Protein AF-V7PX67-F1 (afdb_monomer_lite)

Sequence (388 aa):
MININQLLNKPIETLLAVFFNTTKNKENNFEVCSRYRQTKFAKLPKNSYEQTAISLSNKYKLNFNSNGKGLIISIINNNHNYDLNDFLNVVYDSIVVKLNKLPSNYLLDVEIALALFMFRGSVDFNRSFYSVDLKNPTKDYIDNFFKVLLSSDDLLSRLNLNFRELQPQYVEGRNLRNTQVRINLKWFYDNVILNFSNINKYKTDIFFKNIAKLGEIRKYNIFEERIILYKQSIFGRKLNKNEINKLRNELQFSLNDEQTKGNKFSIRNQKIVSYAREIFNDVCVGCNYTYNIKDRSFKMPRNDRYYFEINHVIAYSSDSVVVDVLDNLVKLCPTCHRALTPGRAYEELQKTIIKNMLNSRKEVSRFVDLMKPKEFKSSIDYVYKMLK

Secondary structure (DSSP, 8-state):
-EEHHHHHTS-HHHHHHHHHHEEEEETTEEEEEEE---BTTBPPPTTHHHHHHHHHHHHHSS--EE-SSSEEEEEEE-TT---HHHHHHHHHHHHHHHHTT--TT--HHHHHHIIIIITT-EEETTTTEEEEE--S--HHHHHHHHHHHHT-STGGGGEEEE-STTSHHHHTTS-----EEEEEHHHHIIIIITTSTTTTHHHHHHHHHTGGGS------TTHHHHHHHIIIIITT----HHHHHHHHHHHHGGG-TT---S----STTHHHHHHHHHHS-SS-TTTTTTS-GGGS--B-TTTSPBP-EEEESS---S-TTSPP-GGGEEEE-HHHHHHTSTTSS-HHHHHHHHHHHHTT-HHHHHHHHHHS-TT-S-HHHHHHHHH-

pLDDT: mean 87.59, std 13.71, range [26.17, 98.56]

Foldseek 3Di:
DAALVRQLPFDLLLLLLCLQAFADQDPLKIKRKFFDDDDPLDDDDQCLQVLLQVLCCVVNVFRWDDPSPRIIIGIYDHPPSDDPLRSSVSSLLSSQLVLQVFFQPDPLLQSNLCSNQVRYWDDDLVVLKTKDFPHPDDPSSLVSVVLSVLLDDVNLQQKDKAQPCLDPCCVVVNDVTHIMIIGRQVVCCVRHCVVSVSNRVVVSVSCVSCVVSNDDRGTDPCSLVVSVCCSPQNPPDDDDPVSSVVVVVVVVVSPPPPDPPDDPPDDPDVSLQVSLVVPPPLAALQANPPDDLVVQFAADPVPRGTDWGKDFLQDPPPPPTRRDGNLRIDTHGPVLRQCLQPPRHDPVSNLSSSVSQLVVDVSNVSSLVSNDDPVDPDSSVRSSVSND

Radius of gyration: 22.61 Å; chains: 1; bounding box: 54×52×61 Å

Structure (mmCIF, N/CA/C/O backbone):
data_AF-V7PX67-F1
#
_entry.id   AF-V7PX67-F1
#
loop_
_atom_site.group_PDB
_atom_site.id
_atom_site.type_symbol
_atom_site.label_atom_id
_atom_site.label_alt_id
_atom_site.label_comp_id
_atom_site.label_asym_id
_atom_site.label_entity_id
_atom_site.label_seq_id
_atom_site.pdbx_PDB_ins_code
_atom_site.Cartn_x
_atom_site.Cartn_y
_atom_site.Cartn_z
_atom_site.occupancy
_atom_site.B_iso_or_equiv
_atom_site.auth_seq_id
_atom_site.auth_comp_id
_atom_site.auth_asym_id
_atom_site.auth_atom_id
_atom_site.pdbx_PDB_model_num
ATOM 1 N N . MET A 1 1 ? 18.152 19.231 -2.891 1.00 82.50 1 MET A N 1
ATOM 2 C CA . MET A 1 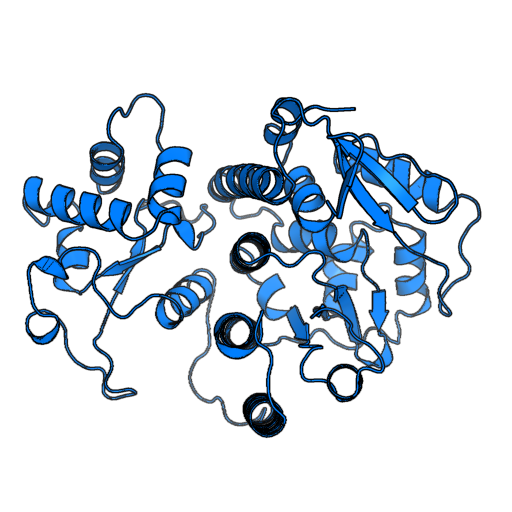1 ? 17.927 18.219 -1.837 1.00 82.50 1 MET A CA 1
ATOM 3 C C . MET A 1 1 ? 16.820 18.747 -0.946 1.00 82.50 1 MET A C 1
ATOM 5 O O . MET A 1 1 ? 16.856 19.931 -0.640 1.00 82.50 1 MET A O 1
ATOM 9 N N . ILE A 1 2 ? 15.822 17.931 -0.615 1.00 94.50 2 ILE A N 1
ATOM 10 C CA . ILE A 1 2 ? 14.735 18.332 0.294 1.00 94.50 2 ILE A CA 1
ATOM 11 C C . ILE A 1 2 ? 14.904 17.607 1.627 1.00 94.50 2 ILE A C 1
ATOM 13 O O . ILE A 1 2 ? 15.478 16.520 1.646 1.00 94.50 2 ILE A O 1
ATOM 17 N N . ASN A 1 3 ? 14.420 18.186 2.721 1.00 95.19 3 ASN A N 1
ATOM 18 C CA . ASN A 1 3 ? 14.387 17.512 4.022 1.00 95.19 3 ASN A CA 1
ATOM 19 C C . ASN A 1 3 ? 13.064 16.753 4.240 1.00 95.19 3 ASN A C 1
ATOM 21 O O . ASN A 1 3 ? 12.133 16.869 3.435 1.00 95.19 3 ASN A O 1
ATOM 25 N N . ILE A 1 4 ? 12.975 15.975 5.323 1.00 96.38 4 ILE A N 1
ATOM 26 C CA . ILE A 1 4 ? 11.792 15.152 5.621 1.00 96.38 4 ILE A CA 1
ATOM 27 C C . ILE A 1 4 ? 10.547 16.028 5.803 1.00 96.38 4 ILE A C 1
ATOM 29 O O . ILE A 1 4 ? 9.512 15.744 5.212 1.00 96.38 4 ILE A O 1
ATOM 33 N N . ASN A 1 5 ? 10.631 17.141 6.533 1.00 95.62 5 ASN A N 1
ATOM 34 C CA . ASN A 1 5 ? 9.469 18.013 6.759 1.00 95.62 5 ASN A CA 1
ATOM 35 C C . ASN A 1 5 ? 8.908 18.585 5.444 1.00 95.62 5 ASN A C 1
ATOM 37 O O . ASN A 1 5 ? 7.697 18.622 5.233 1.00 95.62 5 ASN A O 1
ATOM 41 N N . GLN A 1 6 ? 9.787 18.988 4.525 1.00 96.44 6 GLN A N 1
ATOM 42 C CA . GLN A 1 6 ? 9.408 19.444 3.187 1.00 96.44 6 GLN A CA 1
ATOM 43 C C . GLN A 1 6 ? 8.800 18.317 2.349 1.00 96.44 6 GLN A C 1
ATOM 45 O O . GLN A 1 6 ? 7.863 18.565 1.591 1.00 96.44 6 GLN A O 1
ATOM 50 N N . LEU A 1 7 ? 9.323 17.093 2.476 1.00 97.81 7 LEU A N 1
ATOM 51 C CA . LEU A 1 7 ? 8.788 15.913 1.805 1.00 97.81 7 LEU A CA 1
ATOM 52 C C . LEU A 1 7 ? 7.358 15.610 2.256 1.00 97.81 7 LEU A C 1
ATOM 54 O O . LEU A 1 7 ? 6.504 15.395 1.405 1.00 97.81 7 LEU A O 1
ATOM 58 N N . LEU A 1 8 ? 7.083 15.585 3.562 1.00 96.69 8 LEU A N 1
ATOM 59 C CA . LEU A 1 8 ? 5.773 15.165 4.084 1.00 96.69 8 LEU A CA 1
ATOM 60 C C . LEU A 1 8 ? 4.630 16.097 3.650 1.00 96.69 8 LEU A C 1
ATOM 62 O O . LEU A 1 8 ? 3.476 15.673 3.578 1.00 96.69 8 LEU A O 1
ATOM 66 N N . ASN A 1 9 ? 4.959 17.335 3.279 1.00 95.50 9 ASN A N 1
ATOM 67 C CA . ASN A 1 9 ? 4.022 18.304 2.713 1.00 95.50 9 ASN A CA 1
ATOM 68 C C . ASN A 1 9 ? 3.781 18.134 1.201 1.00 95.50 9 ASN A C 1
ATOM 70 O O . ASN A 1 9 ? 2.913 18.807 0.648 1.00 95.50 9 ASN A O 1
ATOM 74 N N . LYS A 1 10 ? 4.513 17.247 0.514 1.00 97.12 10 LYS A N 1
ATOM 75 C CA . LYS A 1 10 ? 4.338 16.997 -0.924 1.00 97.12 10 LYS A CA 1
ATOM 76 C C . LYS A 1 10 ? 2.998 16.306 -1.234 1.00 97.12 10 LYS A C 1
ATOM 78 O O . LYS A 1 10 ? 2.361 15.754 -0.333 1.00 97.12 10 LYS A O 1
ATOM 83 N N . PRO A 1 11 ? 2.556 16.333 -2.504 1.00 96.50 11 PRO A N 1
ATOM 84 C CA . PRO A 1 11 ? 1.408 15.556 -2.970 1.00 96.50 11 PRO A CA 1
ATOM 85 C C . PRO A 1 11 ? 1.574 14.042 -2.746 1.00 96.50 11 PRO A C 1
ATOM 87 O O . PRO A 1 11 ? 2.693 13.544 -2.583 1.00 96.50 11 PRO A O 1
ATOM 90 N N . ILE A 1 12 ? 0.459 13.306 -2.726 1.00 97.00 12 ILE A N 1
ATOM 91 C CA . ILE A 1 12 ? 0.452 11.868 -2.414 1.00 97.00 12 ILE A CA 1
ATOM 92 C C . ILE A 1 12 ? 1.255 11.047 -3.430 1.00 97.00 12 ILE A C 1
ATOM 94 O O . ILE A 1 12 ? 1.938 10.104 -3.044 1.00 97.00 12 ILE A O 1
ATOM 98 N N . GLU A 1 13 ? 1.267 11.447 -4.700 1.00 97.31 13 GLU A N 1
ATOM 99 C CA . GLU A 1 13 ? 2.010 10.808 -5.789 1.00 97.31 13 GLU A CA 1
ATOM 100 C C . GLU A 1 13 ? 3.511 10.776 -5.478 1.00 97.31 13 GLU A C 1
ATOM 102 O O . GLU A 1 13 ? 4.186 9.764 -5.682 1.00 97.31 13 GLU A O 1
ATOM 107 N N . THR A 1 14 ? 4.038 11.881 -4.939 1.00 98.31 14 THR A N 1
ATOM 108 C CA . THR A 1 14 ? 5.430 11.981 -4.492 1.00 98.31 14 THR A CA 1
ATOM 109 C C . THR A 1 14 ? 5.697 11.035 -3.331 1.00 98.31 14 THR A C 1
ATOM 111 O O . THR A 1 14 ? 6.696 10.319 -3.348 1.00 98.31 14 THR A O 1
ATOM 114 N N . LEU A 1 15 ? 4.810 11.002 -2.335 1.00 98.56 15 LEU A N 1
ATOM 115 C CA . LEU A 1 15 ? 4.977 10.137 -1.168 1.00 98.56 15 LEU A CA 1
ATOM 116 C C . LEU A 1 15 ? 4.916 8.654 -1.541 1.00 98.56 15 LEU A C 1
ATOM 118 O O . LEU A 1 15 ? 5.756 7.888 -1.080 1.00 98.56 15 LEU A O 1
ATOM 122 N N . LEU A 1 16 ? 3.999 8.260 -2.429 1.00 98.25 16 LEU A N 1
ATOM 123 C CA . LEU A 1 16 ? 3.912 6.900 -2.967 1.00 98.25 16 LEU A CA 1
ATOM 124 C C . LEU A 1 16 ? 5.211 6.510 -3.685 1.00 98.25 16 LEU A C 1
ATOM 126 O O . LEU A 1 16 ? 5.757 5.430 -3.447 1.00 98.25 16 LEU A O 1
ATOM 130 N N . ALA A 1 17 ? 5.746 7.396 -4.534 1.00 97.75 17 ALA A N 1
ATOM 131 C CA . ALA A 1 17 ? 7.004 7.145 -5.235 1.00 97.75 17 ALA A CA 1
ATOM 132 C C . ALA A 1 17 ? 8.174 6.950 -4.260 1.00 97.75 17 ALA A C 1
ATOM 134 O O . ALA A 1 17 ? 8.978 6.033 -4.447 1.00 97.75 17 ALA A O 1
ATOM 135 N N . VAL A 1 18 ? 8.246 7.764 -3.205 1.00 97.69 18 VAL A N 1
ATOM 136 C CA . VAL A 1 18 ? 9.260 7.646 -2.148 1.00 97.69 18 VAL A CA 1
ATOM 137 C C . VAL A 1 18 ? 9.089 6.354 -1.357 1.00 97.69 18 VAL A C 1
ATOM 139 O O . VAL A 1 18 ? 10.055 5.609 -1.192 1.00 97.69 18 VAL A O 1
ATOM 142 N N . PHE A 1 19 ? 7.874 6.046 -0.917 1.00 97.38 19 PHE A N 1
ATOM 143 C CA . PHE A 1 19 ? 7.577 4.866 -0.112 1.00 97.38 19 PHE A CA 1
ATOM 144 C C . PHE A 1 19 ? 7.938 3.560 -0.839 1.00 97.38 19 PHE A C 1
ATOM 146 O O . PHE A 1 19 ? 8.571 2.672 -0.269 1.00 97.38 19 PHE A O 1
ATOM 153 N N . PHE A 1 20 ? 7.613 3.443 -2.131 1.00 96.50 20 PHE A N 1
ATOM 154 C CA . PHE A 1 20 ? 7.899 2.221 -2.889 1.00 96.50 20 PHE A CA 1
ATOM 155 C C . PHE A 1 20 ? 9.353 2.092 -3.371 1.00 96.50 20 PHE A C 1
ATOM 157 O O . PHE A 1 20 ? 9.812 0.972 -3.635 1.00 96.50 20 PHE A O 1
ATOM 164 N N . ASN A 1 21 ? 10.083 3.207 -3.509 1.00 96.06 21 ASN A N 1
ATOM 165 C CA . ASN A 1 21 ? 11.381 3.228 -4.197 1.00 96.06 21 ASN A CA 1
ATOM 166 C C . ASN A 1 21 ? 12.561 3.733 -3.363 1.00 96.06 21 ASN A C 1
ATOM 168 O O . ASN A 1 21 ? 13.681 3.767 -3.882 1.00 96.06 21 ASN A O 1
ATOM 172 N N . THR A 1 22 ? 12.363 4.067 -2.088 1.00 94.69 22 THR A N 1
ATOM 173 C CA . THR A 1 22 ? 13.487 4.274 -1.166 1.00 94.69 22 THR A CA 1
ATOM 174 C C . THR A 1 22 ? 14.190 2.944 -0.912 1.00 94.69 22 THR A C 1
ATOM 176 O O . THR A 1 22 ? 13.547 1.935 -0.625 1.00 94.69 22 THR A O 1
ATOM 179 N N . THR A 1 23 ? 15.516 2.906 -1.063 1.00 83.25 23 THR A N 1
ATOM 180 C CA . THR A 1 23 ? 16.261 1.632 -0.988 1.00 83.25 23 THR A CA 1
ATOM 181 C C . THR A 1 23 ? 17.406 1.602 0.008 1.00 83.25 23 THR A C 1
ATOM 183 O O . THR A 1 23 ? 17.820 0.499 0.370 1.00 83.25 23 THR A O 1
ATOM 186 N N . LYS A 1 24 ? 17.931 2.754 0.434 1.00 79.12 24 LYS A N 1
ATOM 187 C CA . LYS A 1 24 ? 19.100 2.834 1.314 1.00 79.12 24 LYS A CA 1
ATOM 188 C C . LYS A 1 24 ? 19.078 4.100 2.160 1.00 79.12 24 LYS A C 1
ATOM 190 O O . LYS A 1 24 ? 18.599 5.133 1.692 1.00 79.12 24 LYS A O 1
ATOM 195 N N . ASN A 1 25 ? 19.657 3.985 3.353 1.00 79.31 25 ASN A N 1
ATOM 196 C CA . ASN A 1 25 ? 20.218 5.105 4.092 1.00 79.31 25 ASN A CA 1
ATOM 197 C C . ASN A 1 25 ? 21.735 5.131 3.795 1.00 79.31 25 ASN A C 1
ATOM 199 O O . ASN A 1 25 ? 22.428 4.160 4.106 1.00 79.31 25 ASN A O 1
ATOM 203 N N . LYS A 1 26 ? 22.237 6.172 3.123 1.00 76.19 26 LYS A N 1
ATOM 204 C CA . LYS A 1 26 ? 23.667 6.370 2.843 1.00 76.19 26 LYS A CA 1
ATOM 205 C C . LYS A 1 26 ? 24.078 7.739 3.359 1.00 76.19 26 LYS A C 1
ATOM 207 O O . LYS A 1 26 ? 23.405 8.719 3.063 1.00 76.19 26 LYS A O 1
ATOM 212 N N . GLU A 1 27 ? 25.190 7.804 4.093 1.00 81.81 27 GLU A N 1
ATOM 213 C CA . GLU A 1 27 ? 25.689 9.068 4.668 1.00 81.81 27 GLU A CA 1
ATOM 214 C C . GLU A 1 27 ? 24.596 9.774 5.490 1.00 81.81 27 GLU A C 1
ATOM 216 O O . GLU A 1 27 ? 24.380 10.977 5.390 1.00 81.81 27 GLU A O 1
ATOM 221 N N . ASN A 1 28 ? 23.858 8.971 6.256 1.00 86.56 28 ASN A N 1
ATOM 222 C CA . ASN A 1 28 ? 22.667 9.348 7.001 1.00 86.56 28 ASN A CA 1
ATOM 223 C C . ASN A 1 28 ? 21.454 9.803 6.164 1.00 86.56 28 ASN A C 1
ATOM 225 O O . ASN A 1 28 ? 20.425 10.052 6.757 1.00 86.56 28 ASN A O 1
ATOM 229 N N . ASN A 1 29 ? 21.493 9.869 4.830 1.00 93.69 29 ASN A N 1
ATOM 230 C CA . ASN A 1 29 ? 20.384 10.336 3.980 1.00 93.69 29 ASN A CA 1
ATOM 231 C C . ASN A 1 29 ? 19.626 9.203 3.277 1.00 93.69 29 ASN A C 1
ATOM 233 O O . ASN A 1 29 ? 20.164 8.117 3.081 1.00 93.69 29 ASN A O 1
ATOM 237 N N . PHE A 1 30 ? 18.408 9.469 2.793 1.00 95.19 30 PHE A N 1
ATOM 238 C CA . PHE A 1 30 ? 17.601 8.475 2.072 1.00 95.19 30 PHE A CA 1
ATOM 239 C C . PHE A 1 30 ? 17.677 8.631 0.550 1.00 95.19 30 PHE A C 1
ATOM 241 O O . PHE A 1 30 ? 17.492 9.725 0.012 1.00 95.19 30 PHE A O 1
ATOM 248 N N . GLU A 1 31 ? 17.890 7.515 -0.153 1.00 94.56 31 GLU A N 1
ATOM 249 C CA . GLU A 1 31 ? 17.949 7.465 -1.619 1.00 94.56 31 GLU A CA 1
ATOM 250 C C . GLU A 1 31 ? 16.670 6.869 -2.229 1.00 94.56 31 GLU A C 1
ATOM 252 O O . GLU A 1 31 ? 16.381 5.673 -2.067 1.00 94.56 31 GLU A O 1
ATOM 257 N N . VAL A 1 32 ? 15.950 7.688 -3.001 1.00 95.62 32 VAL A N 1
ATOM 258 C CA . VAL A 1 32 ? 14.823 7.272 -3.849 1.00 95.62 32 VAL A CA 1
ATOM 259 C C . VAL A 1 32 ? 15.364 6.894 -5.222 1.00 95.62 32 VAL A C 1
ATOM 261 O O . VAL A 1 32 ? 15.898 7.743 -5.938 1.00 95.62 32 VAL A O 1
ATOM 264 N N . CYS A 1 33 ? 15.216 5.627 -5.606 1.00 94.31 33 CYS A N 1
ATOM 265 C CA . CYS A 1 33 ? 15.947 5.060 -6.736 1.00 94.31 33 CYS A CA 1
ATOM 266 C C . CYS A 1 33 ? 15.027 4.591 -7.866 1.00 94.31 33 CYS A C 1
ATOM 268 O O . CYS A 1 33 ? 14.186 3.712 -7.681 1.00 94.31 33 CYS A O 1
ATOM 270 N N . SER A 1 34 ? 15.286 5.072 -9.081 1.00 94.75 34 SER A N 1
ATOM 271 C CA . SER A 1 34 ? 14.822 4.447 -10.323 1.00 94.75 34 SER A CA 1
ATOM 272 C C . SER A 1 34 ? 15.989 3.712 -10.980 1.00 94.75 34 SER A C 1
ATOM 274 O O . SER A 1 34 ? 17.108 4.228 -11.066 1.00 94.75 34 SER A O 1
ATOM 276 N N . ARG A 1 35 ? 15.752 2.468 -11.407 1.00 91.69 35 ARG A N 1
ATOM 277 C CA . ARG A 1 35 ? 16.776 1.633 -12.042 1.00 91.69 35 ARG A CA 1
ATOM 278 C C . ARG A 1 35 ? 16.160 0.796 -13.143 1.00 91.69 35 ARG A C 1
ATOM 280 O O . ARG A 1 35 ? 15.234 0.017 -12.916 1.00 91.69 35 ARG A O 1
ATOM 287 N N . TYR A 1 36 ? 16.752 0.895 -14.319 1.00 91.06 36 TYR A N 1
ATOM 288 C CA . TYR A 1 36 ? 16.454 0.031 -15.446 1.00 91.06 36 TYR A CA 1
ATOM 289 C C . TYR A 1 36 ? 17.717 -0.167 -16.278 1.00 91.06 36 TYR A C 1
ATOM 291 O O . TYR A 1 36 ? 18.682 0.580 -16.158 1.00 91.06 36 TYR A O 1
ATOM 299 N N . ARG A 1 37 ? 17.727 -1.234 -17.073 1.00 89.62 37 ARG A N 1
ATOM 300 C CA . ARG A 1 37 ? 18.856 -1.620 -17.921 1.00 89.62 37 ARG A CA 1
ATOM 301 C C . ARG A 1 37 ? 18.350 -1.982 -19.303 1.00 89.62 37 ARG A C 1
ATOM 303 O O . ARG A 1 37 ? 17.156 -2.241 -19.466 1.00 89.62 37 ARG A O 1
ATOM 310 N N . GLN A 1 38 ? 19.268 -2.061 -20.259 1.00 90.81 38 GLN A N 1
ATOM 311 C CA . GLN A 1 38 ? 18.949 -2.574 -21.581 1.00 90.81 38 GLN A CA 1
ATOM 312 C C . GLN A 1 38 ? 18.320 -3.971 -21.481 1.00 90.81 38 GLN A C 1
ATOM 314 O O . GLN A 1 38 ? 18.780 -4.844 -20.742 1.00 90.81 38 GLN A O 1
ATOM 319 N N . THR A 1 39 ? 17.241 -4.159 -22.228 1.00 90.06 39 THR A N 1
ATOM 320 C CA . THR A 1 39 ? 16.508 -5.415 -22.351 1.00 90.06 39 THR A CA 1
ATOM 321 C C . THR A 1 39 ? 16.682 -5.981 -23.756 1.00 90.06 39 THR A C 1
ATOM 323 O O . THR A 1 39 ? 17.074 -5.274 -24.683 1.00 90.06 39 THR A O 1
ATOM 326 N N . LYS A 1 40 ? 16.311 -7.251 -23.940 1.00 90.75 40 LYS A N 1
ATOM 327 C CA . LYS A 1 40 ? 16.236 -7.874 -25.270 1.00 90.75 40 LYS A CA 1
ATOM 328 C C . LYS A 1 40 ? 15.137 -7.290 -26.173 1.00 90.75 40 LYS A C 1
ATOM 330 O O . LYS A 1 40 ? 15.090 -7.622 -27.347 1.00 90.75 40 LYS A O 1
ATOM 335 N N . PHE A 1 41 ? 14.241 -6.461 -25.630 1.00 91.69 41 PHE A N 1
ATOM 336 C CA . PHE A 1 41 ? 13.055 -5.962 -26.335 1.00 91.69 41 PHE A CA 1
ATOM 337 C C . PHE A 1 41 ? 13.278 -4.613 -27.026 1.00 91.69 41 PHE A C 1
ATOM 339 O O . PHE A 1 41 ? 12.551 -4.274 -27.956 1.00 91.69 41 PHE A O 1
ATOM 346 N N . ALA A 1 42 ? 14.260 -3.827 -26.575 1.00 90.62 42 ALA A N 1
ATOM 347 C CA . ALA A 1 42 ? 14.595 -2.541 -27.174 1.00 90.62 42 ALA A CA 1
ATOM 348 C C . ALA A 1 42 ? 16.022 -2.110 -26.811 1.00 90.62 42 ALA A C 1
ATOM 350 O O . ALA A 1 42 ? 16.448 -2.249 -25.658 1.00 90.62 42 ALA A O 1
ATOM 351 N N . LYS A 1 43 ? 16.721 -1.508 -27.783 1.00 91.25 43 LYS A N 1
ATOM 352 C CA . LYS A 1 43 ? 17.984 -0.795 -27.550 1.00 91.25 43 LYS A CA 1
ATOM 353 C C . LYS A 1 43 ? 17.742 0.417 -26.656 1.00 91.25 43 LYS A C 1
ATOM 355 O O . LYS A 1 43 ? 16.751 1.122 -26.831 1.00 91.25 43 LYS A O 1
ATOM 360 N N . LEU A 1 44 ? 18.645 0.634 -25.707 1.00 91.31 44 LEU A N 1
ATOM 361 C CA . LEU A 1 44 ? 18.581 1.752 -24.778 1.00 91.31 44 LEU A CA 1
ATOM 362 C C . LEU A 1 44 ? 19.112 3.036 -25.449 1.00 91.31 44 LEU A C 1
ATOM 364 O O . LEU A 1 44 ? 20.253 3.033 -25.912 1.00 91.31 44 LEU A O 1
ATOM 368 N N . PRO A 1 45 ? 18.333 4.132 -25.499 1.00 90.31 45 PRO A N 1
ATOM 369 C CA . PRO A 1 45 ? 18.815 5.411 -26.020 1.00 90.31 45 PRO A CA 1
ATOM 370 C C . PRO A 1 45 ? 19.927 6.020 -25.152 1.00 90.31 45 PRO A C 1
ATOM 372 O O . PRO A 1 45 ? 19.865 5.942 -23.925 1.00 90.31 45 PRO A O 1
ATOM 375 N N . LYS A 1 46 ? 20.899 6.698 -25.786 1.00 86.56 46 LYS A N 1
ATOM 376 C CA . LYS A 1 46 ? 22.093 7.273 -25.131 1.00 86.56 46 LYS A CA 1
ATOM 377 C C . LYS A 1 46 ? 21.768 8.203 -23.950 1.00 86.56 46 LYS A C 1
ATOM 379 O O . LYS A 1 46 ? 22.449 8.123 -22.941 1.00 86.56 46 LYS A O 1
ATOM 384 N N . ASN A 1 47 ? 20.700 9.001 -24.058 1.00 90.44 47 ASN A N 1
ATOM 385 C CA . ASN A 1 47 ? 20.298 9.992 -23.045 1.00 90.44 47 ASN A CA 1
ATOM 386 C C . ASN A 1 47 ? 19.035 9.576 -22.265 1.00 90.44 47 ASN A C 1
ATOM 388 O O . ASN A 1 47 ? 18.305 10.413 -21.728 1.00 90.44 47 ASN A O 1
ATOM 392 N N . SER A 1 48 ? 18.697 8.281 -22.285 1.00 92.50 48 SER A N 1
ATOM 393 C CA . SER A 1 48 ? 17.449 7.784 -21.697 1.00 92.50 48 SER A CA 1
ATOM 394 C C . SER A 1 48 ? 17.363 8.091 -20.204 1.00 92.50 48 SER A C 1
ATOM 396 O O . SER A 1 48 ? 16.294 8.452 -19.701 1.00 92.50 48 SER A O 1
ATOM 398 N N . TYR A 1 49 ? 18.475 7.933 -19.484 1.00 94.81 49 TYR A N 1
ATOM 399 C CA . TYR A 1 49 ? 18.490 8.076 -18.036 1.00 94.81 49 TYR A CA 1
ATOM 400 C C . TYR A 1 49 ? 18.337 9.535 -17.608 1.00 94.81 49 TYR A C 1
ATOM 402 O O . TYR A 1 49 ? 17.569 9.812 -16.692 1.00 94.81 49 TYR A O 1
ATOM 410 N N . GLU A 1 50 ? 18.990 10.461 -18.306 1.00 94.62 50 GLU A N 1
ATOM 411 C CA . GLU A 1 50 ? 18.903 11.904 -18.089 1.00 94.62 50 GLU A CA 1
ATOM 412 C C . GLU A 1 50 ? 17.485 12.409 -18.379 1.00 94.62 50 GLU A C 1
ATOM 414 O O . GLU A 1 50 ? 16.878 13.077 -17.543 1.00 94.62 50 GLU A O 1
ATOM 419 N N . GLN A 1 51 ? 16.898 12.006 -19.512 1.00 94.75 51 GLN A N 1
ATOM 420 C CA . GLN A 1 51 ? 15.513 12.355 -19.859 1.00 94.75 51 GLN A CA 1
ATOM 421 C C . GLN A 1 51 ? 14.506 11.810 -18.840 1.00 94.75 51 GLN A C 1
ATOM 423 O O . GLN A 1 51 ? 13.556 12.498 -18.456 1.00 94.75 51 GLN A O 1
ATOM 428 N N . THR A 1 52 ? 14.723 10.580 -18.366 1.00 96.06 52 THR A N 1
ATOM 429 C CA . THR A 1 52 ? 13.888 9.989 -17.313 1.00 96.06 52 THR A CA 1
ATOM 430 C C . THR A 1 52 ? 14.066 10.738 -15.993 1.00 96.06 52 THR A C 1
ATOM 432 O O . THR A 1 52 ? 13.082 10.988 -15.308 1.00 96.06 52 THR A O 1
ATOM 435 N N . ALA A 1 53 ? 15.288 11.137 -15.631 1.00 96.94 53 ALA A N 1
ATOM 436 C CA . ALA A 1 53 ? 15.550 11.903 -14.415 1.00 96.94 53 ALA A CA 1
ATOM 437 C C . ALA A 1 53 ? 14.818 13.255 -14.425 1.00 96.94 53 ALA A C 1
ATOM 439 O O . ALA A 1 53 ? 14.156 13.596 -13.444 1.00 96.94 53 ALA A O 1
ATOM 440 N N . ILE A 1 54 ? 14.838 13.974 -15.552 1.00 96.88 54 ILE A N 1
ATOM 441 C CA . ILE A 1 54 ? 14.076 15.221 -15.735 1.00 96.88 54 ILE A CA 1
ATOM 442 C C . ILE A 1 54 ? 12.571 14.961 -15.581 1.00 96.88 54 ILE A C 1
ATOM 444 O O . ILE A 1 54 ? 11.887 15.648 -14.824 1.00 96.88 54 ILE A O 1
ATOM 448 N N . SER A 1 55 ? 12.053 13.927 -16.246 1.00 97.06 55 SER A N 1
ATOM 449 C CA . SER A 1 55 ? 10.618 13.612 -16.241 1.00 97.06 55 SER A CA 1
ATOM 450 C C . SER A 1 55 ? 10.116 13.191 -14.855 1.00 97.06 55 SER A C 1
ATOM 452 O O . SER A 1 55 ? 9.080 13.674 -14.394 1.00 97.06 55 SER A O 1
ATOM 454 N N . LEU A 1 56 ? 10.884 12.359 -14.144 1.00 97.25 56 LEU A N 1
ATOM 455 C CA . LEU A 1 56 ? 10.615 11.997 -12.751 1.00 97.25 56 LEU A CA 1
ATOM 456 C C . LEU A 1 56 ? 10.676 13.220 -11.833 1.00 97.25 56 LEU A C 1
ATOM 458 O O . LEU A 1 56 ? 9.821 13.364 -10.958 1.00 97.25 56 LEU A O 1
ATOM 462 N N . SER A 1 57 ? 11.641 14.118 -12.053 1.00 97.38 57 SER A N 1
ATOM 463 C CA . SER A 1 57 ? 11.755 15.345 -11.262 1.00 97.38 57 SER A CA 1
ATOM 464 C C . SER A 1 57 ? 10.536 16.241 -11.426 1.00 97.38 57 SER A C 1
ATOM 466 O O . SER A 1 57 ? 9.973 16.725 -10.442 1.00 97.38 57 SER A O 1
ATOM 468 N N . ASN A 1 58 ? 10.063 16.386 -12.663 1.00 97.00 58 ASN A N 1
ATOM 469 C CA . ASN A 1 58 ? 8.894 17.192 -12.986 1.00 97.00 58 ASN A CA 1
ATOM 470 C C . ASN A 1 58 ? 7.595 16.607 -12.418 1.00 97.00 58 ASN A C 1
ATOM 472 O O . ASN A 1 58 ? 6.791 17.372 -11.876 1.00 97.00 58 ASN A O 1
ATOM 476 N N . LYS A 1 59 ? 7.393 15.282 -12.510 1.00 96.50 59 LYS A N 1
ATOM 477 C CA . LYS A 1 59 ? 6.190 14.600 -11.995 1.00 96.50 59 LYS A CA 1
ATOM 478 C C . LYS A 1 59 ? 6.151 14.595 -10.469 1.00 96.50 59 LYS A C 1
ATOM 480 O O . LYS A 1 59 ? 5.141 14.983 -9.895 1.00 96.50 59 LYS A O 1
ATOM 485 N N . TYR A 1 60 ? 7.242 14.198 -9.815 1.00 96.94 60 TYR A N 1
ATOM 486 C CA . TYR A 1 60 ? 7.254 13.967 -8.366 1.00 96.94 60 TYR A CA 1
ATOM 487 C C . TYR A 1 60 ? 7.791 15.146 -7.551 1.00 96.94 60 TYR A C 1
ATOM 489 O O . TYR A 1 60 ? 7.792 15.084 -6.324 1.00 96.94 60 TYR A O 1
ATOM 497 N N . LYS A 1 61 ? 8.230 16.234 -8.196 1.00 96.94 61 LYS A N 1
ATOM 498 C CA . LYS A 1 61 ? 8.760 17.438 -7.528 1.00 96.94 61 LYS A CA 1
ATOM 499 C C . LYS A 1 61 ? 9.912 17.119 -6.562 1.00 96.94 61 LYS A C 1
ATOM 501 O O . LYS A 1 61 ? 9.992 17.702 -5.473 1.00 96.94 61 LYS A O 1
ATOM 506 N N . LEU A 1 62 ? 10.767 16.185 -6.983 1.00 96.88 62 LEU A N 1
ATOM 507 C CA . LEU A 1 62 ? 12.005 15.748 -6.334 1.00 96.88 62 LEU A CA 1
ATOM 508 C C . LEU A 1 62 ? 13.165 15.949 -7.308 1.00 96.88 62 LEU A C 1
ATOM 510 O O . LEU A 1 62 ? 12.982 15.784 -8.504 1.00 96.88 62 LEU A O 1
ATOM 514 N N . ASN A 1 63 ? 14.366 16.253 -6.828 1.00 96.06 63 ASN A N 1
ATOM 515 C CA . ASN A 1 63 ? 15.508 16.455 -7.723 1.00 96.06 63 ASN A CA 1
ATOM 516 C C . ASN A 1 63 ? 16.147 15.097 -8.028 1.00 96.06 63 ASN A C 1
ATOM 518 O O . ASN A 1 63 ? 16.976 14.628 -7.243 1.00 96.06 63 ASN A O 1
ATOM 522 N N . PHE A 1 64 ? 15.721 14.441 -9.106 1.00 96.75 64 PHE A N 1
ATOM 523 C CA . PHE A 1 64 ? 16.343 13.215 -9.596 1.00 96.75 64 PHE A CA 1
ATOM 524 C C . PHE A 1 64 ? 17.512 13.544 -10.520 1.00 96.75 64 PHE A C 1
ATOM 526 O O . PHE A 1 64 ? 17.368 14.311 -11.466 1.00 96.75 64 PHE A O 1
ATOM 533 N N . ASN A 1 65 ? 18.646 12.890 -10.289 1.00 95.12 65 ASN A N 1
ATOM 534 C CA . ASN A 1 65 ? 19.833 12.979 -11.132 1.00 95.12 65 ASN A CA 1
ATOM 535 C C . ASN A 1 65 ? 20.236 11.586 -11.613 1.00 95.12 65 ASN A C 1
ATOM 537 O O . ASN A 1 65 ? 20.093 10.604 -10.880 1.00 95.12 65 ASN A O 1
ATOM 541 N N . SER A 1 66 ? 20.747 11.493 -12.840 1.00 92.06 66 SER A N 1
ATOM 542 C CA . SER A 1 66 ? 21.334 10.255 -13.352 1.00 92.06 66 SER A CA 1
ATOM 543 C C . SER A 1 66 ? 22.843 10.240 -13.142 1.00 92.06 66 SER A C 1
ATOM 545 O O . SER A 1 66 ? 23.501 11.264 -13.281 1.00 92.06 66 SER A O 1
ATOM 547 N N . ASN A 1 67 ? 23.396 9.060 -12.866 1.00 83.31 67 ASN A N 1
ATOM 548 C CA . ASN A 1 67 ? 24.839 8.831 -12.907 1.00 83.31 67 ASN A CA 1
ATOM 549 C C . ASN A 1 67 ? 25.325 8.240 -14.249 1.00 83.31 67 ASN A C 1
ATOM 551 O O . ASN A 1 67 ? 26.439 7.720 -14.316 1.00 83.31 67 ASN A O 1
ATOM 555 N N . GLY A 1 68 ? 24.466 8.202 -15.278 1.00 74.19 68 GLY A N 1
ATOM 556 C CA . GLY A 1 68 ? 24.750 7.629 -16.602 1.00 74.19 68 GLY A CA 1
ATOM 557 C C . GLY A 1 68 ? 24.869 6.096 -16.647 1.00 74.19 68 GLY A C 1
ATOM 558 O O . GLY A 1 68 ? 24.887 5.502 -17.721 1.00 74.19 68 GLY A O 1
ATOM 559 N N . LYS A 1 69 ? 24.900 5.410 -15.495 1.00 78.44 69 LYS A N 1
ATOM 560 C CA . LYS A 1 69 ? 25.103 3.951 -15.367 1.00 78.44 69 LYS A CA 1
ATOM 561 C C . LYS A 1 69 ? 23.819 3.211 -14.979 1.00 78.44 69 LYS A C 1
ATOM 563 O O . LYS A 1 69 ? 23.837 2.244 -14.219 1.00 78.44 69 LYS A O 1
ATOM 568 N N . GLY A 1 70 ? 22.681 3.684 -15.481 1.00 81.81 70 GLY A N 1
ATOM 569 C CA . GLY A 1 70 ? 21.367 3.074 -15.254 1.00 81.81 70 GLY A CA 1
ATOM 570 C C . GLY A 1 70 ? 20.758 3.271 -13.878 1.00 81.81 70 GLY A C 1
ATOM 571 O O . GLY A 1 70 ? 19.775 2.610 -13.536 1.00 81.81 70 GLY A O 1
ATOM 572 N N . LEU A 1 71 ? 21.310 4.198 -13.102 1.00 90.94 71 LEU A N 1
ATOM 573 C CA . LEU A 1 71 ? 20.795 4.583 -11.804 1.00 90.94 71 LEU A CA 1
ATOM 574 C C . LEU A 1 71 ? 20.406 6.062 -11.828 1.00 90.94 71 LEU A C 1
ATOM 576 O O . LEU A 1 71 ? 21.172 6.924 -12.263 1.00 90.94 71 LEU A O 1
ATOM 580 N N . ILE A 1 72 ? 19.183 6.325 -11.379 1.00 95.75 72 ILE A N 1
ATOM 581 C CA . ILE A 1 72 ? 18.613 7.658 -11.224 1.00 95.75 72 ILE A CA 1
ATOM 582 C C . ILE A 1 72 ? 18.206 7.790 -9.759 1.00 95.75 72 ILE A C 1
ATOM 584 O O . ILE A 1 72 ? 17.451 6.951 -9.260 1.00 95.75 72 ILE A O 1
ATOM 588 N N . ILE A 1 73 ? 18.724 8.805 -9.073 1.00 95.44 73 ILE A N 1
ATOM 589 C CA . ILE A 1 73 ? 18.573 8.968 -7.624 1.00 95.44 73 ILE A CA 1
ATOM 590 C C . ILE A 1 73 ? 18.057 10.363 -7.307 1.00 95.44 73 ILE A C 1
ATOM 592 O O . ILE A 1 73 ? 18.532 11.347 -7.872 1.00 95.44 73 ILE A O 1
ATOM 596 N N . SER A 1 74 ? 17.131 10.441 -6.355 1.00 96.19 74 SER A N 1
ATOM 597 C CA . SER A 1 74 ? 16.890 11.654 -5.580 1.00 96.19 74 SER A CA 1
ATOM 598 C C . SER A 1 74 ? 17.258 11.418 -4.119 1.00 96.19 74 SER A C 1
ATOM 600 O O . SER A 1 74 ? 17.006 10.337 -3.585 1.00 96.19 74 SER A O 1
ATOM 602 N N . ILE A 1 75 ? 17.867 12.425 -3.492 1.00 95.94 75 ILE A N 1
ATOM 603 C CA . ILE A 1 75 ? 18.341 12.369 -2.107 1.00 95.94 75 ILE A CA 1
ATOM 604 C C . ILE A 1 75 ? 17.410 13.192 -1.220 1.00 95.94 75 ILE A C 1
ATOM 606 O O . ILE A 1 75 ? 17.112 14.357 -1.519 1.00 95.94 75 ILE A O 1
ATOM 610 N N . ILE A 1 76 ? 16.994 12.581 -0.114 1.00 97.12 76 ILE A N 1
ATOM 611 C CA . ILE A 1 76 ? 16.196 13.195 0.944 1.00 97.12 76 ILE A CA 1
ATOM 612 C C . ILE A 1 76 ? 17.083 13.326 2.181 1.00 97.12 76 ILE A C 1
ATOM 614 O O . ILE A 1 76 ? 17.623 12.333 2.669 1.00 97.12 76 ILE A O 1
ATOM 618 N N . ASN A 1 77 ? 17.230 14.559 2.665 1.00 95.25 77 ASN A N 1
ATOM 619 C CA . ASN A 1 77 ? 18.035 14.872 3.837 1.00 95.25 77 ASN A CA 1
ATOM 620 C C . ASN A 1 77 ? 17.348 14.365 5.109 1.00 95.25 77 ASN A C 1
ATOM 622 O O . ASN A 1 77 ? 16.210 14.755 5.391 1.00 95.25 77 ASN A O 1
ATOM 626 N N . ASN A 1 78 ? 18.049 13.536 5.876 1.00 94.62 78 ASN A N 1
ATOM 627 C CA . ASN A 1 78 ? 17.565 12.983 7.134 1.00 94.62 78 ASN A CA 1
ATOM 628 C C . ASN A 1 78 ? 17.844 13.918 8.314 1.00 94.62 78 ASN A C 1
ATOM 630 O O . ASN A 1 78 ? 18.661 13.655 9.195 1.00 94.62 78 ASN A O 1
ATOM 634 N N . ASN A 1 79 ? 17.116 15.025 8.354 1.00 91.69 79 ASN A N 1
ATOM 635 C CA . ASN A 1 79 ? 17.235 16.023 9.412 1.00 91.69 79 ASN A CA 1
ATOM 636 C C . ASN A 1 79 ? 16.723 15.548 10.791 1.00 91.69 79 ASN A C 1
ATOM 638 O O . ASN A 1 79 ? 16.827 16.304 11.750 1.00 91.69 79 ASN A O 1
ATOM 642 N N . HIS A 1 80 ? 16.145 14.345 10.882 1.00 91.62 80 HIS A N 1
ATOM 643 C CA . HIS A 1 80 ? 15.586 13.768 12.114 1.00 91.62 80 HIS A CA 1
ATOM 644 C C . HIS A 1 80 ? 16.361 12.547 12.617 1.00 91.62 80 HIS A C 1
ATOM 646 O O . HIS A 1 80 ? 15.971 11.952 13.615 1.00 91.62 80 HIS A O 1
ATOM 652 N N . ASN A 1 81 ? 17.454 12.177 11.938 1.00 92.00 81 ASN A N 1
ATOM 653 C CA . ASN A 1 81 ? 18.268 11.006 12.262 1.00 92.00 81 ASN A CA 1
ATOM 654 C C . ASN A 1 81 ? 17.461 9.692 12.337 1.00 92.00 81 ASN A C 1
ATOM 656 O O . ASN A 1 81 ? 17.720 8.836 13.180 1.00 92.00 81 ASN A O 1
ATOM 660 N N . TYR A 1 82 ? 16.469 9.537 11.459 1.00 94.00 82 TYR A N 1
ATOM 661 C CA . TYR A 1 82 ? 15.682 8.313 11.354 1.00 94.00 82 TYR A CA 1
ATOM 662 C C . TYR A 1 82 ? 16.491 7.175 10.740 1.00 94.00 82 TYR A C 1
ATOM 664 O O . TYR A 1 82 ? 17.337 7.388 9.865 1.00 94.00 82 TYR A O 1
ATOM 672 N N . ASP A 1 83 ? 16.178 5.945 11.134 1.00 93.19 83 ASP A N 1
ATOM 673 C CA . ASP A 1 83 ? 16.539 4.793 10.322 1.00 93.19 83 ASP A CA 1
ATOM 674 C C . ASP A 1 83 ? 15.588 4.654 9.111 1.00 93.19 83 ASP A C 1
ATOM 676 O O . ASP A 1 83 ? 14.676 5.458 8.892 1.00 93.19 83 ASP A O 1
ATOM 680 N N . LEU A 1 84 ? 15.822 3.651 8.259 1.00 92.38 84 LEU A N 1
ATOM 681 C CA . LEU A 1 84 ? 14.985 3.437 7.075 1.00 92.38 84 LEU A CA 1
ATOM 682 C C . LEU A 1 84 ? 13.541 3.043 7.427 1.00 92.38 84 LEU A C 1
ATOM 684 O O . LEU A 1 84 ? 12.621 3.433 6.709 1.00 92.38 84 LEU A O 1
ATOM 688 N N . ASN A 1 85 ? 13.339 2.254 8.481 1.00 92.62 85 ASN A N 1
ATOM 689 C CA . ASN A 1 85 ? 12.017 1.779 8.874 1.00 92.62 85 ASN A CA 1
ATOM 690 C C . ASN A 1 85 ? 11.187 2.935 9.441 1.00 92.62 85 ASN A C 1
ATOM 692 O O . ASN A 1 85 ? 10.052 3.139 9.012 1.00 92.62 85 ASN A O 1
ATOM 696 N N . ASP A 1 86 ? 11.783 3.746 10.312 1.00 93.56 86 ASP A N 1
ATOM 697 C CA . ASP A 1 86 ? 11.186 4.960 10.865 1.00 93.56 86 ASP A CA 1
ATOM 698 C C . ASP A 1 86 ? 10.827 5.955 9.762 1.00 93.56 86 ASP A C 1
ATOM 700 O O . ASP A 1 86 ? 9.696 6.441 9.700 1.00 93.56 86 ASP A O 1
ATOM 704 N N . PHE A 1 87 ? 11.743 6.194 8.821 1.00 95.75 87 PHE A N 1
ATOM 705 C CA . PHE A 1 87 ? 11.475 7.065 7.682 1.00 95.75 87 PHE A CA 1
ATOM 706 C C . PHE A 1 87 ? 10.295 6.573 6.836 1.00 95.75 87 PHE A C 1
ATOM 708 O O . PHE A 1 87 ? 9.385 7.347 6.535 1.00 95.75 87 PHE A O 1
ATOM 715 N N . LEU A 1 88 ? 10.269 5.286 6.477 1.00 95.50 88 LEU A N 1
ATOM 716 C CA . LEU A 1 88 ? 9.171 4.712 5.695 1.00 95.50 88 LEU A CA 1
ATOM 717 C C . LEU A 1 88 ? 7.842 4.739 6.459 1.00 95.50 88 LEU A C 1
ATOM 719 O O . LEU A 1 88 ? 6.804 4.980 5.844 1.00 95.50 88 LEU A O 1
ATOM 723 N N . ASN A 1 89 ? 7.868 4.550 7.779 1.00 94.75 89 ASN A N 1
ATOM 724 C CA . ASN A 1 89 ? 6.697 4.657 8.645 1.00 94.75 89 ASN A CA 1
ATOM 725 C C . ASN A 1 89 ? 6.145 6.088 8.692 1.00 94.75 89 ASN A C 1
ATOM 727 O O . ASN A 1 89 ? 4.932 6.270 8.643 1.00 94.75 89 ASN A O 1
ATOM 731 N N . VAL A 1 90 ? 7.004 7.105 8.761 1.00 96.00 90 VAL A N 1
ATOM 732 C CA . VAL A 1 90 ? 6.574 8.514 8.743 1.00 96.00 90 VAL A CA 1
ATOM 733 C C . VAL A 1 90 ? 6.039 8.916 7.361 1.00 96.00 90 VAL A C 1
ATOM 735 O O . VAL A 1 90 ? 5.048 9.641 7.260 1.00 96.00 90 VAL A O 1
ATOM 738 N N . VAL A 1 91 ? 6.642 8.416 6.277 1.00 97.50 91 VAL A N 1
ATOM 739 C CA . VAL A 1 91 ? 6.105 8.612 4.918 1.00 97.50 91 VAL A CA 1
ATOM 740 C C . VAL A 1 91 ? 4.738 7.937 4.773 1.00 97.50 91 VAL A C 1
ATOM 742 O O . VAL A 1 91 ? 3.820 8.554 4.230 1.00 97.50 91 VAL A O 1
ATOM 745 N N . TYR A 1 92 ? 4.581 6.710 5.278 1.00 96.69 92 TYR A N 1
ATOM 746 C CA . TYR A 1 92 ? 3.308 5.987 5.279 1.00 96.69 92 TYR A CA 1
ATOM 747 C C . TYR A 1 92 ? 2.206 6.750 6.021 1.00 96.69 92 TYR A C 1
ATOM 749 O O . TYR A 1 92 ? 1.124 6.924 5.467 1.00 96.69 92 TYR A O 1
ATOM 757 N N . ASP A 1 93 ? 2.481 7.282 7.212 1.00 95.31 93 ASP A N 1
ATOM 758 C CA . ASP A 1 93 ? 1.505 8.096 7.948 1.00 95.31 93 ASP A CA 1
ATOM 759 C C . ASP A 1 93 ? 1.004 9.281 7.123 1.00 95.31 93 ASP A C 1
ATOM 761 O O . ASP A 1 93 ? -0.196 9.551 7.065 1.00 95.31 93 ASP A O 1
ATOM 765 N N . SER A 1 94 ? 1.918 9.975 6.439 1.00 96.25 94 SER A N 1
ATOM 766 C CA . SER A 1 94 ? 1.547 11.096 5.574 1.00 96.25 94 SER A CA 1
ATOM 767 C C . SER A 1 94 ? 0.721 10.643 4.362 1.00 96.25 94 SER A C 1
ATOM 769 O O . SER A 1 94 ? -0.205 11.348 3.955 1.00 96.25 94 SER A O 1
ATOM 771 N N . ILE A 1 95 ? 0.988 9.449 3.816 1.00 96.44 95 ILE A N 1
ATOM 772 C CA . ILE A 1 95 ? 0.137 8.832 2.785 1.00 96.44 95 ILE A CA 1
ATOM 773 C C . ILE A 1 95 ? -1.270 8.603 3.340 1.00 96.44 95 ILE A C 1
ATOM 775 O O . ILE A 1 95 ? -2.228 9.048 2.719 1.00 96.44 95 ILE A O 1
ATOM 779 N N . VAL A 1 96 ? -1.408 7.981 4.513 1.00 91.56 96 VAL A N 1
ATOM 780 C CA . VAL A 1 96 ? -2.710 7.686 5.136 1.00 91.56 96 VAL A CA 1
ATOM 781 C C . VAL A 1 96 ? -3.517 8.960 5.400 1.00 91.56 96 VAL A C 1
ATOM 783 O O . VAL A 1 96 ? -4.695 9.028 5.051 1.00 91.56 96 VAL A O 1
ATOM 786 N N . VAL A 1 97 ? -2.879 10.007 5.931 1.00 90.25 97 VAL A N 1
ATOM 787 C CA . VAL A 1 97 ? -3.512 11.325 6.124 1.00 90.25 97 VAL A CA 1
ATOM 788 C C . VAL A 1 97 ? -4.033 11.907 4.811 1.00 90.25 97 VAL A C 1
ATOM 790 O O . VAL A 1 97 ? -5.086 12.546 4.802 1.00 90.25 97 VAL A O 1
ATOM 793 N N . LYS A 1 98 ? -3.312 11.716 3.702 1.00 91.81 98 LYS A N 1
ATOM 794 C CA . LYS A 1 98 ? -3.736 12.218 2.390 1.00 91.81 98 LYS A CA 1
ATOM 795 C C . LYS A 1 98 ? -4.800 11.349 1.743 1.00 91.81 98 LYS A C 1
ATOM 797 O O . LYS A 1 98 ? -5.711 11.925 1.166 1.00 91.81 98 LYS A O 1
ATOM 802 N N . LEU A 1 99 ? -4.721 10.022 1.869 1.00 89.19 99 LEU A N 1
ATOM 803 C CA . LEU A 1 99 ? -5.733 9.085 1.364 1.00 89.19 99 LEU A CA 1
ATOM 804 C C . LEU A 1 99 ? -7.128 9.463 1.871 1.00 89.19 99 LEU A C 1
ATOM 806 O O . LEU A 1 99 ? -8.056 9.570 1.077 1.00 89.19 99 LEU A O 1
ATOM 810 N N . ASN A 1 100 ? -7.240 9.793 3.159 1.00 80.31 100 ASN A N 1
ATOM 811 C CA . ASN A 1 100 ? -8.505 10.218 3.763 1.00 80.31 100 ASN A CA 1
ATOM 812 C C . ASN A 1 100 ? -9.045 11.568 3.263 1.00 80.31 100 ASN A C 1
ATOM 814 O O . ASN A 1 100 ? -10.163 11.940 3.600 1.00 80.31 100 ASN A O 1
ATOM 818 N N . LYS A 1 101 ? -8.252 12.327 2.502 1.00 84.19 101 LYS A N 1
ATOM 819 C CA . LYS A 1 101 ? -8.606 13.655 1.975 1.00 84.19 101 LYS A CA 1
ATOM 820 C C . LYS A 1 101 ? -8.717 13.669 0.451 1.00 84.19 101 LYS A C 1
ATOM 822 O O . LYS A 1 101 ? -8.864 14.743 -0.132 1.00 84.19 101 LYS A O 1
ATOM 827 N N . LEU A 1 102 ? -8.571 12.517 -0.204 1.00 85.62 102 LEU A N 1
ATOM 828 C CA . LEU A 1 102 ? -8.669 12.438 -1.656 1.00 85.62 102 LEU A CA 1
ATOM 829 C C . LEU A 1 102 ? -10.126 12.561 -2.110 1.00 85.62 102 LEU A C 1
ATOM 831 O O . LEU A 1 102 ? -11.012 12.027 -1.450 1.00 85.62 102 LEU A O 1
ATOM 835 N N . PRO A 1 103 ? -10.388 13.216 -3.252 1.00 82.94 103 PRO A N 1
ATOM 836 C CA . PRO A 1 103 ? -11.708 13.193 -3.858 1.00 82.94 103 PRO A CA 1
ATOM 837 C C . PRO A 1 103 ? -12.001 11.813 -4.470 1.00 82.94 103 PRO A C 1
ATOM 839 O O . PRO A 1 103 ? -11.096 11.096 -4.897 1.00 82.94 103 PRO A O 1
ATOM 842 N N . SER A 1 104 ? -13.282 11.460 -4.585 1.00 73.88 104 SER A N 1
ATOM 843 C CA . SER A 1 104 ? -13.737 10.137 -5.044 1.00 73.88 104 SER A CA 1
ATOM 844 C C . SER A 1 104 ? -13.333 9.792 -6.485 1.00 73.88 104 SER A C 1
ATOM 846 O O . SER A 1 104 ? -13.188 8.619 -6.828 1.00 73.88 104 SER A O 1
ATOM 848 N N . ASN A 1 105 ? -13.131 10.805 -7.333 1.00 82.44 105 ASN A N 1
ATOM 849 C CA . ASN A 1 105 ? -12.701 10.661 -8.725 1.00 82.44 105 ASN A CA 1
ATOM 850 C C . ASN A 1 105 ? -11.172 10.644 -8.899 1.00 82.44 105 ASN A C 1
ATOM 852 O O . ASN A 1 105 ? -10.686 10.590 -10.030 1.00 82.44 105 ASN A O 1
ATOM 856 N N . TYR A 1 106 ? -10.406 10.715 -7.809 1.00 89.31 106 TYR A N 1
ATOM 857 C CA . TYR A 1 106 ? -8.955 10.672 -7.880 1.00 89.31 106 TYR A CA 1
ATOM 858 C C . TYR A 1 106 ? -8.477 9.315 -8.418 1.00 89.31 106 TYR A C 1
ATOM 860 O O . TYR A 1 106 ? -8.911 8.255 -7.964 1.00 89.31 106 TYR A O 1
ATOM 868 N N . LEU A 1 107 ? -7.546 9.332 -9.377 1.00 92.56 107 LEU A N 1
ATOM 869 C CA . LEU A 1 107 ? -7.030 8.131 -10.049 1.00 92.56 107 LEU A CA 1
ATOM 870 C C . LEU A 1 107 ? -5.981 7.391 -9.196 1.00 92.56 107 LEU A C 1
ATOM 872 O O . LEU A 1 107 ? -4.860 7.138 -9.642 1.00 92.56 107 LEU A O 1
ATOM 876 N N . LEU A 1 108 ? -6.346 7.027 -7.964 1.00 93.31 108 LEU A N 1
ATOM 877 C CA . LEU A 1 108 ? -5.444 6.403 -6.990 1.00 93.31 108 LEU A CA 1
ATOM 878 C C . LEU A 1 108 ? -4.800 5.118 -7.530 1.00 93.31 108 LEU A C 1
ATOM 880 O O . LEU A 1 108 ? -3.590 4.931 -7.411 1.00 93.31 108 LEU A O 1
ATOM 884 N N . ASP A 1 109 ? -5.597 4.268 -8.177 1.00 93.94 109 ASP A N 1
ATOM 885 C CA . ASP A 1 109 ? -5.154 3.011 -8.790 1.00 93.94 109 ASP A CA 1
ATOM 886 C C . ASP A 1 109 ? -4.003 3.234 -9.791 1.00 93.94 109 ASP A C 1
ATOM 888 O O . ASP A 1 109 ? -3.030 2.476 -9.831 1.00 93.94 109 ASP A O 1
ATOM 892 N N . VAL A 1 110 ? -4.080 4.310 -10.577 1.00 96.25 110 VAL A N 1
ATOM 893 C CA . VAL A 1 110 ? -3.071 4.669 -11.580 1.00 96.25 110 VAL A CA 1
ATOM 894 C C . VAL A 1 110 ? -1.817 5.226 -10.910 1.00 96.25 110 VAL A C 1
ATOM 896 O O . VAL A 1 110 ? -0.708 4.831 -11.273 1.00 96.25 110 VAL A O 1
ATOM 899 N N . GLU A 1 111 ? -1.963 6.091 -9.905 1.00 96.75 111 GLU A N 1
ATOM 900 C CA . GLU A 1 111 ? -0.827 6.692 -9.192 1.00 96.75 111 GLU A CA 1
ATOM 901 C C . GLU A 1 111 ? -0.043 5.659 -8.368 1.00 96.75 111 GLU A C 1
ATOM 903 O O . GLU A 1 111 ? 1.193 5.657 -8.397 1.00 96.75 111 GLU A O 1
ATOM 908 N N . ILE A 1 112 ? -0.725 4.706 -7.719 1.00 97.38 112 ILE A N 1
ATOM 909 C CA . ILE A 1 112 ? -0.071 3.567 -7.057 1.00 97.38 112 ILE A CA 1
ATOM 910 C C . ILE A 1 112 ? 0.682 2.722 -8.092 1.00 97.38 112 ILE A C 1
ATOM 912 O O . ILE A 1 112 ? 1.852 2.392 -7.880 1.00 97.38 112 ILE A O 1
ATOM 916 N N . ALA A 1 113 ? 0.054 2.390 -9.226 1.00 97.50 113 ALA A N 1
ATOM 917 C CA . ALA A 1 113 ? 0.693 1.590 -10.268 1.00 97.50 113 ALA A CA 1
ATOM 918 C C . ALA A 1 113 ? 1.929 2.295 -10.861 1.00 97.50 113 ALA A C 1
ATOM 920 O O . ALA A 1 113 ? 2.982 1.673 -11.036 1.00 97.50 113 ALA A O 1
ATOM 921 N N . LEU A 1 114 ? 1.838 3.601 -11.121 1.00 96.69 114 LEU A N 1
ATOM 922 C CA . LEU A 1 114 ? 2.951 4.435 -11.569 1.00 96.69 114 LEU A CA 1
ATOM 923 C C . LEU A 1 114 ? 4.111 4.405 -10.576 1.00 96.69 114 LEU A C 1
ATOM 925 O O . LEU A 1 114 ? 5.231 4.031 -10.941 1.00 96.69 114 LEU A O 1
ATOM 929 N N . ALA A 1 115 ? 3.836 4.766 -9.322 1.00 97.06 115 ALA A N 1
ATOM 930 C CA . ALA A 1 115 ? 4.837 4.850 -8.270 1.00 97.06 115 ALA A CA 1
ATOM 931 C C . ALA A 1 115 ? 5.520 3.498 -8.027 1.00 97.06 115 ALA A C 1
ATOM 933 O O . ALA A 1 115 ? 6.744 3.431 -7.908 1.00 97.06 115 ALA A O 1
ATOM 934 N N . LEU A 1 116 ? 4.754 2.407 -8.013 1.00 96.25 116 LEU A N 1
ATOM 935 C CA . LEU A 1 116 ? 5.282 1.081 -7.727 1.00 96.25 116 LEU A CA 1
ATOM 936 C C . LEU A 1 116 ? 6.082 0.496 -8.902 1.00 96.25 116 LEU A C 1
ATOM 938 O O . LEU A 1 116 ? 7.187 -0.019 -8.710 1.00 96.25 116 LEU A O 1
ATOM 942 N N . PHE A 1 117 ? 5.550 0.561 -10.126 1.00 96.50 117 PHE A N 1
ATOM 943 C CA . PHE A 1 117 ? 6.092 -0.195 -11.257 1.00 96.50 117 PHE A CA 1
ATOM 944 C C . PHE A 1 117 ? 6.986 0.620 -12.202 1.00 96.50 117 PHE A C 1
ATOM 946 O O . PHE A 1 117 ? 7.888 0.053 -12.831 1.00 96.50 117 PHE A O 1
ATOM 953 N N . MET A 1 118 ? 6.811 1.939 -12.329 1.00 94.12 118 MET A N 1
ATOM 954 C CA . MET A 1 118 ? 7.522 2.705 -13.364 1.00 94.12 118 MET A CA 1
ATOM 955 C C . MET A 1 118 ? 9.029 2.818 -13.103 1.00 94.12 118 MET A C 1
ATOM 957 O O . MET A 1 118 ? 9.846 2.676 -14.016 1.00 94.12 118 MET A O 1
ATOM 961 N N . PHE A 1 119 ? 9.421 2.925 -11.838 1.00 94.00 119 PHE A N 1
ATOM 962 C CA . PHE A 1 119 ? 10.810 3.107 -11.414 1.00 94.00 119 PHE A CA 1
ATOM 963 C C . PHE A 1 119 ? 11.685 1.876 -11.671 1.00 94.00 119 PHE A C 1
ATOM 965 O O . PHE A 1 119 ? 12.823 1.985 -12.127 1.00 94.00 119 PHE A O 1
ATOM 972 N N . ARG A 1 120 ? 11.158 0.677 -11.402 1.00 92.06 120 ARG A N 1
ATOM 973 C CA . ARG A 1 120 ? 11.969 -0.557 -11.360 1.00 92.06 120 ARG A CA 1
ATOM 974 C C . ARG A 1 120 ? 11.294 -1.807 -11.914 1.00 92.06 120 ARG A C 1
ATOM 976 O O . ARG A 1 120 ? 11.899 -2.874 -11.893 1.00 92.06 120 ARG A O 1
ATOM 983 N N . GLY A 1 121 ? 10.063 -1.688 -12.406 1.00 94.12 121 GLY A N 1
ATOM 984 C CA . GLY A 1 121 ? 9.331 -2.806 -12.983 1.00 94.12 121 GLY A CA 1
ATOM 985 C C . GLY A 1 121 ? 10.034 -3.412 -14.193 1.00 94.12 121 GLY A C 1
ATOM 986 O O . GLY A 1 121 ? 10.782 -2.737 -14.910 1.00 94.12 121 GLY A O 1
ATOM 987 N N . SER A 1 122 ? 9.776 -4.699 -14.398 1.00 93.69 122 SER A N 1
ATOM 988 C CA . SER A 1 122 ? 10.298 -5.503 -15.502 1.00 93.69 122 SER A CA 1
ATOM 989 C C . SER A 1 122 ? 9.169 -6.256 -16.200 1.00 93.69 122 SER A C 1
ATOM 991 O O . SER A 1 122 ? 8.294 -6.818 -15.540 1.00 93.69 122 SER A O 1
ATOM 993 N N . VAL A 1 123 ? 9.170 -6.223 -17.535 1.00 95.12 123 VAL A N 1
ATOM 994 C CA . VAL A 1 123 ? 8.147 -6.870 -18.369 1.00 95.12 123 VAL A CA 1
ATOM 995 C C . VAL A 1 123 ? 8.429 -8.361 -18.529 1.00 95.12 123 VAL A C 1
ATOM 997 O O . VAL A 1 123 ? 9.565 -8.771 -18.769 1.00 95.12 123 VAL A O 1
ATOM 1000 N N . ASP A 1 124 ? 7.372 -9.156 -18.427 1.00 93.38 124 ASP A N 1
ATOM 1001 C CA . ASP A 1 124 ? 7.317 -10.567 -18.790 1.00 93.38 124 ASP A CA 1
ATOM 1002 C C . ASP A 1 124 ? 6.143 -10.758 -19.757 1.00 93.38 124 ASP A C 1
ATOM 1004 O O . ASP A 1 124 ? 5.004 -10.989 -19.349 1.00 93.38 124 ASP A O 1
ATOM 1008 N N . PHE A 1 125 ? 6.429 -10.621 -21.053 1.00 93.75 125 PHE A N 1
ATOM 1009 C CA . PHE A 1 125 ? 5.432 -10.804 -22.110 1.00 93.75 125 PHE A CA 1
ATOM 1010 C C . PHE A 1 125 ? 4.919 -12.247 -22.188 1.00 93.75 125 PHE A C 1
ATOM 1012 O O . PHE A 1 125 ? 3.759 -12.457 -22.515 1.00 93.75 125 PHE A O 1
ATOM 1019 N N . ASN A 1 126 ? 5.738 -13.242 -21.826 1.00 91.38 126 ASN A N 1
ATOM 1020 C CA . ASN A 1 126 ? 5.331 -14.649 -21.901 1.00 91.38 126 ASN A CA 1
ATOM 1021 C C . ASN A 1 126 ? 4.211 -14.955 -20.905 1.00 91.38 126 ASN A C 1
ATOM 1023 O O . ASN A 1 126 ? 3.323 -15.749 -21.193 1.00 91.38 126 ASN A O 1
ATOM 1027 N N . ARG A 1 127 ? 4.259 -14.331 -19.724 1.00 90.06 127 ARG A N 1
ATOM 1028 C CA . ARG A 1 127 ? 3.231 -14.491 -18.687 1.00 90.06 127 ARG A CA 1
ATOM 1029 C C . ARG A 1 127 ? 2.249 -13.322 -18.619 1.00 90.06 127 ARG A C 1
ATOM 1031 O O . ARG A 1 127 ? 1.392 -13.322 -17.745 1.00 90.06 127 ARG A O 1
ATOM 1038 N N . SER A 1 128 ? 2.380 -12.333 -19.506 1.00 94.19 128 SER A N 1
ATOM 1039 C CA . SER A 1 128 ? 1.565 -11.109 -19.518 1.00 94.19 128 SER A CA 1
ATOM 1040 C C . SER A 1 128 ? 1.562 -10.368 -18.169 1.00 94.19 128 SER A C 1
ATOM 1042 O O . SER A 1 128 ? 0.525 -9.894 -17.698 1.00 94.19 128 SER A O 1
ATOM 1044 N N . PHE A 1 129 ? 2.742 -10.233 -17.549 1.00 95.81 129 PHE A N 1
ATOM 1045 C CA . PHE A 1 129 ? 2.919 -9.505 -16.288 1.00 95.81 129 PHE A CA 1
ATOM 1046 C C . PHE A 1 129 ? 3.971 -8.402 -16.373 1.00 95.81 129 PHE A C 1
ATOM 1048 O O . PHE A 1 129 ? 5.024 -8.559 -16.992 1.00 95.81 129 PHE A O 1
ATOM 1055 N N . TYR A 1 130 ? 3.743 -7.318 -15.635 1.00 97.00 130 TYR A N 1
ATOM 1056 C CA . TYR A 1 130 ? 4.783 -6.367 -15.255 1.00 97.00 130 TYR A CA 1
ATOM 1057 C C . TYR A 1 130 ? 5.098 -6.553 -13.769 1.00 97.00 130 TYR A C 1
ATOM 1059 O O . TYR A 1 130 ? 4.190 -6.579 -12.946 1.00 97.00 130 TYR A O 1
ATOM 1067 N N . SER A 1 131 ? 6.364 -6.781 -13.419 1.00 96.00 131 SER A N 1
ATOM 1068 C CA . SER A 1 131 ? 6.746 -7.303 -12.097 1.00 96.00 131 SER A CA 1
ATOM 1069 C C . SER A 1 131 ? 7.754 -6.415 -11.378 1.00 96.00 131 SER A C 1
ATOM 1071 O O . SER A 1 131 ? 8.722 -5.955 -11.992 1.00 96.00 131 SER A O 1
ATOM 1073 N N . VAL A 1 132 ? 7.583 -6.269 -10.064 1.00 95.12 132 VAL A N 1
ATOM 1074 C CA . VAL A 1 132 ? 8.535 -5.636 -9.140 1.00 95.12 132 VAL A CA 1
ATOM 1075 C C . VAL A 1 132 ? 8.842 -6.556 -7.965 1.00 95.12 132 VAL A C 1
ATOM 1077 O O . VAL A 1 132 ? 7.960 -7.238 -7.451 1.00 95.12 132 VAL A O 1
ATOM 1080 N N . ASP A 1 133 ? 10.100 -6.579 -7.533 1.00 92.88 133 ASP A N 1
ATOM 1081 C CA . ASP A 1 133 ? 10.511 -7.302 -6.328 1.00 92.88 133 ASP A CA 1
ATOM 1082 C C . ASP A 1 133 ? 10.182 -6.467 -5.071 1.00 92.88 133 ASP A C 1
ATOM 1084 O O . ASP A 1 133 ? 10.395 -5.249 -5.064 1.00 92.88 133 ASP A O 1
ATOM 1088 N N . LEU A 1 134 ? 9.719 -7.113 -3.995 1.00 91.25 134 LEU A N 1
ATOM 1089 C CA . LEU A 1 134 ? 9.588 -6.507 -2.665 1.00 91.25 134 LEU A CA 1
ATOM 1090 C C . LEU A 1 134 ? 10.983 -6.378 -2.038 1.00 91.25 134 LEU A C 1
ATOM 1092 O O . LEU A 1 134 ? 11.538 -7.336 -1.502 1.00 91.25 134 LEU A O 1
ATOM 1096 N N . LYS A 1 135 ? 11.613 -5.210 -2.183 1.00 81.62 135 LYS A N 1
ATOM 1097 C CA . LYS A 1 135 ? 12.954 -4.945 -1.635 1.00 81.62 135 LYS A CA 1
ATOM 1098 C C . LYS A 1 135 ? 12.879 -4.546 -0.164 1.00 81.62 135 LYS A C 1
ATOM 1100 O O . LYS A 1 135 ? 11.939 -3.867 0.220 1.00 81.62 135 LYS A O 1
ATOM 1105 N N . ASN A 1 136 ? 13.909 -4.919 0.598 1.00 71.75 136 ASN A N 1
ATOM 1106 C CA . ASN A 1 136 ? 14.075 -4.586 2.018 1.00 71.75 136 ASN A CA 1
ATOM 1107 C C . ASN A 1 136 ? 12.838 -4.913 2.877 1.00 71.75 136 ASN A C 1
ATOM 1109 O O . ASN A 1 136 ? 12.324 -4.026 3.555 1.00 71.75 136 ASN A O 1
ATOM 1113 N N . PRO A 1 137 ? 12.312 -6.151 2.827 1.00 78.19 137 PRO A N 1
ATOM 1114 C CA . PRO A 1 137 ? 11.053 -6.453 3.480 1.00 78.19 137 PRO A CA 1
ATOM 1115 C C . PRO A 1 137 ? 11.253 -6.575 4.999 1.00 78.19 137 PRO A C 1
ATOM 1117 O O . PRO A 1 137 ? 11.530 -7.657 5.510 1.00 78.19 137 PRO A O 1
ATOM 1120 N N . THR A 1 138 ? 11.122 -5.464 5.728 1.00 87.31 138 THR A N 1
ATOM 1121 C CA . THR A 1 138 ? 10.825 -5.500 7.167 1.00 87.31 138 THR A CA 1
ATOM 1122 C C . THR A 1 138 ? 9.350 -5.849 7.355 1.00 87.31 138 THR A C 1
ATOM 1124 O O . THR A 1 138 ? 8.541 -5.687 6.436 1.00 87.31 138 THR A O 1
ATOM 1127 N N . LYS A 1 139 ? 8.983 -6.340 8.543 1.00 87.88 139 LYS A N 1
ATOM 1128 C CA . LYS A 1 139 ? 7.582 -6.642 8.861 1.00 87.88 139 LYS A CA 1
ATOM 1129 C C . LYS A 1 139 ? 6.695 -5.405 8.697 1.00 87.88 1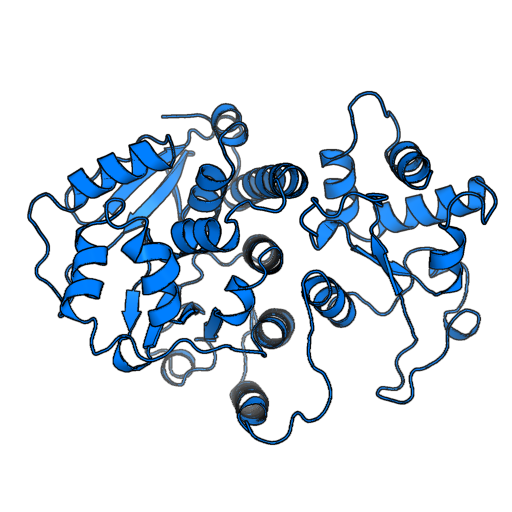39 LYS A C 1
ATOM 1131 O O . LYS A 1 139 ? 5.684 -5.483 8.008 1.00 87.88 139 LYS A O 1
ATOM 1136 N N . ASP A 1 140 ? 7.124 -4.268 9.238 1.00 89.12 140 ASP A N 1
ATOM 1137 C CA . ASP A 1 140 ? 6.371 -3.013 9.160 1.00 89.12 140 ASP A CA 1
ATOM 1138 C C . ASP A 1 140 ? 6.245 -2.513 7.718 1.00 89.12 140 ASP A C 1
ATOM 1140 O O . ASP A 1 140 ? 5.159 -2.124 7.291 1.00 89.12 140 ASP A O 1
ATOM 1144 N N . TYR A 1 141 ? 7.328 -2.582 6.932 1.00 91.88 141 TYR A N 1
ATOM 1145 C CA . TYR A 1 141 ? 7.281 -2.189 5.527 1.00 91.88 141 TYR A CA 1
ATOM 1146 C C . TYR A 1 141 ? 6.311 -3.060 4.734 1.00 91.88 141 TYR A C 1
ATOM 1148 O O . TYR A 1 141 ? 5.497 -2.525 3.992 1.00 91.88 141 TYR A O 1
ATOM 1156 N N . ILE A 1 142 ? 6.372 -4.385 4.891 1.00 91.62 142 ILE A N 1
ATOM 1157 C CA . ILE A 1 142 ? 5.460 -5.313 4.210 1.00 91.62 142 ILE A CA 1
ATOM 1158 C C . ILE A 1 142 ? 4.005 -5.038 4.597 1.00 91.62 142 ILE A C 1
ATOM 1160 O O . ILE A 1 142 ? 3.129 -5.013 3.729 1.00 91.62 142 ILE A O 1
ATOM 1164 N N . ASP A 1 143 ? 3.753 -4.784 5.877 1.00 89.69 143 ASP A N 1
ATOM 1165 C CA . ASP A 1 143 ? 2.418 -4.490 6.377 1.00 89.69 143 ASP A CA 1
ATOM 1166 C C . ASP A 1 143 ? 1.878 -3.190 5.781 1.00 89.69 143 ASP A C 1
ATOM 1168 O O . ASP A 1 143 ? 0.799 -3.195 5.188 1.00 89.69 143 ASP A O 1
ATOM 1172 N N . ASN A 1 144 ? 2.647 -2.106 5.849 1.00 93.25 144 ASN A N 1
ATOM 1173 C CA . ASN A 1 144 ? 2.263 -0.815 5.283 1.00 93.25 144 ASN A CA 1
ATOM 1174 C C . ASN A 1 144 ? 2.163 -0.863 3.753 1.00 93.25 144 ASN A C 1
ATOM 1176 O O . ASN A 1 144 ? 1.252 -0.278 3.171 1.00 93.25 144 ASN A O 1
ATOM 1180 N N . PHE A 1 145 ? 3.033 -1.627 3.091 1.00 94.88 145 PHE A N 1
ATOM 1181 C CA . PHE A 1 145 ? 2.998 -1.837 1.648 1.00 94.88 145 PHE A CA 1
ATOM 1182 C C . PHE A 1 145 ? 1.669 -2.444 1.209 1.00 94.88 145 PHE A C 1
ATOM 1184 O O . PHE A 1 145 ? 1.025 -1.927 0.295 1.00 94.88 145 PHE A O 1
ATOM 1191 N N . PHE A 1 146 ? 1.222 -3.512 1.872 1.00 92.25 146 PHE A N 1
ATOM 1192 C CA . PHE A 1 146 ? -0.059 -4.120 1.537 1.00 92.25 146 PHE A CA 1
ATOM 1193 C C . PHE A 1 146 ? -1.246 -3.253 1.945 1.00 92.25 146 PHE A C 1
ATOM 1195 O O . PHE A 1 146 ? -2.220 -3.225 1.201 1.00 92.25 146 PHE A O 1
ATOM 1202 N N . LYS A 1 147 ? -1.172 -2.494 3.044 1.00 90.56 147 LYS A N 1
ATOM 1203 C CA . LYS A 1 147 ? -2.225 -1.528 3.405 1.00 90.56 147 LYS A CA 1
ATOM 1204 C C . LYS A 1 147 ? -2.422 -0.461 2.327 1.00 90.56 147 LYS A C 1
ATOM 1206 O O . LYS A 1 147 ? -3.561 -0.191 1.962 1.00 90.56 147 LYS A O 1
ATOM 1211 N N . VAL A 1 148 ? -1.338 0.075 1.756 1.00 93.38 148 VAL A N 1
ATOM 1212 C CA . VAL A 1 148 ? -1.431 1.008 0.619 1.00 93.38 148 VAL A CA 1
ATOM 1213 C C . VAL A 1 148 ? -2.099 0.331 -0.580 1.00 93.38 148 VAL A C 1
ATOM 1215 O O . VAL A 1 148 ? -2.990 0.914 -1.186 1.00 93.38 148 VAL A O 1
ATOM 1218 N N . LEU A 1 149 ? -1.744 -0.914 -0.909 1.00 92.56 149 LEU A N 1
ATOM 1219 C CA . LEU A 1 149 ? -2.417 -1.627 -2.001 1.00 92.56 149 LEU A CA 1
ATOM 1220 C C . LEU A 1 149 ? -3.900 -1.906 -1.712 1.00 92.56 149 LEU A C 1
ATOM 1222 O O . LEU A 1 149 ? -4.718 -1.786 -2.617 1.00 92.56 149 LEU A O 1
ATOM 1226 N N . LEU A 1 150 ? -4.262 -2.241 -0.473 1.00 88.12 150 LEU A N 1
ATOM 1227 C CA . LEU A 1 150 ? -5.647 -2.495 -0.059 1.00 88.12 150 LEU A CA 1
ATOM 1228 C C . LEU A 1 150 ? -6.531 -1.238 -0.088 1.00 88.12 150 LEU A C 1
ATOM 1230 O O . LEU A 1 150 ? -7.749 -1.378 -0.100 1.00 88.12 150 LEU A O 1
ATOM 1234 N N . SER A 1 151 ? -5.931 -0.042 -0.128 1.00 86.69 151 SER A N 1
ATOM 1235 C CA . SER A 1 151 ? -6.650 1.223 -0.353 1.00 86.69 151 SER A CA 1
ATOM 1236 C C . SER A 1 151 ? -7.047 1.451 -1.822 1.00 86.69 151 SER A C 1
ATOM 1238 O O . SER A 1 151 ? -7.815 2.359 -2.125 1.00 86.69 151 SER A O 1
ATOM 1240 N N . SER A 1 152 ? -6.528 0.626 -2.740 1.00 86.69 152 SER A N 1
ATOM 1241 C CA . SER A 1 152 ? -6.861 0.637 -4.170 1.00 86.69 152 SER A CA 1
ATOM 1242 C C . SER A 1 152 ? -8.050 -0.282 -4.469 1.00 86.69 152 SER A C 1
ATOM 1244 O O . SER A 1 152 ? -8.264 -1.268 -3.760 1.00 86.69 152 SER A O 1
ATOM 1246 N N . ASP A 1 153 ? -8.806 -0.010 -5.534 1.00 78.06 153 ASP A N 1
ATOM 1247 C CA . ASP A 1 153 ? -10.007 -0.796 -5.845 1.00 78.06 153 ASP A CA 1
ATOM 1248 C C . ASP A 1 153 ? -9.866 -1.698 -7.073 1.00 78.06 153 ASP A C 1
ATOM 1250 O O . ASP A 1 153 ? -9.847 -2.930 -6.935 1.00 78.06 153 ASP A O 1
ATOM 1254 N N . ASP A 1 154 ? -9.780 -1.114 -8.277 1.00 85.50 154 ASP A N 1
ATOM 1255 C CA . ASP A 1 154 ? -9.656 -1.912 -9.499 1.00 85.50 154 ASP A CA 1
ATOM 1256 C C . ASP A 1 154 ? -8.253 -2.504 -9.555 1.00 85.50 154 ASP A C 1
ATOM 1258 O O . ASP A 1 154 ? -8.122 -3.705 -9.806 1.00 85.50 154 ASP A O 1
ATOM 1262 N N . LEU A 1 155 ? -7.232 -1.703 -9.215 1.00 90.69 155 LEU A N 1
ATOM 1263 C CA . LEU A 1 155 ? -5.827 -2.116 -9.207 1.00 90.69 155 LEU A CA 1
ATOM 1264 C C . LEU A 1 155 ? -5.622 -3.422 -8.442 1.00 90.69 155 LEU A C 1
ATOM 1266 O O . LEU A 1 155 ? -4.983 -4.323 -8.979 1.00 90.69 155 LEU A O 1
ATOM 1270 N N . LEU A 1 156 ? -6.174 -3.558 -7.233 1.00 88.06 156 LEU A N 1
ATOM 1271 C CA . LEU A 1 156 ? -5.987 -4.748 -6.401 1.00 88.06 156 LEU A CA 1
ATOM 1272 C C . LEU A 1 156 ? -6.382 -6.035 -7.143 1.00 88.06 156 LEU A C 1
ATOM 1274 O O . LEU A 1 156 ? -5.648 -7.021 -7.111 1.00 88.06 156 LEU A O 1
ATOM 1278 N N . SER A 1 157 ? -7.476 -5.988 -7.911 1.00 88.31 157 SER A N 1
ATOM 1279 C CA . SER A 1 157 ? -7.937 -7.118 -8.732 1.00 88.31 157 SER A CA 1
ATOM 1280 C C . SER A 1 157 ? -7.059 -7.397 -9.956 1.00 88.31 157 SER A C 1
ATOM 1282 O O . SER A 1 157 ? -7.256 -8.393 -10.642 1.00 88.31 157 SER A O 1
ATOM 1284 N N . ARG A 1 158 ? -6.087 -6.538 -10.267 1.00 93.50 158 ARG A N 1
ATOM 1285 C CA . ARG A 1 158 ? -5.123 -6.709 -11.371 1.00 93.50 158 ARG A CA 1
ATOM 1286 C C . ARG A 1 158 ? -3.776 -7.223 -10.897 1.00 93.50 158 ARG A C 1
ATOM 1288 O O . ARG A 1 158 ? -2.905 -7.486 -11.735 1.00 93.50 158 ARG A O 1
ATOM 1295 N N . LEU A 1 159 ? -3.595 -7.355 -9.584 1.00 94.06 159 LEU A N 1
ATOM 1296 C CA . LEU A 1 159 ? -2.336 -7.750 -8.984 1.00 94.06 159 LEU A CA 1
ATOM 1297 C C . LEU A 1 159 ? -2.236 -9.262 -8.774 1.00 94.06 159 LEU A C 1
ATOM 1299 O O . LEU A 1 159 ? -3.205 -9.967 -8.523 1.00 94.06 159 LEU A O 1
ATOM 1303 N N . ASN A 1 160 ? -1.010 -9.765 -8.851 1.00 92.69 160 ASN A N 1
ATOM 1304 C CA . ASN A 1 160 ? -0.647 -11.129 -8.503 1.00 92.69 160 ASN A CA 1
ATOM 1305 C C . ASN A 1 160 ? 0.593 -11.109 -7.604 1.00 92.69 160 ASN A C 1
ATOM 1307 O O . ASN A 1 160 ? 1.580 -10.435 -7.906 1.00 92.69 160 ASN A O 1
ATOM 1311 N N . LEU A 1 161 ? 0.554 -11.860 -6.502 1.00 92.38 161 LEU A N 1
ATOM 1312 C CA . LEU A 1 161 ? 1.680 -11.975 -5.580 1.00 92.38 161 LEU A CA 1
ATOM 1313 C C . LEU A 1 161 ? 2.430 -13.277 -5.849 1.00 92.38 161 LEU A C 1
ATOM 1315 O O . LEU A 1 161 ? 1.910 -14.366 -5.616 1.00 92.38 161 LEU A O 1
ATOM 1319 N N . ASN A 1 162 ? 3.657 -13.192 -6.342 1.00 91.69 162 ASN A N 1
ATOM 1320 C CA . ASN A 1 162 ? 4.460 -14.361 -6.668 1.00 91.69 162 ASN A CA 1
ATOM 1321 C C . ASN A 1 162 ? 5.511 -14.628 -5.589 1.00 91.69 162 ASN A C 1
ATOM 1323 O O . ASN A 1 162 ? 6.580 -14.007 -5.601 1.00 91.69 162 ASN A O 1
ATOM 1327 N N . PHE A 1 163 ? 5.222 -15.612 -4.738 1.00 91.94 163 PHE A N 1
ATOM 1328 C CA . PHE A 1 163 ? 6.115 -16.107 -3.690 1.00 91.94 163 PHE A CA 1
ATOM 1329 C C . PHE A 1 163 ? 7.343 -16.751 -4.321 1.00 91.94 163 PHE A C 1
ATOM 1331 O O . PHE A 1 163 ? 7.232 -17.737 -5.056 1.00 91.94 163 PHE A O 1
ATOM 1338 N N . ARG A 1 164 ? 8.516 -16.162 -4.103 1.00 89.31 164 ARG A N 1
ATOM 1339 C CA . ARG A 1 164 ? 9.769 -16.699 -4.654 1.00 89.31 164 ARG A CA 1
ATOM 1340 C C . ARG A 1 164 ? 10.346 -17.792 -3.771 1.00 89.31 164 ARG A C 1
ATOM 1342 O O . ARG A 1 164 ? 10.899 -18.742 -4.305 1.00 89.31 164 ARG A O 1
ATOM 1349 N N . GLU A 1 165 ? 10.106 -17.696 -2.475 1.00 89.69 165 GLU A N 1
ATOM 1350 C CA . GLU A 1 165 ? 10.496 -18.608 -1.404 1.00 89.69 165 GLU A CA 1
ATOM 1351 C C . GLU A 1 165 ? 9.957 -20.024 -1.645 1.00 89.69 165 GLU A C 1
ATOM 1353 O O . GLU A 1 165 ? 10.600 -21.013 -1.310 1.00 89.69 165 GLU A O 1
ATOM 1358 N N . LEU A 1 166 ? 8.801 -20.130 -2.309 1.00 88.25 166 LEU A N 1
ATOM 1359 C CA . LEU A 1 166 ? 8.194 -21.407 -2.675 1.00 88.25 166 LEU A CA 1
ATOM 1360 C C . LEU A 1 166 ? 8.681 -21.958 -4.023 1.00 88.25 166 LEU A C 1
ATOM 1362 O O . LEU A 1 166 ? 8.253 -23.041 -4.414 1.00 88.25 166 LEU A O 1
ATOM 1366 N N . GLN A 1 167 ? 9.541 -21.270 -4.778 1.00 86.69 167 GLN A N 1
ATOM 1367 C CA . GLN A 1 167 ? 9.994 -21.751 -6.091 1.00 86.69 167 GLN A CA 1
ATOM 1368 C C . GLN A 1 167 ? 11.190 -22.705 -5.964 1.00 86.69 167 GLN A C 1
ATOM 1370 O O . GLN A 1 167 ? 12.038 -22.482 -5.103 1.00 86.69 167 GLN A O 1
ATOM 1375 N N . PRO A 1 168 ? 11.322 -23.725 -6.841 1.00 84.69 168 PRO A N 1
ATOM 1376 C CA . PRO A 1 168 ? 12.437 -24.679 -6.784 1.00 84.69 168 PRO A CA 1
ATOM 1377 C C . PRO A 1 168 ? 13.810 -24.002 -6.711 1.00 84.69 168 PRO A C 1
ATOM 1379 O O . PRO A 1 168 ? 14.612 -24.331 -5.850 1.00 84.69 168 PRO A O 1
ATOM 1382 N N . GLN A 1 169 ? 14.023 -22.957 -7.517 1.00 83.75 169 GLN A N 1
ATOM 1383 C CA . GLN A 1 169 ? 15.285 -22.208 -7.553 1.00 83.75 169 GLN A CA 1
ATOM 1384 C C . GLN A 1 169 ? 15.659 -21.552 -6.215 1.00 83.75 169 GLN A C 1
ATOM 1386 O O . GLN A 1 169 ? 16.845 -21.389 -5.938 1.00 83.75 169 GLN A O 1
ATOM 1391 N N . TYR A 1 170 ? 14.672 -21.155 -5.409 1.00 85.81 170 TYR A N 1
ATOM 1392 C CA . TYR A 1 170 ? 14.912 -20.577 -4.088 1.00 85.81 170 TYR A CA 1
ATOM 1393 C C . TYR A 1 170 ? 15.219 -21.678 -3.072 1.00 85.81 170 TYR A C 1
ATOM 1395 O O . TYR A 1 170 ? 16.193 -21.584 -2.335 1.00 85.81 170 TYR A O 1
ATOM 1403 N N . VAL A 1 171 ? 14.423 -22.752 -3.083 1.00 82.00 171 VAL A N 1
ATOM 1404 C CA . VAL A 1 171 ? 14.576 -23.908 -2.182 1.00 82.00 171 VAL A CA 1
ATOM 1405 C C . VAL A 1 171 ? 15.922 -24.609 -2.381 1.00 82.00 171 VAL A C 1
ATOM 1407 O O . VAL A 1 171 ? 16.544 -25.039 -1.419 1.00 82.00 171 VAL A O 1
ATOM 1410 N N . GLU A 1 172 ? 16.393 -24.685 -3.623 1.00 84.56 172 GLU A N 1
ATOM 1411 C CA . GLU A 1 172 ? 17.686 -25.269 -3.997 1.00 84.56 172 GLU A CA 1
ATOM 1412 C C . GLU A 1 172 ? 18.867 -24.299 -3.803 1.00 84.56 172 GLU A C 1
ATOM 1414 O O . GLU A 1 172 ? 19.994 -24.634 -4.156 1.00 84.56 172 GLU A O 1
ATOM 1419 N N . GLY A 1 173 ? 18.631 -23.073 -3.320 1.00 82.19 173 GLY A N 1
ATOM 1420 C CA . GLY A 1 173 ? 19.675 -22.064 -3.104 1.00 82.19 173 GLY A CA 1
ATOM 1421 C C . GLY A 1 173 ? 20.292 -21.475 -4.381 1.00 82.19 173 GLY A C 1
ATOM 1422 O O . GLY A 1 173 ? 21.211 -20.667 -4.297 1.00 82.19 173 GLY A O 1
ATOM 1423 N N . ARG A 1 174 ? 19.786 -21.830 -5.571 1.00 83.31 174 ARG A N 1
ATOM 1424 C CA . ARG A 1 174 ? 20.323 -21.364 -6.863 1.00 83.31 174 ARG A CA 1
ATOM 1425 C C . ARG A 1 174 ? 20.021 -19.891 -7.133 1.00 83.31 174 ARG A C 1
ATOM 1427 O O . ARG A 1 174 ? 20.805 -19.214 -7.792 1.00 83.31 174 ARG A O 1
ATOM 1434 N N . ASN A 1 175 ? 18.860 -19.398 -6.693 1.00 81.12 175 ASN A N 1
ATOM 1435 C CA . ASN A 1 175 ? 18.457 -18.007 -6.900 1.00 81.12 175 ASN A CA 1
ATOM 1436 C C . ASN A 1 175 ? 17.497 -17.510 -5.809 1.00 81.12 175 ASN A C 1
ATOM 1438 O O . ASN A 1 175 ? 16.287 -17.751 -5.859 1.00 81.12 175 ASN A O 1
ATOM 1442 N N . LEU A 1 176 ? 18.035 -16.759 -4.848 1.00 81.81 176 LEU A N 1
ATOM 1443 C CA . LEU A 1 176 ? 17.302 -16.223 -3.699 1.00 81.81 176 LEU A CA 1
ATOM 1444 C C . LEU A 1 176 ? 16.669 -14.866 -4.024 1.00 81.81 176 LEU A C 1
ATOM 1446 O O . LEU A 1 176 ? 17.080 -13.816 -3.534 1.00 81.81 176 LEU A O 1
ATOM 1450 N N . ARG A 1 177 ? 15.672 -14.876 -4.910 1.00 82.38 177 ARG A N 1
ATOM 1451 C CA . ARG A 1 177 ? 14.910 -13.664 -5.246 1.00 82.38 177 ARG A CA 1
ATOM 1452 C C . ARG A 1 177 ? 13.846 -13.380 -4.197 1.00 82.38 177 ARG A C 1
ATOM 1454 O O . ARG A 1 177 ? 13.237 -14.304 -3.677 1.00 82.38 177 ARG A O 1
ATOM 1461 N N . ASN A 1 178 ? 13.544 -12.104 -3.993 1.00 88.38 178 ASN A N 1
ATOM 1462 C CA . ASN A 1 178 ? 12.427 -11.690 -3.146 1.00 88.38 178 ASN A CA 1
ATOM 1463 C C . ASN A 1 178 ? 11.082 -11.962 -3.826 1.00 88.38 178 ASN A C 1
ATOM 1465 O O . ASN A 1 178 ? 10.979 -11.881 -5.057 1.00 88.38 178 ASN A O 1
ATOM 1469 N N . THR A 1 179 ? 10.040 -12.195 -3.024 1.00 92.56 179 THR A N 1
ATOM 1470 C CA . THR A 1 179 ? 8.643 -12.169 -3.480 1.00 92.56 179 THR A CA 1
ATOM 1471 C C . THR A 1 179 ? 8.359 -10.968 -4.382 1.00 92.56 179 THR A C 1
ATOM 1473 O O . THR A 1 179 ? 8.863 -9.862 -4.169 1.00 92.56 179 THR A O 1
ATOM 1476 N N . GLN A 1 180 ? 7.553 -11.196 -5.420 1.00 94.06 180 GLN A N 1
ATOM 1477 C CA . GLN A 1 180 ? 7.245 -10.189 -6.431 1.00 94.06 180 GLN A CA 1
ATOM 1478 C C . GLN A 1 180 ? 5.779 -9.801 -6.413 1.00 94.06 180 GLN A C 1
ATOM 1480 O O . GLN A 1 180 ? 4.913 -10.674 -6.438 1.00 94.06 180 GLN A O 1
ATOM 1485 N N . VAL A 1 181 ? 5.517 -8.504 -6.508 1.00 95.88 181 VAL A N 1
ATOM 1486 C CA . VAL A 1 181 ? 4.203 -7.989 -6.885 1.00 95.88 181 VAL A CA 1
ATOM 1487 C C . VAL A 1 181 ? 4.187 -7.843 -8.396 1.00 95.88 181 VAL A C 1
ATOM 1489 O O . VAL A 1 181 ? 5.113 -7.292 -8.999 1.00 95.88 181 VAL A O 1
ATOM 1492 N N . ARG A 1 182 ? 3.153 -8.386 -9.022 1.00 96.00 182 ARG A N 1
ATOM 1493 C CA . ARG A 1 182 ? 2.961 -8.365 -10.467 1.00 96.00 182 ARG A CA 1
ATOM 1494 C C . ARG A 1 182 ? 1.637 -7.714 -10.788 1.00 96.00 182 ARG A C 1
ATOM 1496 O O . ARG A 1 182 ? 0.693 -7.885 -10.032 1.00 96.00 182 ARG A O 1
ATOM 1503 N N . ILE A 1 183 ? 1.563 -7.035 -11.918 1.00 96.75 183 ILE A N 1
ATOM 1504 C CA . ILE A 1 183 ? 0.324 -6.482 -12.457 1.00 96.75 183 ILE A CA 1
ATOM 1505 C C . ILE A 1 183 ? 0.071 -7.029 -13.856 1.00 96.75 183 ILE A C 1
ATOM 1507 O O . ILE A 1 183 ? 1.025 -7.285 -14.599 1.00 96.75 183 ILE A O 1
ATOM 1511 N N . ASN A 1 184 ? -1.201 -7.220 -14.210 1.00 96.38 184 ASN A N 1
ATOM 1512 C CA . ASN A 1 184 ? -1.606 -7.542 -15.575 1.00 96.38 184 ASN A CA 1
ATOM 1513 C C . ASN A 1 184 ? -1.007 -6.529 -16.571 1.00 96.38 184 ASN A C 1
ATOM 1515 O O . ASN A 1 184 ? -1.188 -5.316 -16.441 1.00 96.38 184 ASN A O 1
ATOM 1519 N N . LEU A 1 185 ? -0.265 -7.040 -17.554 1.00 96.44 185 LEU A N 1
ATOM 1520 C CA . LEU A 1 185 ? 0.547 -6.220 -18.451 1.00 96.44 185 LEU A CA 1
ATOM 1521 C C . LEU A 1 185 ? -0.300 -5.339 -19.379 1.00 96.44 185 LEU A C 1
ATOM 1523 O O . LEU A 1 185 ? 0.049 -4.177 -19.585 1.00 96.44 185 LEU A O 1
ATOM 1527 N N . LYS A 1 186 ? -1.420 -5.865 -19.892 1.00 97.00 186 LYS A N 1
ATOM 1528 C CA . LYS A 1 186 ? -2.358 -5.123 -20.744 1.00 97.00 186 LYS A CA 1
ATOM 1529 C C . LYS A 1 186 ? -3.064 -4.003 -19.978 1.00 97.00 186 LYS A C 1
ATOM 1531 O O . LYS A 1 186 ? -3.072 -2.873 -20.450 1.00 97.00 186 LYS A O 1
ATOM 1536 N N . TRP A 1 187 ? -3.543 -4.270 -18.761 1.00 96.50 187 TRP A N 1
ATOM 1537 C CA . TRP A 1 187 ? -4.131 -3.240 -17.897 1.00 96.50 187 TRP A CA 1
ATOM 1538 C C . TRP A 1 187 ? -3.137 -2.112 -17.615 1.00 96.50 187 TRP A C 1
ATOM 1540 O O . TRP A 1 187 ? -3.492 -0.940 -17.720 1.00 96.50 187 TRP A O 1
ATOM 1550 N N . PHE A 1 188 ? -1.882 -2.454 -17.296 1.00 97.19 188 PHE A N 1
ATOM 1551 C CA . PHE A 1 188 ? -0.844 -1.451 -17.054 1.00 97.19 188 PHE A CA 1
ATOM 1552 C C . PHE A 1 188 ? -0.559 -0.625 -18.310 1.00 97.19 188 PHE A C 1
ATOM 1554 O O . PHE A 1 188 ? -0.383 0.587 -18.232 1.00 97.19 188 PHE A O 1
ATOM 1561 N N . TYR A 1 189 ? -0.544 -1.260 -19.479 1.00 97.19 189 TYR A N 1
ATOM 1562 C CA . TYR A 1 189 ? -0.401 -0.544 -20.738 1.00 97.19 189 TYR A CA 1
ATOM 1563 C C . TYR A 1 189 ? -1.540 0.466 -20.959 1.00 97.19 189 TYR A C 1
ATOM 1565 O O . TYR A 1 189 ? -1.264 1.652 -21.143 1.00 97.19 189 TYR A O 1
ATOM 1573 N N . ASP A 1 190 ? -2.791 0.013 -20.863 1.00 96.06 190 ASP A N 1
ATOM 1574 C CA . ASP A 1 190 ? -3.975 0.821 -21.178 1.00 96.06 190 ASP A CA 1
ATOM 1575 C C . ASP A 1 190 ? -4.186 1.983 -20.199 1.00 96.06 190 ASP A C 1
ATOM 1577 O O . ASP A 1 190 ? -4.529 3.088 -20.611 1.00 96.06 190 ASP A O 1
ATOM 1581 N N . ASN A 1 191 ? -3.940 1.759 -18.906 1.00 95.25 191 ASN A N 1
ATOM 1582 C CA . ASN A 1 191 ? -4.225 2.755 -17.869 1.00 95.25 191 ASN A CA 1
ATOM 1583 C C . ASN A 1 191 ? -3.022 3.647 -17.542 1.00 95.25 191 ASN A C 1
ATOM 1585 O O . ASN A 1 191 ? -3.200 4.801 -17.149 1.00 95.25 191 ASN A O 1
ATOM 1589 N N . VAL A 1 192 ? -1.797 3.130 -17.699 1.00 95.75 192 VAL A N 1
ATOM 1590 C CA . VAL A 1 192 ? -0.571 3.827 -17.286 1.00 95.75 192 VAL A CA 1
ATOM 1591 C C . VAL A 1 192 ? 0.271 4.255 -18.483 1.00 95.75 192 VAL A C 1
ATOM 1593 O O . VAL A 1 192 ? 0.567 5.438 -18.630 1.00 95.75 192 VAL A O 1
ATOM 1596 N N . ILE A 1 193 ? 0.682 3.322 -19.344 1.00 96.44 193 ILE A N 1
ATOM 1597 C CA . ILE A 1 193 ? 1.653 3.626 -20.410 1.00 96.44 193 ILE A CA 1
ATOM 1598 C C . ILE A 1 193 ? 1.098 4.631 -21.422 1.00 96.44 193 ILE A C 1
ATOM 1600 O O . ILE A 1 193 ? 1.829 5.540 -21.814 1.00 96.44 193 ILE A O 1
ATOM 1604 N N . LEU A 1 194 ? -0.171 4.500 -21.821 1.00 94.88 194 LEU A N 1
ATOM 1605 C CA . LEU A 1 194 ? -0.793 5.417 -22.783 1.00 94.88 194 LEU A CA 1
ATOM 1606 C C . LEU A 1 194 ? -0.859 6.859 -22.259 1.00 94.88 194 LEU A C 1
ATOM 1608 O O . LEU A 1 194 ? -0.522 7.793 -22.984 1.00 94.88 194 LEU A O 1
ATOM 1612 N N . ASN A 1 195 ? -1.214 7.028 -20.986 1.00 93.62 195 ASN A N 1
ATOM 1613 C CA . ASN A 1 195 ? -1.461 8.342 -20.386 1.00 93.62 195 ASN A CA 1
ATOM 1614 C C . ASN A 1 195 ? -0.188 9.016 -19.844 1.00 93.62 195 ASN A C 1
ATOM 1616 O O . ASN A 1 195 ? -0.133 10.237 -19.728 1.00 93.62 195 ASN A O 1
ATOM 1620 N N . PHE A 1 196 ? 0.850 8.235 -19.524 1.00 94.12 196 PHE A N 1
ATOM 1621 C CA . PHE A 1 196 ? 2.073 8.712 -18.863 1.00 94.12 196 PHE A CA 1
ATOM 1622 C C . PHE A 1 196 ? 3.351 8.283 -19.595 1.00 94.12 196 PHE A C 1
ATOM 1624 O O . PHE A 1 196 ? 4.399 8.031 -18.991 1.00 94.12 196 PHE A O 1
ATOM 1631 N N . SER A 1 197 ? 3.265 8.204 -20.922 1.00 91.69 197 SER A N 1
ATOM 1632 C CA . SER A 1 197 ? 4.327 7.722 -21.813 1.00 91.69 197 SER A CA 1
ATOM 1633 C C . SER A 1 197 ? 5.654 8.482 -21.684 1.00 91.69 197 SER A C 1
ATOM 1635 O O . SER A 1 197 ? 6.724 7.913 -21.926 1.00 91.69 197 SER A O 1
ATOM 1637 N N . ASN A 1 198 ? 5.599 9.746 -21.261 1.00 91.06 198 ASN A N 1
ATOM 1638 C CA . ASN A 1 198 ? 6.740 10.644 -21.111 1.00 91.06 198 ASN A CA 1
ATOM 1639 C C . ASN A 1 198 ? 7.570 10.407 -19.837 1.00 91.06 198 ASN A C 1
ATOM 1641 O O . ASN A 1 198 ? 8.721 10.833 -19.798 1.00 91.06 198 ASN A O 1
ATOM 1645 N N . ILE A 1 199 ? 7.048 9.714 -18.817 1.00 93.38 199 ILE A N 1
ATOM 1646 C CA . ILE A 1 199 ? 7.767 9.532 -17.542 1.00 93.38 199 ILE A CA 1
ATOM 1647 C C . ILE A 1 199 ? 9.045 8.704 -17.728 1.00 93.38 199 ILE A C 1
ATOM 1649 O O . ILE A 1 199 ? 10.091 9.032 -17.169 1.00 93.38 199 ILE A O 1
ATOM 1653 N N . ASN A 1 200 ? 8.973 7.625 -18.510 1.00 93.75 200 ASN A N 1
ATOM 1654 C CA . ASN A 1 200 ? 10.124 6.793 -18.855 1.00 93.75 200 ASN A CA 1
ATOM 1655 C C . ASN A 1 200 ? 9.980 6.282 -20.289 1.00 93.75 200 ASN A C 1
ATOM 1657 O O . ASN A 1 200 ? 9.505 5.169 -20.524 1.00 93.75 200 ASN A O 1
ATOM 1661 N N . LYS A 1 201 ? 10.426 7.102 -21.245 1.00 92.44 201 LYS A N 1
ATOM 1662 C CA . LYS A 1 201 ? 10.302 6.822 -22.679 1.00 92.44 201 LYS A CA 1
ATOM 1663 C C . LYS A 1 201 ? 10.860 5.455 -23.076 1.00 92.44 201 LYS A C 1
ATOM 1665 O O . LYS A 1 201 ? 10.207 4.732 -23.814 1.00 92.44 201 LYS A O 1
ATOM 1670 N N . TYR A 1 202 ? 12.014 5.051 -22.539 1.00 93.81 202 TYR A N 1
ATOM 1671 C CA . TYR A 1 202 ? 12.590 3.742 -22.858 1.00 93.81 202 TYR A CA 1
ATOM 1672 C C . TYR A 1 202 ? 11.674 2.582 -22.462 1.00 93.81 202 TYR A C 1
ATOM 1674 O O . TYR A 1 202 ? 11.491 1.639 -23.234 1.00 93.81 202 TYR A O 1
ATOM 1682 N N . LYS A 1 203 ? 11.084 2.640 -21.264 1.00 94.31 203 LYS A N 1
ATOM 1683 C CA . LYS A 1 203 ? 10.122 1.623 -20.841 1.00 94.31 203 LYS A CA 1
ATOM 1684 C C . LYS A 1 203 ? 8.865 1.669 -21.695 1.00 94.31 203 LYS A C 1
ATOM 1686 O O . LYS A 1 203 ? 8.433 0.613 -22.139 1.00 94.31 203 LYS A O 1
ATOM 1691 N N . THR A 1 204 ? 8.332 2.851 -21.981 1.00 94.25 204 THR A N 1
ATOM 1692 C CA . THR A 1 204 ? 7.181 3.035 -22.876 1.00 94.25 204 THR A CA 1
ATOM 1693 C C . THR A 1 204 ? 7.431 2.416 -24.258 1.00 94.25 204 THR A C 1
ATOM 1695 O O . THR A 1 204 ? 6.611 1.640 -24.746 1.00 94.25 204 THR A O 1
ATOM 1698 N N . ASP A 1 205 ? 8.603 2.648 -24.853 1.00 94.31 205 ASP A N 1
ATOM 1699 C CA . ASP A 1 205 ? 8.972 2.101 -26.163 1.00 94.31 205 ASP A CA 1
ATOM 1700 C C . ASP A 1 205 ? 9.013 0.563 -26.165 1.00 94.31 205 ASP A C 1
ATOM 1702 O O . ASP A 1 205 ? 8.680 -0.066 -27.173 1.00 94.31 205 ASP A O 1
ATOM 1706 N N . ILE A 1 206 ? 9.390 -0.070 -25.043 1.00 95.62 206 ILE A N 1
ATOM 1707 C CA . ILE A 1 206 ? 9.331 -1.534 -24.898 1.00 95.62 206 ILE A CA 1
ATOM 1708 C C . ILE A 1 206 ? 7.888 -2.032 -25.038 1.00 95.62 206 ILE A C 1
ATOM 1710 O O . ILE A 1 206 ? 7.670 -3.048 -25.702 1.00 95.62 206 ILE A O 1
ATOM 1714 N N . PHE A 1 207 ? 6.916 -1.334 -24.445 1.00 96.00 207 PHE A N 1
ATOM 1715 C CA . PHE A 1 207 ? 5.502 -1.688 -24.575 1.00 96.00 207 PHE A CA 1
ATOM 1716 C C . PHE A 1 207 ? 5.012 -1.504 -26.011 1.00 96.00 207 PHE A C 1
ATOM 1718 O O . PHE A 1 207 ? 4.467 -2.447 -26.581 1.00 96.00 207 PHE A O 1
ATOM 1725 N N . PHE A 1 208 ? 5.262 -0.342 -26.627 1.00 94.62 208 PHE A N 1
ATOM 1726 C CA . PHE A 1 208 ? 4.796 -0.065 -27.991 1.00 94.62 208 PHE A CA 1
ATOM 1727 C C . PHE A 1 208 ? 5.334 -1.063 -29.020 1.00 94.62 208 PHE A C 1
ATOM 1729 O O . PHE A 1 208 ? 4.577 -1.564 -29.846 1.00 94.62 208 PHE A O 1
ATOM 1736 N N . LYS A 1 209 ? 6.613 -1.445 -28.925 1.00 95.19 209 LYS A N 1
ATOM 1737 C CA . LYS A 1 209 ? 7.218 -2.438 -29.832 1.00 95.19 209 LYS A CA 1
ATOM 1738 C C . LYS A 1 209 ? 6.675 -3.856 -29.661 1.00 95.19 209 LYS A C 1
ATOM 1740 O O . LYS A 1 209 ? 6.895 -4.698 -30.525 1.00 95.19 209 LYS A O 1
ATOM 1745 N N . ASN A 1 210 ? 6.016 -4.147 -28.543 1.00 95.00 210 ASN A N 1
ATOM 1746 C CA . ASN A 1 210 ? 5.550 -5.489 -28.197 1.00 95.00 210 ASN A CA 1
ATOM 1747 C C . ASN A 1 210 ? 4.043 -5.507 -27.906 1.00 95.00 210 ASN A C 1
ATOM 1749 O O . ASN A 1 210 ? 3.578 -6.361 -27.152 1.00 95.00 210 ASN A O 1
ATOM 1753 N N . ILE A 1 211 ? 3.279 -4.595 -28.516 1.00 94.06 211 ILE A N 1
ATOM 1754 C CA . ILE A 1 211 ? 1.838 -4.439 -28.270 1.00 94.06 211 ILE A CA 1
ATOM 1755 C C . ILE A 1 211 ? 1.052 -5.741 -28.509 1.00 94.06 211 ILE A C 1
ATOM 1757 O O . ILE A 1 211 ? 0.199 -6.108 -27.707 1.00 94.06 211 ILE A O 1
ATOM 1761 N N . ALA A 1 212 ? 1.425 -6.509 -29.538 1.00 92.56 212 ALA A N 1
ATOM 1762 C CA . ALA A 1 212 ? 0.810 -7.798 -29.864 1.00 92.56 212 ALA A CA 1
ATOM 1763 C C . ALA A 1 212 ? 1.036 -8.888 -28.793 1.00 92.56 212 ALA A C 1
ATOM 1765 O O . ALA A 1 212 ? 0.390 -9.928 -28.826 1.00 92.56 212 ALA A O 1
ATOM 1766 N N . LYS A 1 213 ? 1.957 -8.671 -27.842 1.00 93.69 213 LYS A N 1
ATOM 1767 C CA . LYS A 1 213 ? 2.329 -9.629 -26.786 1.00 93.69 213 LYS A CA 1
ATOM 1768 C C . LYS A 1 213 ? 1.842 -9.215 -25.395 1.00 93.69 213 LYS A C 1
ATOM 1770 O O . LYS A 1 213 ? 2.281 -9.788 -24.402 1.00 93.69 213 LYS A O 1
ATOM 1775 N N . LEU A 1 214 ? 0.986 -8.196 -25.299 1.00 92.00 214 LEU A N 1
ATOM 1776 C CA . LEU A 1 214 ? 0.483 -7.708 -24.010 1.00 92.00 214 LEU A CA 1
ATOM 1777 C C . LEU A 1 214 ? -0.510 -8.671 -23.346 1.00 92.00 214 LEU A C 1
ATOM 1779 O O . LEU A 1 214 ? -0.686 -8.602 -22.128 1.00 92.00 214 LEU A O 1
ATOM 1783 N N . GLY A 1 215 ? -1.124 -9.557 -24.134 1.00 91.31 215 GLY A N 1
ATOM 1784 C CA . GLY A 1 215 ? -2.198 -10.435 -23.685 1.00 91.31 215 GLY A CA 1
ATOM 1785 C C . GLY A 1 215 ? -3.497 -9.670 -23.429 1.00 91.31 215 GLY A C 1
ATOM 1786 O O . GLY A 1 215 ? -3.711 -8.573 -23.948 1.00 91.31 215 GLY A O 1
ATOM 1787 N N . GLU A 1 216 ? -4.362 -10.257 -22.609 1.00 91.38 216 GLU A N 1
ATOM 1788 C CA . GLU A 1 216 ? -5.678 -9.713 -22.268 1.00 91.38 216 GLU A CA 1
ATOM 1789 C C . GLU A 1 216 ? -5.705 -9.115 -20.861 1.00 91.38 216 GLU A C 1
ATOM 1791 O O . GLU A 1 216 ? -4.898 -9.463 -19.990 1.00 91.38 216 GLU A O 1
ATOM 1796 N N . ILE A 1 217 ? -6.683 -8.244 -20.614 1.00 88.50 217 ILE A N 1
ATOM 1797 C CA . ILE A 1 217 ? -6.972 -7.740 -19.273 1.00 88.50 217 ILE A CA 1
ATOM 1798 C C . ILE A 1 217 ? -7.602 -8.866 -18.448 1.00 88.50 217 ILE A C 1
ATOM 1800 O O . ILE A 1 217 ? -8.730 -9.276 -18.698 1.00 88.50 217 ILE A O 1
ATOM 1804 N N . ARG A 1 218 ? -6.891 -9.328 -17.414 1.00 86.06 218 ARG A N 1
ATOM 1805 C CA . ARG A 1 218 ? -7.374 -10.351 -16.471 1.00 86.06 218 ARG A CA 1
ATOM 1806 C C . ARG A 1 218 ? -7.650 -9.751 -15.094 1.00 86.06 218 ARG A C 1
ATOM 1808 O O . ARG A 1 218 ? -7.046 -8.740 -14.721 1.00 86.06 218 ARG A O 1
ATOM 1815 N N . LYS A 1 219 ? -8.572 -10.369 -14.354 1.00 85.38 219 LYS A N 1
ATOM 1816 C CA . LYS A 1 219 ? -8.763 -10.147 -12.914 1.00 85.38 219 LYS A CA 1
ATOM 1817 C C . LYS A 1 219 ? -8.223 -11.351 -12.147 1.00 85.38 219 LYS A C 1
ATOM 1819 O O . LYS A 1 219 ? -8.405 -12.482 -12.581 1.00 85.38 219 LYS A O 1
ATOM 1824 N N . TYR A 1 220 ? -7.568 -11.100 -11.023 1.00 81.69 220 TYR A N 1
ATOM 1825 C CA . TYR A 1 220 ? -7.074 -12.101 -10.089 1.00 81.69 220 TYR A CA 1
ATOM 1826 C C . TYR A 1 220 ? -7.830 -11.920 -8.773 1.00 81.69 220 TYR A C 1
ATOM 1828 O O . TYR A 1 220 ? -7.533 -11.011 -8.003 1.00 81.69 220 TYR A O 1
ATOM 1836 N N . ASN A 1 221 ? -8.811 -12.782 -8.512 1.00 71.25 221 ASN A N 1
ATOM 1837 C CA . ASN A 1 221 ? -9.697 -12.655 -7.345 1.00 71.25 221 ASN A CA 1
ATOM 1838 C C . ASN A 1 221 ? -9.080 -13.184 -6.036 1.00 71.25 221 ASN A C 1
ATOM 1840 O O . ASN A 1 221 ? -9.769 -13.282 -5.032 1.00 71.25 221 ASN A O 1
ATOM 1844 N N . ILE A 1 222 ? -7.794 -13.543 -6.057 1.00 78.19 222 ILE A N 1
ATOM 1845 C CA . ILE A 1 222 ? -7.094 -14.222 -4.956 1.00 78.19 222 ILE A CA 1
ATOM 1846 C C . ILE A 1 222 ? -5.935 -13.391 -4.395 1.00 78.19 222 ILE A C 1
ATOM 1848 O O . ILE A 1 222 ? -5.088 -13.911 -3.671 1.00 78.19 222 ILE A O 1
ATOM 1852 N N . PHE A 1 223 ? -5.791 -12.121 -4.784 1.00 85.94 223 PHE A N 1
ATOM 1853 C CA . PHE A 1 223 ? -4.625 -11.338 -4.370 1.00 85.94 223 PHE A CA 1
ATOM 1854 C C . PHE A 1 223 ? -4.623 -11.087 -2.856 1.00 85.94 223 PHE A C 1
ATOM 1856 O O . PHE A 1 223 ? -3.590 -11.251 -2.209 1.00 85.94 223 PHE A O 1
ATOM 1863 N N . GLU A 1 224 ? -5.784 -10.784 -2.285 1.00 83.50 224 GLU A N 1
ATOM 1864 C CA . GLU A 1 224 ? -6.009 -10.608 -0.853 1.00 83.50 224 GLU A CA 1
ATOM 1865 C C . GLU A 1 224 ? -5.663 -11.883 -0.074 1.00 83.50 224 GLU A C 1
ATOM 1867 O O . GLU A 1 224 ? -4.867 -11.840 0.864 1.00 83.50 224 GLU A O 1
ATOM 1872 N N . GLU A 1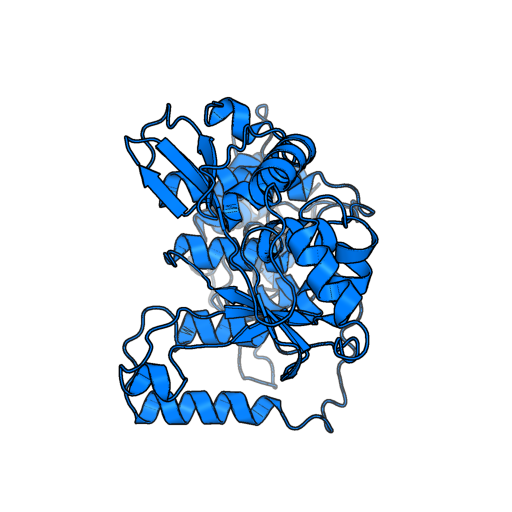 225 ? -6.174 -13.035 -0.511 1.00 79.44 225 GLU A N 1
ATOM 1873 C CA . GLU A 1 225 ? -5.875 -14.347 0.081 1.00 79.44 225 GLU A CA 1
ATOM 1874 C C . GLU A 1 225 ? -4.376 -14.658 0.033 1.00 79.44 225 GLU A C 1
ATOM 1876 O O . GLU A 1 225 ? -3.787 -15.154 0.994 1.00 79.44 225 GLU A O 1
ATOM 1881 N N . ARG A 1 226 ? -3.717 -14.294 -1.071 1.00 86.31 226 ARG A N 1
ATOM 1882 C CA . ARG A 1 226 ? -2.269 -14.448 -1.228 1.00 86.31 226 ARG A CA 1
ATOM 1883 C C . ARG A 1 226 ? -1.479 -13.542 -0.290 1.00 86.31 226 ARG A C 1
ATOM 1885 O O . ARG A 1 226 ? -0.423 -13.968 0.176 1.00 86.31 226 ARG A O 1
ATOM 1892 N N . ILE A 1 227 ? -1.957 -12.329 0.003 1.00 88.19 227 ILE A N 1
ATOM 1893 C CA . ILE A 1 227 ? -1.354 -11.463 1.028 1.00 88.19 227 ILE A CA 1
ATOM 1894 C C . ILE A 1 227 ? -1.468 -12.130 2.402 1.00 88.19 227 ILE A C 1
ATOM 1896 O O . ILE A 1 227 ? -0.467 -12.214 3.116 1.00 88.19 227 ILE A O 1
ATOM 1900 N N . ILE A 1 228 ? -2.661 -12.626 2.752 1.00 83.25 228 ILE A N 1
ATOM 1901 C CA . ILE A 1 228 ? -2.923 -13.308 4.029 1.00 83.25 228 ILE A CA 1
ATOM 1902 C C . ILE A 1 228 ? -1.968 -14.493 4.194 1.00 83.25 228 ILE A C 1
ATOM 1904 O O . ILE A 1 228 ? -1.213 -14.550 5.168 1.00 83.25 228 ILE A O 1
ATOM 1908 N N . LEU A 1 229 ? -1.934 -15.383 3.198 1.00 85.62 229 LEU A N 1
ATOM 1909 C CA . LEU A 1 229 ? -1.069 -16.559 3.206 1.00 85.62 229 LEU A CA 1
ATOM 1910 C C . LEU A 1 229 ? 0.406 -16.172 3.315 1.00 85.62 229 LEU A C 1
ATOM 1912 O O . LEU A 1 229 ? 1.150 -16.769 4.092 1.00 85.62 229 LEU A O 1
ATOM 1916 N N . TYR A 1 230 ? 0.844 -15.164 2.558 1.00 89.44 230 TYR A N 1
ATOM 1917 C CA . TYR A 1 230 ? 2.230 -14.720 2.606 1.00 89.44 230 TYR A CA 1
ATOM 1918 C C . TYR A 1 230 ? 2.619 -14.251 4.002 1.00 89.44 230 TYR A C 1
ATOM 1920 O O . TYR A 1 230 ? 3.630 -14.704 4.532 1.00 89.44 230 TYR A O 1
ATOM 1928 N N . LYS A 1 231 ? 1.801 -13.396 4.621 1.00 85.81 231 LYS A N 1
ATOM 1929 C CA . LYS A 1 231 ? 2.083 -12.851 5.951 1.00 85.81 231 LYS A CA 1
ATOM 1930 C C . LYS A 1 231 ? 2.090 -13.912 7.048 1.00 85.81 231 LYS A C 1
ATOM 1932 O O . LYS A 1 231 ? 2.936 -13.851 7.933 1.00 85.81 231 LYS A O 1
ATOM 1937 N N . GLN A 1 232 ? 1.142 -14.845 7.018 1.00 83.56 232 GLN A N 1
ATOM 1938 C CA . GLN A 1 232 ? 0.971 -15.833 8.087 1.00 83.56 232 GLN A CA 1
ATOM 1939 C C . GLN A 1 232 ? 1.907 -17.036 7.925 1.00 83.56 232 GLN A C 1
ATOM 1941 O O . GLN A 1 232 ? 2.409 -17.588 8.909 1.00 83.56 232 GLN A O 1
ATOM 1946 N N . SER A 1 233 ? 2.160 -17.439 6.681 1.00 85.06 233 SER A N 1
ATOM 1947 C CA . SER A 1 233 ? 2.735 -18.753 6.400 1.00 85.06 233 SER A CA 1
ATOM 1948 C C . SER A 1 233 ? 4.087 -18.727 5.702 1.00 85.06 233 SER A C 1
ATOM 1950 O O . SER A 1 233 ? 4.775 -19.741 5.749 1.00 85.06 233 SER A O 1
ATOM 1952 N N . ILE A 1 234 ? 4.502 -17.616 5.083 1.00 88.38 234 ILE A N 1
ATOM 1953 C CA . ILE A 1 234 ? 5.717 -17.582 4.246 1.00 88.38 234 ILE A CA 1
ATOM 1954 C C . ILE A 1 234 ? 6.736 -16.561 4.759 1.00 88.38 234 ILE A C 1
ATOM 1956 O O . ILE A 1 234 ? 7.907 -16.886 4.944 1.00 88.38 234 ILE A O 1
ATOM 1960 N N . PHE A 1 235 ? 6.313 -15.320 4.975 1.00 89.44 235 PHE A N 1
ATOM 1961 C CA . PHE A 1 235 ? 7.208 -14.203 5.235 1.00 89.44 235 PHE A CA 1
ATOM 1962 C C . PHE A 1 235 ? 8.017 -14.395 6.526 1.00 89.44 235 PHE A C 1
ATOM 1964 O O . PHE A 1 235 ? 7.466 -14.655 7.592 1.00 89.44 235 PHE A O 1
ATOM 1971 N N . GLY A 1 236 ? 9.344 -14.266 6.419 1.00 85.25 236 GLY A N 1
ATOM 1972 C CA . GLY A 1 236 ? 10.272 -14.381 7.550 1.00 85.25 236 GLY A CA 1
ATOM 1973 C C . GLY A 1 236 ? 10.433 -15.797 8.119 1.00 85.25 236 GLY A C 1
ATOM 1974 O O . GLY A 1 236 ? 11.179 -15.976 9.080 1.00 85.25 236 GLY A O 1
ATOM 1975 N N . ARG A 1 237 ? 9.768 -16.810 7.545 1.00 88.06 237 ARG A N 1
ATOM 1976 C CA . ARG A 1 237 ? 9.840 -18.199 8.012 1.00 88.06 237 ARG A CA 1
ATOM 1977 C C . ARG A 1 237 ? 10.865 -19.004 7.221 1.00 88.06 237 ARG A C 1
ATOM 1979 O O . ARG A 1 237 ? 10.928 -18.935 5.996 1.00 88.06 237 ARG A O 1
ATOM 1986 N N . LYS A 1 238 ? 11.622 -19.847 7.925 1.00 87.25 238 LYS A N 1
ATOM 1987 C CA . LYS A 1 238 ? 12.446 -20.896 7.314 1.00 87.25 238 LYS A CA 1
ATOM 1988 C C . LYS A 1 238 ? 11.589 -22.148 7.135 1.00 87.25 238 LYS A C 1
ATOM 1990 O O . LYS A 1 238 ? 11.386 -22.893 8.086 1.00 87.25 238 LYS A O 1
ATOM 1995 N N . LEU A 1 239 ? 11.063 -22.338 5.930 1.00 87.31 239 LEU A N 1
ATOM 1996 C CA . LEU A 1 239 ? 10.159 -23.444 5.615 1.00 87.31 239 LEU A CA 1
ATOM 1997 C C . LEU A 1 239 ? 10.932 -24.731 5.311 1.00 87.31 239 LEU A C 1
ATOM 1999 O O . LEU A 1 239 ? 11.925 -24.709 4.580 1.00 87.31 239 LEU A O 1
ATOM 2003 N N . ASN A 1 240 ? 10.455 -25.860 5.830 1.00 89.00 240 ASN A N 1
ATOM 2004 C CA . ASN A 1 240 ? 10.966 -27.177 5.459 1.00 89.00 240 ASN A CA 1
ATOM 2005 C C . ASN A 1 240 ? 10.289 -27.716 4.181 1.00 89.00 240 ASN A C 1
ATOM 2007 O O . ASN A 1 240 ? 9.291 -27.179 3.697 1.00 89.00 240 ASN A O 1
ATOM 2011 N N . LYS A 1 241 ? 10.827 -28.805 3.615 1.00 87.25 241 LYS A N 1
ATOM 2012 C CA . LYS A 1 241 ? 10.342 -29.389 2.349 1.00 87.25 241 LYS A CA 1
ATOM 2013 C C . LYS A 1 241 ? 8.859 -29.789 2.396 1.00 87.25 241 LYS A C 1
ATOM 2015 O O . LYS A 1 241 ? 8.151 -29.589 1.410 1.00 87.25 241 LYS A O 1
ATOM 2020 N N . ASN A 1 242 ? 8.387 -30.315 3.526 1.00 87.88 242 ASN A N 1
ATOM 2021 C CA . ASN A 1 242 ? 6.995 -30.737 3.691 1.00 87.88 242 ASN A CA 1
ATOM 2022 C C . ASN A 1 242 ? 6.058 -29.526 3.756 1.00 87.88 242 ASN A C 1
ATOM 2024 O O . ASN A 1 242 ? 5.040 -29.509 3.068 1.00 87.88 242 ASN A O 1
ATOM 2028 N N . GLU A 1 243 ? 6.431 -28.486 4.507 1.00 86.94 243 GLU A N 1
ATOM 2029 C CA . GLU A 1 243 ? 5.694 -27.217 4.555 1.00 86.94 243 GLU A CA 1
ATOM 2030 C C . GLU A 1 243 ? 5.628 -26.551 3.178 1.00 86.94 243 GLU A C 1
ATOM 2032 O O . GLU A 1 243 ? 4.564 -26.105 2.757 1.00 86.94 243 GLU A O 1
ATOM 2037 N N . ILE A 1 244 ? 6.740 -26.536 2.437 1.00 86.94 244 ILE A N 1
ATOM 2038 C CA . ILE A 1 244 ? 6.789 -25.991 1.075 1.00 86.94 244 ILE A CA 1
ATOM 2039 C C . ILE A 1 244 ? 5.829 -26.746 0.153 1.00 86.94 244 ILE A C 1
ATOM 2041 O O . ILE A 1 244 ? 5.087 -26.118 -0.600 1.00 86.94 244 ILE A O 1
ATOM 2045 N N . ASN A 1 245 ? 5.829 -28.081 0.196 1.00 85.69 245 ASN A N 1
ATOM 2046 C CA . ASN A 1 245 ? 4.926 -28.886 -0.626 1.00 85.69 245 ASN A CA 1
ATOM 2047 C C . ASN A 1 245 ? 3.460 -28.659 -0.242 1.00 85.69 245 ASN A C 1
ATOM 2049 O O . ASN A 1 245 ? 2.627 -28.487 -1.128 1.00 85.69 245 ASN A O 1
ATOM 2053 N N . LYS A 1 246 ? 3.156 -28.563 1.057 1.00 86.69 246 LYS A N 1
ATOM 2054 C CA . LYS A 1 246 ? 1.813 -28.231 1.541 1.00 86.69 246 LYS A CA 1
ATOM 2055 C C . LYS A 1 246 ? 1.345 -26.871 1.013 1.00 86.69 246 LYS A C 1
ATOM 2057 O O . LYS A 1 246 ? 0.294 -26.796 0.389 1.00 86.69 246 LYS A O 1
ATOM 2062 N N . LEU A 1 247 ? 2.162 -25.828 1.169 1.00 87.06 247 LEU A N 1
ATOM 2063 C CA . LEU A 1 247 ? 1.849 -24.474 0.698 1.00 87.06 247 LEU A CA 1
ATOM 2064 C C . LEU A 1 247 ? 1.703 -24.402 -0.828 1.00 87.06 247 LEU A C 1
ATOM 2066 O O . LEU A 1 247 ? 0.859 -23.673 -1.341 1.00 87.06 247 LEU A O 1
ATOM 2070 N N . ARG A 1 248 ? 2.506 -25.165 -1.580 1.00 84.44 248 ARG A N 1
ATOM 2071 C CA . ARG A 1 248 ? 2.356 -25.276 -3.040 1.00 84.44 248 ARG A CA 1
ATOM 2072 C C . ARG A 1 248 ? 1.021 -25.907 -3.422 1.00 84.44 248 ARG A C 1
ATOM 2074 O O . ARG A 1 248 ? 0.380 -25.398 -4.335 1.00 84.44 248 ARG A O 1
ATOM 2081 N N . ASN A 1 249 ? 0.607 -26.961 -2.724 1.00 81.56 249 ASN A N 1
ATOM 2082 C CA . ASN A 1 249 ? -0.670 -27.625 -2.971 1.00 81.56 249 ASN A CA 1
ATOM 2083 C C . ASN A 1 249 ? -1.850 -26.702 -2.627 1.00 81.56 249 ASN A C 1
ATOM 2085 O O . ASN A 1 249 ? -2.763 -26.562 -3.437 1.00 81.56 249 ASN A O 1
ATOM 2089 N N . GLU A 1 250 ? -1.793 -25.995 -1.493 1.00 76.12 250 GLU A N 1
ATOM 2090 C CA . GLU A 1 250 ? -2.794 -24.982 -1.105 1.00 76.12 250 GLU A CA 1
ATOM 2091 C C . GLU A 1 250 ? -2.940 -23.882 -2.175 1.00 76.12 250 GLU A C 1
ATOM 2093 O O . GLU A 1 250 ? -4.042 -23.430 -2.479 1.00 76.12 250 GLU A O 1
ATOM 2098 N N . LEU A 1 251 ? -1.836 -23.499 -2.822 1.00 76.06 251 LEU A N 1
ATOM 2099 C CA . LEU A 1 251 ? -1.823 -22.504 -3.898 1.00 76.06 251 LEU A CA 1
ATOM 2100 C C . LEU A 1 251 ? -2.242 -23.025 -5.274 1.00 76.06 251 LEU A C 1
ATOM 2102 O O . LEU A 1 251 ? -2.522 -22.214 -6.157 1.00 76.06 251 LEU A O 1
ATOM 2106 N N . GLN A 1 252 ? -2.251 -24.341 -5.477 1.00 65.50 252 GLN A N 1
ATOM 2107 C CA . GLN A 1 252 ? -2.780 -24.982 -6.684 1.00 65.50 252 GLN A CA 1
ATOM 2108 C C . GLN A 1 252 ? -4.288 -25.250 -6.574 1.00 65.50 252 GLN A C 1
ATOM 2110 O O . GLN A 1 252 ? -4.957 -25.347 -7.597 1.00 65.50 252 GLN A O 1
ATOM 2115 N N . PHE A 1 253 ? -4.843 -25.280 -5.358 1.00 42.50 253 PHE A N 1
ATOM 2116 C CA . PHE A 1 253 ? -6.281 -25.442 -5.111 1.00 42.50 253 PHE A CA 1
ATOM 2117 C C . PHE A 1 253 ? -7.137 -24.233 -5.533 1.00 42.50 253 PHE A C 1
ATOM 2119 O O . PHE A 1 253 ? -8.341 -24.370 -5.724 1.00 42.50 253 PHE A O 1
ATOM 2126 N N . SER A 1 254 ? -6.531 -23.059 -5.727 1.00 43.94 254 SER A N 1
ATOM 2127 C CA . SER A 1 254 ? -7.211 -21.828 -6.166 1.00 43.94 254 SER A CA 1
ATOM 2128 C C . SER A 1 254 ? -7.286 -21.662 -7.695 1.00 43.94 254 SER A C 1
ATOM 2130 O O . SER A 1 254 ? -7.731 -20.620 -8.163 1.00 43.94 254 SER A O 1
ATOM 2132 N N . LEU A 1 255 ? -6.853 -22.664 -8.479 1.00 39.34 255 LEU A N 1
ATOM 2133 C CA . LEU A 1 255 ? -6.845 -22.638 -9.954 1.00 39.34 255 LEU A CA 1
ATOM 2134 C C . LEU A 1 255 ? -7.979 -23.452 -10.613 1.00 39.34 255 LEU A C 1
ATOM 2136 O O . LEU A 1 255 ? -8.007 -23.562 -11.837 1.00 39.34 255 LEU A O 1
ATOM 2140 N N . ASN A 1 256 ? -8.930 -23.996 -9.844 1.00 35.09 256 ASN A N 1
ATOM 2141 C CA . ASN A 1 256 ? -10.155 -24.578 -10.407 1.00 35.09 256 ASN A CA 1
ATOM 2142 C C . ASN A 1 256 ? -11.146 -23.455 -10.765 1.00 35.09 256 ASN A C 1
ATOM 2144 O O . ASN A 1 256 ? -12.105 -23.183 -10.042 1.00 35.09 256 ASN A O 1
ATOM 2148 N N . ASP A 1 257 ? -10.877 -22.801 -11.893 1.00 39.88 257 ASP A N 1
ATOM 2149 C CA . ASP A 1 257 ? -11.556 -21.618 -12.443 1.00 39.88 257 ASP A CA 1
ATOM 2150 C C . ASP A 1 257 ? -13.012 -21.842 -12.937 1.00 39.88 257 ASP A C 1
ATOM 2152 O O . ASP A 1 257 ? -13.525 -21.028 -13.698 1.00 39.88 257 ASP A O 1
ATOM 2156 N N . GLU A 1 258 ? -13.744 -22.876 -12.492 1.00 35.34 258 GLU A N 1
ATOM 2157 C CA . GLU A 1 258 ? -15.117 -23.128 -12.994 1.00 35.34 258 GLU A CA 1
ATOM 2158 C C . GLU A 1 258 ? -16.244 -23.292 -11.957 1.00 35.34 258 GLU A C 1
ATOM 2160 O O . GLU A 1 258 ? -17.401 -23.429 -12.351 1.00 35.34 258 GLU A O 1
ATOM 2165 N N . GLN A 1 259 ? -16.008 -23.201 -10.640 1.00 31.25 259 GLN A N 1
ATOM 2166 C CA . GLN A 1 259 ? -17.107 -23.371 -9.662 1.00 31.25 259 GLN A CA 1
ATOM 2167 C C . GLN A 1 259 ? -17.090 -22.442 -8.440 1.00 31.25 259 GLN A C 1
ATOM 2169 O O . GLN A 1 259 ? -17.466 -22.843 -7.343 1.00 31.25 259 GLN A O 1
ATOM 2174 N N . THR A 1 260 ? -16.801 -21.151 -8.609 1.00 33.94 260 THR A N 1
ATOM 2175 C CA . THR A 1 260 ? -17.298 -20.137 -7.652 1.00 33.94 260 THR A CA 1
ATOM 2176 C C . THR A 1 260 ? -18.626 -19.549 -8.134 1.00 33.94 260 THR A C 1
ATOM 2178 O O . THR A 1 260 ? -18.769 -18.361 -8.417 1.00 33.94 260 THR A O 1
ATOM 2181 N N . LYS A 1 261 ? -19.656 -20.406 -8.206 1.00 34.94 261 LYS A N 1
ATOM 2182 C CA . LYS A 1 261 ? -21.045 -19.940 -8.107 1.00 34.94 261 LYS A CA 1
ATOM 2183 C C . LYS A 1 261 ? -21.257 -19.450 -6.674 1.00 34.94 261 LYS A C 1
ATOM 2185 O O . LYS A 1 261 ? -21.182 -20.237 -5.740 1.00 34.94 261 LYS A O 1
ATOM 2190 N N . GLY A 1 262 ? -21.547 -18.160 -6.524 1.00 31.75 262 GLY A N 1
ATOM 2191 C CA . GLY A 1 262 ? -22.030 -17.591 -5.264 1.00 31.75 262 GLY A CA 1
ATOM 2192 C C . GLY A 1 262 ? -21.012 -16.742 -4.513 1.00 31.75 262 GLY A C 1
ATOM 2193 O O . GLY A 1 262 ? -20.636 -17.068 -3.397 1.00 31.75 262 GLY A O 1
ATOM 2194 N N . ASN A 1 263 ? -20.566 -15.648 -5.124 1.00 29.52 263 ASN A N 1
ATOM 2195 C CA . ASN A 1 263 ? -20.674 -14.305 -4.545 1.00 29.52 263 ASN A CA 1
ATOM 2196 C C . ASN A 1 263 ? -20.125 -13.320 -5.573 1.00 29.52 263 ASN A C 1
ATOM 2198 O O . ASN A 1 263 ? -18.918 -13.163 -5.741 1.00 29.52 263 ASN A O 1
ATOM 2202 N N . LYS A 1 264 ? -21.034 -12.661 -6.300 1.00 33.16 264 LYS A N 1
ATOM 2203 C CA . LYS A 1 264 ? -20.694 -11.451 -7.048 1.00 33.16 264 LYS A CA 1
ATOM 2204 C C . LYS A 1 264 ? -20.198 -10.432 -6.020 1.00 33.16 264 LYS A C 1
ATOM 2206 O O . LYS A 1 264 ? -21.005 -9.785 -5.365 1.00 33.16 264 LYS A O 1
ATOM 2211 N N . PHE A 1 265 ? -18.880 -10.331 -5.856 1.00 33.00 265 PHE A N 1
ATOM 2212 C CA . PHE A 1 265 ? -18.223 -9.253 -5.127 1.00 33.00 265 PHE A CA 1
ATOM 2213 C C . PHE A 1 265 ? -18.518 -7.942 -5.862 1.00 33.00 265 PHE A C 1
ATOM 2215 O O . PHE A 1 265 ? -17.801 -7.553 -6.785 1.00 33.00 265 PHE A O 1
ATOM 2222 N N . SER A 1 266 ? -19.629 -7.299 -5.515 1.00 26.17 266 SER A N 1
ATOM 2223 C CA . SER A 1 266 ? -19.978 -5.984 -6.031 1.00 26.17 266 SER A CA 1
ATOM 2224 C C . SER A 1 266 ? -19.411 -4.895 -5.120 1.00 26.17 266 SER A C 1
ATOM 2226 O O . SER A 1 266 ? -19.814 -4.805 -3.966 1.00 26.17 266 SER A O 1
ATOM 2228 N N . ILE A 1 267 ? -18.558 -4.063 -5.731 1.00 34.03 267 ILE A N 1
ATOM 2229 C CA . ILE A 1 267 ? -18.318 -2.624 -5.503 1.00 34.03 267 ILE A CA 1
ATOM 2230 C C . ILE A 1 267 ? -17.663 -2.245 -4.149 1.00 34.03 267 ILE A C 1
ATOM 2232 O O . ILE A 1 267 ? -18.065 -2.717 -3.095 1.00 34.03 267 ILE A O 1
ATOM 2236 N N . ARG A 1 268 ? -16.597 -1.423 -4.244 1.00 40.47 268 ARG A N 1
ATOM 2237 C CA . ARG A 1 268 ? -15.729 -0.771 -3.225 1.00 40.47 268 ARG A CA 1
ATOM 2238 C C . ARG A 1 268 ? -16.179 -0.824 -1.747 1.00 40.47 268 ARG A C 1
ATOM 2240 O O . ARG A 1 268 ? -17.348 -0.665 -1.436 1.00 40.47 268 ARG A O 1
ATOM 2247 N N . ASN A 1 269 ? -15.196 -0.970 -0.847 1.00 50.09 269 ASN A N 1
ATOM 2248 C CA . ASN A 1 269 ? -15.256 -1.087 0.633 1.00 50.09 269 ASN A CA 1
ATOM 2249 C C . ASN A 1 269 ? -15.422 -2.492 1.243 1.00 50.09 269 ASN A C 1
ATOM 2251 O O . ASN A 1 269 ? -15.040 -2.701 2.393 1.00 50.09 269 ASN A O 1
ATOM 2255 N N . GLN A 1 270 ? -15.849 -3.524 0.504 1.00 57.16 270 GLN A N 1
ATOM 2256 C CA . GLN A 1 270 ? -15.939 -4.871 1.103 1.00 57.16 270 GLN A CA 1
ATOM 2257 C C . GLN A 1 270 ? -14.595 -5.604 1.233 1.00 57.16 270 GLN A C 1
ATOM 2259 O O . GLN A 1 270 ? -14.461 -6.464 2.101 1.00 57.16 270 GLN A O 1
ATOM 2264 N N . LYS A 1 271 ? -13.588 -5.297 0.407 1.00 70.25 271 LYS A N 1
ATOM 2265 C CA . LYS A 1 271 ? -12.328 -6.067 0.359 1.00 70.25 271 LYS A CA 1
ATOM 2266 C C . LYS A 1 271 ? -11.436 -5.826 1.572 1.00 70.25 271 LYS A C 1
ATOM 2268 O O . LYS A 1 271 ? -10.996 -6.786 2.195 1.00 70.25 271 LYS A O 1
ATOM 2273 N N . ILE A 1 272 ? -11.230 -4.566 1.956 1.00 77.56 272 ILE A N 1
ATOM 2274 C CA . ILE A 1 272 ? -10.435 -4.213 3.140 1.00 77.56 272 ILE A CA 1
ATOM 2275 C C . ILE A 1 272 ? -11.114 -4.677 4.434 1.00 77.56 272 ILE A C 1
ATOM 2277 O O . ILE A 1 272 ? -10.453 -5.219 5.317 1.00 77.56 272 ILE A O 1
ATOM 2281 N N . VAL A 1 273 ? -12.445 -4.578 4.498 1.00 77.62 273 VAL A N 1
ATOM 2282 C CA . VAL A 1 273 ? -13.272 -5.114 5.586 1.00 77.62 273 VAL A CA 1
ATOM 2283 C C . VAL A 1 273 ? -13.195 -6.642 5.643 1.00 77.62 273 VAL A C 1
ATOM 2285 O O . VAL A 1 273 ? -13.054 -7.214 6.723 1.00 77.62 273 VAL A O 1
ATOM 2288 N N . SER A 1 274 ? -13.243 -7.324 4.497 1.00 75.88 274 SER A N 1
ATOM 2289 C CA . SER A 1 274 ? -13.102 -8.785 4.428 1.00 75.88 274 SER A CA 1
ATOM 2290 C C . SER A 1 274 ? -11.697 -9.229 4.829 1.00 75.88 274 SER A C 1
ATOM 2292 O O . SER A 1 274 ? -11.550 -10.152 5.624 1.00 75.88 274 SER A O 1
ATOM 2294 N N . TYR A 1 275 ? -10.664 -8.518 4.378 1.00 81.38 275 TYR A N 1
ATOM 2295 C CA . TYR A 1 275 ? -9.285 -8.744 4.797 1.00 81.38 275 TYR A CA 1
ATOM 2296 C C . TYR A 1 275 ? -9.113 -8.539 6.312 1.00 81.38 275 TYR A C 1
ATOM 2298 O O . TYR A 1 275 ? -8.539 -9.388 6.993 1.00 81.38 275 TYR A O 1
ATOM 2306 N N . ALA A 1 276 ? -9.674 -7.461 6.872 1.00 85.06 276 ALA A N 1
ATOM 2307 C CA . ALA A 1 276 ? -9.700 -7.212 8.314 1.00 85.06 276 ALA A CA 1
ATOM 2308 C C . ALA A 1 276 ? -10.421 -8.334 9.080 1.00 85.06 276 ALA A C 1
ATOM 2310 O O . ALA A 1 276 ? -9.966 -8.762 10.143 1.00 85.06 276 ALA A O 1
ATOM 2311 N N . ARG A 1 277 ? -11.526 -8.852 8.528 1.00 84.94 277 ARG A N 1
ATOM 2312 C CA . ARG A 1 277 ? -12.279 -9.972 9.103 1.00 84.94 277 ARG A CA 1
ATOM 2313 C C . ARG A 1 277 ? -11.446 -11.251 9.190 1.00 84.94 277 ARG A C 1
ATOM 2315 O O . ARG A 1 277 ? -11.611 -11.990 10.158 1.00 84.94 277 ARG A O 1
ATOM 2322 N N . GLU A 1 278 ? -10.542 -11.500 8.254 1.00 82.00 278 GLU A N 1
ATOM 2323 C CA . GLU A 1 278 ? -9.696 -12.698 8.294 1.00 82.00 278 GLU A CA 1
ATOM 2324 C C . GLU A 1 278 ? -8.402 -12.510 9.095 1.00 82.00 278 GLU A C 1
ATOM 2326 O O . GLU A 1 278 ? -7.971 -13.434 9.779 1.00 82.00 278 GLU A O 1
ATOM 2331 N N . ILE A 1 279 ? -7.797 -11.319 9.073 1.00 82.56 279 ILE A N 1
ATOM 2332 C CA . ILE A 1 279 ? -6.500 -11.075 9.726 1.00 82.56 279 ILE A CA 1
ATOM 2333 C C . ILE A 1 279 ? -6.615 -10.681 11.197 1.00 82.56 279 ILE A C 1
ATOM 2335 O O . ILE A 1 279 ? -5.724 -11.005 11.983 1.00 82.56 279 ILE A O 1
ATOM 2339 N N . PHE A 1 280 ? -7.655 -9.948 11.595 1.00 88.81 280 PHE A N 1
ATOM 2340 C CA . PHE A 1 280 ? -7.781 -9.544 12.994 1.00 88.81 280 PHE A CA 1
ATOM 2341 C C . PHE A 1 280 ? -8.198 -10.733 13.854 1.00 88.81 280 PHE A C 1
ATOM 2343 O O . PHE A 1 280 ? -8.989 -11.571 13.424 1.00 88.81 280 PHE A O 1
ATOM 2350 N N . ASN A 1 281 ? -7.722 -10.777 15.096 1.00 88.50 281 ASN A N 1
ATOM 2351 C CA . ASN A 1 281 ? -8.125 -11.808 16.050 1.00 88.50 281 ASN A CA 1
ATOM 2352 C C . ASN A 1 281 ? -9.647 -11.789 16.261 1.00 88.50 281 ASN A C 1
ATOM 2354 O O . ASN A 1 281 ? -10.257 -10.721 16.288 1.00 88.50 281 ASN A O 1
ATOM 2358 N N . ASP A 1 282 ? -10.256 -12.960 16.446 1.00 89.25 282 ASP A N 1
ATOM 2359 C CA . ASP A 1 282 ? -11.693 -13.123 16.717 1.00 89.25 282 ASP A CA 1
ATOM 2360 C C . ASP A 1 282 ? -12.045 -12.758 18.161 1.00 89.25 282 ASP A C 1
ATOM 2362 O O . ASP A 1 282 ? -12.463 -13.575 18.979 1.00 89.25 282 ASP A O 1
ATOM 2366 N N . VAL A 1 283 ? -11.827 -11.488 18.479 1.00 93.00 283 VAL A N 1
ATOM 2367 C CA . VAL A 1 283 ? -12.031 -10.907 19.794 1.00 93.00 283 VAL A CA 1
ATOM 2368 C C . VAL A 1 283 ? -12.702 -9.555 19.605 1.00 93.00 283 VAL A C 1
ATOM 2370 O O . VAL A 1 283 ? -12.278 -8.739 18.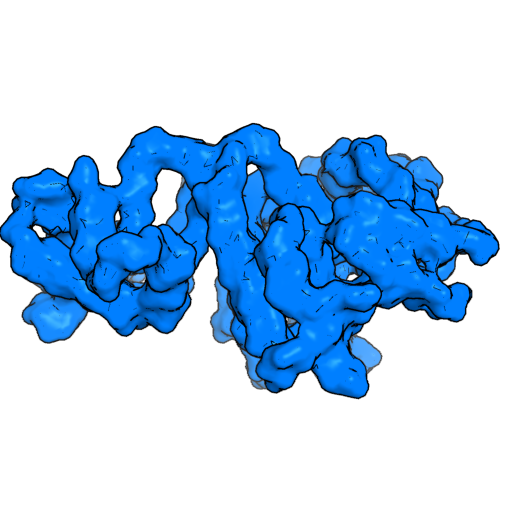789 1.00 93.00 283 VAL A O 1
ATOM 2373 N N . CYS A 1 284 ? -13.752 -9.297 20.381 1.00 96.12 284 CYS A N 1
ATOM 2374 C CA . CYS A 1 284 ? -14.361 -7.974 20.426 1.00 96.12 284 CYS A CA 1
ATOM 2375 C C . CYS A 1 284 ? -13.488 -7.066 21.281 1.00 96.12 284 CYS A C 1
ATOM 2377 O O . CYS A 1 284 ? -13.422 -7.247 22.499 1.00 96.12 284 CYS A O 1
ATOM 2379 N N . VAL A 1 285 ? -12.873 -6.067 20.655 1.00 96.25 285 VAL A N 1
ATOM 2380 C CA . VAL A 1 285 ? -11.961 -5.156 21.355 1.00 96.25 285 VAL A CA 1
ATOM 2381 C C . VAL A 1 285 ? -12.686 -4.265 22.363 1.00 96.25 285 VAL A C 1
ATOM 2383 O O . VAL A 1 285 ? -12.062 -3.787 23.294 1.00 96.25 285 VAL A O 1
ATOM 2386 N N . GLY A 1 286 ? -14.001 -4.071 22.222 1.00 95.88 286 GLY A N 1
ATOM 2387 C CA . GLY A 1 286 ? -14.785 -3.197 23.096 1.00 95.88 286 GLY A CA 1
ATOM 2388 C C . GLY A 1 286 ? -15.014 -3.738 24.510 1.00 95.88 286 GLY A C 1
ATOM 2389 O O . GLY A 1 286 ? -15.073 -2.946 25.446 1.00 95.88 286 GLY A O 1
ATOM 2390 N N . CYS A 1 287 ? -15.148 -5.061 24.685 1.00 95.31 287 CYS A N 1
ATOM 2391 C CA . CYS A 1 287 ? -15.485 -5.647 25.993 1.00 95.31 287 CYS A CA 1
ATOM 2392 C C . CYS A 1 287 ? -14.997 -7.092 26.227 1.00 95.31 287 CYS A C 1
ATOM 2394 O O . CYS A 1 287 ? -15.582 -7.824 27.026 1.00 95.31 287 CYS A O 1
ATOM 2396 N N . ASN A 1 288 ? -13.932 -7.537 25.545 1.00 92.56 288 ASN A N 1
ATOM 2397 C CA . ASN A 1 288 ? -13.306 -8.854 25.783 1.00 92.56 288 ASN A CA 1
ATOM 2398 C C . ASN A 1 288 ? -12.900 -9.122 27.235 1.00 92.56 288 ASN A C 1
ATOM 2400 O O . ASN A 1 288 ? -12.977 -10.270 27.655 1.00 92.56 288 ASN A O 1
ATOM 2404 N N . TYR A 1 289 ? -12.517 -8.093 27.987 1.00 88.75 289 TYR A N 1
ATOM 2405 C CA . TYR A 1 289 ? -12.117 -8.227 29.388 1.00 88.75 289 TYR A CA 1
ATOM 2406 C C . TYR A 1 289 ? -13.297 -8.222 30.367 1.00 88.75 289 TYR A C 1
ATOM 2408 O O . TYR A 1 289 ? -13.099 -8.475 31.548 1.00 88.75 289 TYR A O 1
ATOM 2416 N N . THR A 1 290 ? -14.511 -7.923 29.897 1.00 92.50 290 THR A N 1
ATOM 2417 C CA . THR A 1 290 ? -15.692 -7.759 30.761 1.00 92.50 290 THR A CA 1
ATOM 2418 C C . THR A 1 290 ? -16.701 -8.883 30.570 1.00 92.50 290 THR A C 1
ATOM 2420 O O . THR A 1 290 ? -17.258 -9.377 31.542 1.00 92.50 290 THR A O 1
ATOM 2423 N N . TYR A 1 291 ? -16.932 -9.303 29.324 1.00 91.81 291 TYR A N 1
ATOM 2424 C CA . TYR A 1 291 ? -17.970 -10.278 28.998 1.00 91.81 291 TYR A CA 1
ATOM 2425 C C . TYR A 1 291 ? -17.422 -11.402 28.123 1.00 91.81 291 TYR A C 1
ATOM 2427 O O . TYR A 1 291 ? -16.695 -11.162 27.147 1.00 91.81 291 TYR A O 1
ATOM 2435 N N . ASN A 1 292 ? -17.840 -12.636 28.408 1.00 92.25 292 ASN A N 1
ATOM 2436 C CA . ASN A 1 292 ? -17.517 -13.780 27.565 1.00 92.25 292 ASN A CA 1
ATOM 2437 C C . ASN A 1 292 ? -18.194 -13.621 26.191 1.00 92.25 292 ASN A C 1
ATOM 2439 O O . ASN A 1 292 ? -19.281 -13.057 26.075 1.00 92.25 292 ASN A O 1
ATOM 2443 N N . ILE A 1 293 ? -17.532 -14.059 25.119 1.00 92.12 293 ILE A N 1
ATOM 2444 C CA . ILE A 1 293 ? -18.041 -13.891 23.752 1.00 92.12 293 ILE A CA 1
ATOM 2445 C C . ILE A 1 293 ? -19.343 -14.665 23.511 1.00 92.12 293 ILE A C 1
ATOM 2447 O O . ILE A 1 293 ? -20.205 -14.185 22.777 1.00 92.12 293 ILE A O 1
ATOM 2451 N N . LYS A 1 294 ? -19.516 -15.812 24.177 1.00 91.94 294 LYS A N 1
ATOM 2452 C CA . LYS A 1 294 ? -20.711 -16.660 24.057 1.00 91.94 294 LYS A CA 1
ATOM 2453 C C . LYS A 1 294 ? -22.005 -15.969 24.509 1.00 91.94 294 LYS A C 1
ATOM 2455 O O . LYS A 1 294 ? -23.073 -16.337 24.044 1.00 91.94 294 LYS A O 1
ATOM 2460 N N . ASP A 1 295 ? -21.896 -14.956 25.371 1.00 91.56 295 ASP A N 1
ATOM 2461 C CA . ASP A 1 295 ? -23.047 -14.249 25.950 1.00 91.56 295 ASP A CA 1
ATOM 2462 C C . ASP A 1 295 ? -23.474 -13.032 25.103 1.00 91.56 295 ASP A C 1
ATOM 2464 O O . ASP A 1 295 ? -24.427 -12.330 25.428 1.00 91.56 295 ASP A O 1
ATOM 2468 N N . ARG A 1 296 ? -22.737 -12.731 24.026 1.00 89.31 296 ARG A N 1
ATOM 2469 C CA . ARG A 1 296 ? -22.877 -11.486 23.241 1.00 89.31 296 ARG A CA 1
ATOM 2470 C C . ARG A 1 296 ? -22.602 -11.654 21.749 1.00 89.31 296 ARG A C 1
ATOM 2472 O O . ARG A 1 296 ? -22.382 -10.672 21.038 1.00 89.31 296 ARG A O 1
ATOM 2479 N N . SER A 1 297 ? -22.542 -12.898 21.291 1.00 92.38 297 SER A N 1
ATOM 2480 C CA . SER A 1 297 ? -22.404 -13.290 19.893 1.00 92.38 297 SER A CA 1
ATOM 2481 C C . SER A 1 297 ? -22.894 -14.732 19.716 1.00 92.38 297 SER A C 1
ATOM 2483 O O . SER A 1 297 ? -23.186 -15.426 20.686 1.00 92.38 297 SER A O 1
ATOM 2485 N N . PHE A 1 298 ? -22.975 -15.188 18.473 1.00 92.44 298 PHE A N 1
ATOM 2486 C CA . PHE A 1 298 ? -23.335 -16.549 18.092 1.00 92.44 298 PHE A CA 1
ATOM 2487 C C . PHE A 1 298 ? -22.268 -17.127 17.161 1.00 92.44 298 PHE A C 1
ATOM 2489 O O . PHE A 1 298 ? -21.532 -16.387 16.502 1.00 92.44 298 PHE A O 1
ATOM 2496 N N . LYS A 1 299 ? -22.168 -18.456 17.104 1.00 93.75 299 LYS A N 1
ATOM 2497 C CA . LYS A 1 299 ? -21.265 -19.133 16.172 1.00 93.75 299 LYS A CA 1
ATOM 2498 C C . LYS A 1 299 ? -21.880 -19.208 14.777 1.00 93.75 299 LYS A C 1
ATOM 2500 O O . LYS A 1 299 ? -23.060 -19.510 14.624 1.00 93.75 299 LYS A O 1
ATOM 2505 N N . MET A 1 300 ? -21.076 -18.938 13.755 1.00 89.25 300 MET A N 1
ATOM 2506 C CA . MET A 1 300 ? -21.495 -19.047 12.361 1.00 89.25 300 MET A CA 1
ATOM 2507 C C . MET A 1 300 ? -21.432 -20.512 11.896 1.00 89.25 300 MET A C 1
ATOM 2509 O O . MET A 1 300 ? -20.361 -21.117 11.987 1.00 89.25 300 MET A O 1
ATOM 2513 N N . PRO A 1 301 ? -22.501 -21.062 11.289 1.00 85.19 301 PRO A N 1
ATOM 2514 C CA . PRO A 1 301 ? -22.526 -22.462 10.846 1.00 85.19 301 PRO A CA 1
ATOM 2515 C C . PRO A 1 301 ? -21.405 -22.843 9.869 1.00 85.19 301 PRO A C 1
ATOM 2517 O O . PRO A 1 301 ? -20.941 -23.974 9.859 1.00 85.19 301 PRO A O 1
ATOM 2520 N N . ARG A 1 302 ? -20.937 -21.889 9.054 1.00 82.56 302 ARG A N 1
ATOM 2521 C CA . ARG A 1 302 ? -19.947 -22.136 7.992 1.00 82.56 302 ARG A CA 1
ATOM 2522 C C . ARG A 1 302 ? -18.536 -22.474 8.485 1.00 82.56 302 ARG A C 1
ATOM 2524 O O . ARG A 1 302 ? -17.744 -22.983 7.703 1.00 82.56 302 ARG A O 1
ATOM 2531 N N . ASN A 1 303 ? -18.174 -22.092 9.710 1.00 82.00 303 ASN A N 1
ATOM 2532 C CA . ASN A 1 303 ? -16.795 -22.219 10.201 1.00 82.00 303 ASN A CA 1
ATOM 2533 C C . ASN A 1 303 ? -16.666 -22.319 11.730 1.00 82.00 303 ASN A C 1
ATOM 2535 O O . ASN A 1 303 ? -15.551 -22.252 12.235 1.00 82.00 303 ASN A O 1
ATOM 2539 N N . ASP A 1 304 ? -17.781 -22.424 12.458 1.00 87.56 304 ASP A N 1
ATOM 2540 C CA . ASP A 1 304 ? -17.841 -22.481 13.925 1.00 87.56 304 ASP A CA 1
ATOM 2541 C C . ASP A 1 304 ? -17.148 -21.298 14.648 1.00 87.56 304 ASP A C 1
ATOM 2543 O O . ASP A 1 304 ? -16.867 -21.350 15.846 1.00 87.56 304 ASP A O 1
ATOM 2547 N N . ARG A 1 305 ? -16.891 -20.187 13.937 1.00 89.88 305 ARG A N 1
ATOM 2548 C CA . ARG A 1 305 ? -16.319 -18.953 14.504 1.00 89.88 305 ARG A CA 1
ATOM 2549 C C . ARG A 1 305 ? -17.432 -18.053 15.030 1.00 89.88 305 ARG A C 1
ATOM 2551 O O . ARG A 1 305 ? -18.502 -17.965 14.424 1.00 89.88 305 ARG A O 1
ATOM 2558 N N . TYR A 1 306 ? -17.176 -17.341 16.126 1.00 92.94 306 TYR A N 1
ATOM 2559 C CA . TYR A 1 306 ? -18.107 -16.324 16.621 1.00 92.94 306 TYR A CA 1
ATOM 2560 C C . TYR A 1 306 ? -18.272 -15.185 15.611 1.00 92.94 306 TYR A C 1
ATOM 2562 O O . TYR A 1 306 ? -17.319 -14.771 14.948 1.00 92.94 306 TYR A O 1
ATOM 2570 N N . TYR A 1 307 ? -19.494 -14.673 15.498 1.00 92.69 307 TYR A N 1
ATOM 2571 C CA . TYR A 1 307 ? -19.814 -13.549 14.633 1.00 92.69 307 TYR A CA 1
ATOM 2572 C C . TYR A 1 307 ? -19.265 -12.231 15.212 1.00 92.69 307 TYR A C 1
ATOM 2574 O O . TYR A 1 307 ? -19.494 -11.893 16.377 1.00 92.69 307 TYR A O 1
ATOM 2582 N N . PHE A 1 308 ? -18.552 -11.471 14.382 1.00 94.06 308 PHE A N 1
ATOM 2583 C CA . PHE A 1 308 ? -18.045 -10.137 14.701 1.00 94.06 308 PHE A CA 1
ATOM 2584 C C . PHE A 1 308 ? -18.338 -9.173 13.555 1.00 94.06 308 PHE A C 1
ATOM 2586 O O . PHE A 1 308 ? -18.298 -9.546 12.379 1.00 94.06 308 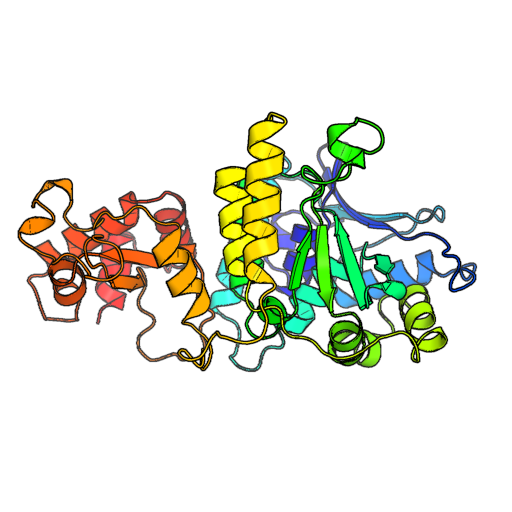PHE A O 1
ATOM 2593 N N . GLU A 1 309 ? -18.552 -7.916 13.914 1.00 92.50 309 GLU A N 1
ATOM 2594 C CA . GLU A 1 309 ? -18.743 -6.804 12.994 1.00 92.50 309 GLU A CA 1
ATOM 2595 C C . GLU A 1 309 ? -17.448 -5.993 12.912 1.00 92.50 309 GLU A C 1
ATOM 2597 O O . GLU A 1 309 ? -16.746 -5.798 13.910 1.00 92.50 309 GLU A O 1
ATOM 2602 N N . ILE A 1 310 ? -17.104 -5.563 11.698 1.00 91.88 310 ILE A N 1
ATOM 2603 C CA . ILE A 1 310 ? -15.970 -4.671 11.474 1.00 91.88 310 ILE A CA 1
ATOM 2604 C C . ILE A 1 310 ? -16.483 -3.245 11.600 1.00 91.88 310 ILE A C 1
ATOM 2606 O O . ILE A 1 310 ? -17.382 -2.848 10.865 1.00 91.88 310 ILE A O 1
ATOM 2610 N N . ASN A 1 311 ? -15.902 -2.501 12.532 1.00 91.31 311 ASN A N 1
ATOM 2611 C CA . ASN A 1 311 ? -16.271 -1.130 12.837 1.00 91.31 311 ASN A CA 1
ATOM 2612 C C . ASN A 1 311 ? -15.157 -0.167 12.420 1.00 91.31 311 ASN A C 1
ATOM 2614 O O . ASN A 1 311 ? -13.982 -0.441 12.681 1.00 91.31 311 ASN A O 1
ATOM 2618 N N . HIS A 1 312 ? -15.541 0.974 11.848 1.00 90.44 312 HIS A N 1
ATOM 2619 C CA . HIS A 1 312 ? -14.651 2.117 11.670 1.00 90.44 312 HIS A CA 1
ATOM 2620 C C . HIS A 1 312 ? -14.500 2.858 13.000 1.00 90.44 312 HIS A C 1
ATOM 2622 O O . HIS A 1 312 ? -15.495 3.230 13.618 1.00 90.44 312 HIS A O 1
ATOM 2628 N N . VAL A 1 313 ? -13.268 3.059 13.460 1.00 91.75 313 VAL A N 1
ATOM 2629 C CA . VAL A 1 313 ? -12.992 3.728 14.737 1.00 91.75 313 VAL A CA 1
ATOM 2630 C C . VAL A 1 313 ? -13.393 5.192 14.649 1.00 91.75 313 VAL A C 1
ATOM 2632 O O . VAL A 1 313 ? -14.157 5.654 15.485 1.00 91.75 313 VAL A O 1
ATOM 2635 N N . ILE A 1 314 ? -12.944 5.895 13.612 1.00 87.94 314 ILE A N 1
ATOM 2636 C CA . ILE A 1 314 ? -13.511 7.178 13.203 1.00 87.94 314 ILE A CA 1
ATOM 2637 C C . ILE A 1 314 ? -14.568 6.877 12.149 1.00 87.94 314 ILE A C 1
ATOM 2639 O O . ILE A 1 314 ? -14.237 6.458 11.036 1.00 87.94 314 ILE A O 1
ATOM 2643 N N . ALA A 1 315 ? -15.832 7.067 12.519 1.00 78.75 315 ALA A N 1
ATOM 2644 C CA . ALA A 1 315 ? -16.942 6.997 11.589 1.00 78.75 315 ALA A CA 1
ATOM 2645 C C . ALA A 1 315 ? -16.961 8.278 10.748 1.00 78.75 315 ALA A C 1
ATOM 2647 O O . ALA A 1 315 ? -17.135 9.373 11.274 1.00 78.75 315 ALA A O 1
ATOM 2648 N N . TYR A 1 316 ? -16.778 8.147 9.438 1.00 68.62 316 TYR A N 1
ATOM 2649 C CA . TYR A 1 316 ? -17.071 9.228 8.504 1.00 68.62 316 TYR A CA 1
ATOM 2650 C C . TYR A 1 316 ? -18.550 9.101 8.149 1.00 68.62 316 TYR A C 1
ATOM 2652 O O . TYR A 1 316 ? -18.933 8.356 7.246 1.00 68.62 316 TYR A O 1
ATOM 2660 N N . SER A 1 317 ? -19.411 9.722 8.954 1.00 49.94 317 SER A N 1
ATOM 2661 C CA . SER A 1 317 ? -20.842 9.775 8.680 1.00 49.94 317 SER A CA 1
ATOM 2662 C C . SER A 1 317 ? -21.048 10.478 7.331 1.00 49.94 317 SER A C 1
ATOM 2664 O O . SER A 1 317 ? -20.674 11.628 7.145 1.00 49.94 317 SER A O 1
ATOM 2666 N N . SER A 1 318 ? -21.626 9.770 6.357 1.00 45.00 318 SER A N 1
ATOM 2667 C CA . SER A 1 318 ? -22.124 10.273 5.060 1.00 45.00 318 SER A CA 1
ATOM 2668 C C . SER A 1 318 ? -21.148 10.688 3.941 1.00 45.00 318 SER A C 1
ATOM 2670 O O . SER A 1 318 ? -21.611 10.806 2.808 1.00 45.00 318 SER A O 1
ATOM 2672 N N . ASP A 1 319 ? -19.835 10.801 4.158 1.00 45.94 319 ASP A N 1
ATOM 2673 C CA . ASP A 1 319 ? -18.904 11.100 3.055 1.00 45.94 319 ASP A CA 1
ATOM 2674 C C . ASP A 1 319 ? -18.448 9.821 2.336 1.00 45.94 319 ASP A C 1
ATOM 2676 O O . ASP A 1 319 ? -17.449 9.193 2.688 1.00 45.94 319 ASP A O 1
ATOM 2680 N N . SER A 1 320 ? -19.129 9.469 1.240 1.00 47.06 320 SER A N 1
ATOM 2681 C CA . SER A 1 320 ? -18.712 8.415 0.29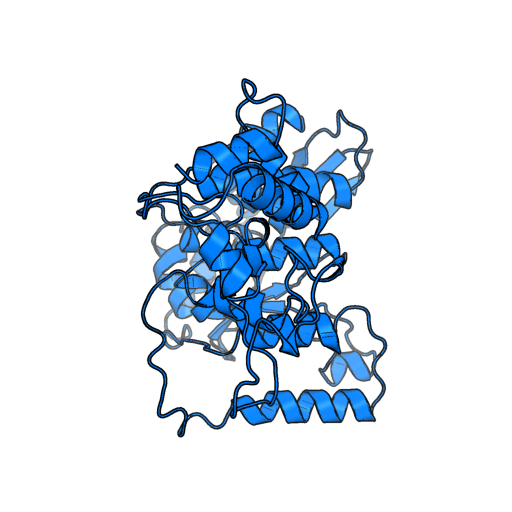0 1.00 47.06 320 SER A CA 1
ATOM 2682 C C . SER A 1 320 ? -17.382 8.714 -0.434 1.00 47.06 320 SER A C 1
ATOM 2684 O O . SER A 1 320 ? -17.064 8.092 -1.447 1.00 47.06 320 SER A O 1
ATOM 2686 N N . VAL A 1 321 ? -16.655 9.733 0.023 1.00 49.12 321 VAL A N 1
ATOM 2687 C CA . VAL A 1 321 ? -15.464 10.324 -0.590 1.00 49.12 321 VAL A CA 1
ATOM 2688 C C . VAL A 1 321 ? -14.181 9.792 0.060 1.00 49.12 321 VAL A C 1
ATOM 2690 O O . VAL A 1 321 ? -13.137 9.786 -0.585 1.00 49.12 321 VAL A O 1
ATOM 2693 N N . VAL A 1 322 ? -14.247 9.301 1.302 1.00 56.78 322 VAL A N 1
ATOM 2694 C CA . VAL A 1 322 ? -13.063 8.881 2.066 1.00 56.78 322 VAL A CA 1
ATOM 2695 C C . VAL A 1 322 ? -12.606 7.480 1.650 1.00 56.78 322 VAL A C 1
ATOM 2697 O O . VAL A 1 322 ? -13.396 6.540 1.590 1.00 56.78 322 VAL A O 1
ATOM 2700 N N . VAL A 1 323 ? -11.309 7.334 1.372 1.00 58.31 323 VAL A N 1
ATOM 2701 C CA . VAL A 1 323 ? -10.678 6.038 1.089 1.00 58.31 323 VAL A CA 1
ATOM 2702 C C . VAL A 1 323 ? -10.517 5.248 2.392 1.00 58.31 323 VAL A C 1
ATOM 2704 O O . VAL A 1 323 ? -9.801 5.686 3.290 1.00 58.31 323 VAL A O 1
ATOM 2707 N N . ASP A 1 324 ? -11.131 4.064 2.484 1.00 72.75 324 ASP A N 1
ATOM 2708 C CA . ASP A 1 324 ? -11.000 3.193 3.657 1.00 72.75 324 ASP A CA 1
ATOM 2709 C C . ASP A 1 324 ? -9.545 2.739 3.865 1.00 72.75 324 ASP A C 1
ATOM 2711 O O . ASP A 1 324 ? -8.874 2.241 2.955 1.00 72.75 324 ASP A O 1
ATOM 2715 N N . VAL A 1 325 ? -9.070 2.837 5.108 1.00 82.38 325 VAL A N 1
ATOM 2716 C CA . VAL A 1 325 ? -7.747 2.353 5.519 1.00 82.38 325 VAL A CA 1
ATOM 2717 C C . VAL A 1 325 ? -7.855 1.342 6.654 1.00 82.38 325 VAL A C 1
ATOM 2719 O O . VAL A 1 325 ? -8.634 1.493 7.593 1.00 82.38 325 VAL A O 1
ATOM 2722 N N . LEU A 1 326 ? -7.020 0.303 6.598 1.00 86.31 326 LEU A N 1
ATOM 2723 C CA . LEU A 1 326 ? -7.072 -0.839 7.521 1.00 86.31 326 LEU A CA 1
ATOM 2724 C C . LEU A 1 326 ? -6.806 -0.435 8.984 1.00 86.31 326 LEU A C 1
ATOM 2726 O O . LEU A 1 326 ? -7.243 -1.107 9.923 1.00 86.31 326 LEU A O 1
ATOM 2730 N N . ASP A 1 327 ? -6.078 0.664 9.178 1.00 89.62 327 ASP A N 1
ATOM 2731 C CA . ASP A 1 327 ? -5.727 1.195 10.495 1.00 89.62 327 ASP A CA 1
ATOM 2732 C C . ASP A 1 327 ? -6.920 1.875 11.190 1.00 89.62 327 ASP A C 1
ATOM 2734 O O . ASP A 1 327 ? -6.910 2.004 12.409 1.00 89.62 327 ASP A O 1
ATOM 2738 N N . ASN A 1 328 ? -7.992 2.193 10.453 1.00 90.62 328 ASN A N 1
ATOM 2739 C CA . ASN A 1 328 ? -9.252 2.694 11.008 1.00 90.62 328 ASN A CA 1
ATOM 2740 C C . ASN A 1 328 ? -10.239 1.571 11.389 1.00 90.62 328 ASN A C 1
ATOM 2742 O O . ASN A 1 328 ? -11.354 1.856 11.806 1.00 90.62 328 ASN A O 1
ATOM 2746 N N . LEU A 1 329 ? -9.888 0.291 11.221 1.00 91.69 329 LEU A N 1
ATOM 2747 C CA . LEU A 1 329 ? -10.827 -0.824 11.406 1.00 91.69 329 LEU A CA 1
ATOM 2748 C C . LEU A 1 329 ? -10.586 -1.590 12.711 1.00 91.69 329 LEU A C 1
ATOM 2750 O O . LEU A 1 329 ? -9.447 -1.853 13.093 1.00 91.69 329 LEU A O 1
ATOM 2754 N N . VAL A 1 330 ? -11.651 -2.047 13.366 1.00 94.19 330 VAL A N 1
ATOM 2755 C CA . VAL A 1 330 ? -11.589 -2.962 14.523 1.00 94.19 330 VAL A CA 1
ATOM 2756 C C . VAL A 1 330 ? -12.711 -3.999 14.484 1.00 94.19 330 VAL A C 1
ATOM 2758 O O . VAL A 1 330 ? -13.709 -3.809 13.797 1.00 94.19 330 VAL A O 1
ATOM 2761 N N . LYS A 1 331 ? -12.566 -5.097 15.238 1.00 95.38 331 LYS A N 1
ATOM 2762 C CA . LYS A 1 331 ? -13.623 -6.103 15.433 1.00 95.38 331 LYS A CA 1
ATOM 2763 C C . LYS A 1 331 ? -14.401 -5.849 16.720 1.00 95.38 331 LYS A C 1
ATOM 2765 O O . LYS A 1 331 ? -13.815 -5.776 17.801 1.00 95.38 331 LYS A O 1
ATOM 2770 N N . LEU A 1 332 ? -15.723 -5.794 16.611 1.00 95.88 332 LEU A N 1
ATOM 2771 C CA . LEU A 1 332 ? -16.651 -5.674 17.733 1.00 95.88 332 LEU A CA 1
ATOM 2772 C C . LEU A 1 332 ? -17.690 -6.798 17.692 1.00 95.88 332 LEU A C 1
ATOM 2774 O O . LEU A 1 332 ? -18.018 -7.327 16.635 1.00 95.88 332 LEU A O 1
ATOM 2778 N N . CYS A 1 333 ? -18.203 -7.189 18.859 1.00 95.56 333 CYS A N 1
ATOM 2779 C CA . CYS A 1 333 ? -19.402 -8.022 18.917 1.00 95.56 333 CYS A CA 1
ATOM 2780 C C . CYS A 1 333 ? -20.632 -7.160 18.578 1.00 95.56 333 CYS A C 1
ATOM 2782 O O . CYS A 1 333 ? -20.568 -5.940 18.786 1.00 95.56 333 CYS A O 1
ATOM 2784 N N . PRO A 1 334 ? -21.752 -7.767 18.145 1.00 93.81 334 PRO A N 1
ATOM 2785 C CA . PRO A 1 334 ? -22.965 -7.031 17.782 1.00 93.81 334 PRO A CA 1
ATOM 2786 C C . PRO A 1 334 ? -23.426 -6.038 18.853 1.00 93.81 334 PRO A C 1
ATOM 2788 O O . PRO A 1 334 ? -23.773 -4.901 18.551 1.00 93.81 334 PRO A O 1
ATOM 2791 N N . THR A 1 335 ? -23.341 -6.423 20.130 1.00 93.81 335 THR A N 1
ATOM 2792 C CA . THR A 1 335 ? -23.705 -5.551 21.256 1.00 93.81 335 THR A CA 1
ATOM 2793 C C . THR A 1 335 ? -22.846 -4.286 21.327 1.00 93.81 335 THR A C 1
ATOM 2795 O O . THR A 1 335 ? -23.387 -3.191 21.455 1.00 93.81 335 THR A O 1
ATOM 2798 N N . CYS A 1 336 ? -21.516 -4.403 21.221 1.00 95.75 336 CYS A N 1
ATOM 2799 C CA . CYS A 1 336 ? -20.619 -3.243 21.271 1.00 95.75 336 CYS A CA 1
ATOM 2800 C C . CYS A 1 336 ? -20.758 -2.358 20.037 1.00 95.75 336 CYS A C 1
ATOM 2802 O O . CYS A 1 336 ? -20.783 -1.139 20.170 1.00 95.75 336 CYS A O 1
ATOM 2804 N N . HIS A 1 337 ? -20.852 -2.959 18.852 1.00 95.06 337 HIS A N 1
ATOM 2805 C CA . HIS A 1 337 ? -21.038 -2.203 17.620 1.00 95.06 337 HIS A CA 1
ATOM 2806 C C . HIS A 1 337 ? -22.362 -1.429 17.651 1.00 95.06 337 HIS A C 1
ATOM 2808 O O . HIS A 1 337 ? -22.390 -0.227 17.394 1.00 95.06 337 HIS A O 1
ATOM 2814 N N . ARG A 1 338 ? -23.452 -2.070 18.096 1.00 93.19 338 ARG A N 1
ATOM 2815 C CA . ARG A 1 338 ? -24.742 -1.397 18.261 1.00 93.19 338 ARG A CA 1
ATOM 2816 C C . ARG A 1 338 ? -24.696 -0.298 19.318 1.00 93.19 338 ARG A C 1
ATOM 2818 O O . ARG A 1 338 ? -25.285 0.757 19.098 1.00 93.19 338 ARG A O 1
ATOM 2825 N N . ALA A 1 339 ? -23.982 -0.506 20.424 1.00 94.94 339 ALA A N 1
ATOM 2826 C CA . ALA A 1 339 ? -23.814 0.505 21.465 1.00 94.94 339 ALA A CA 1
ATOM 2827 C C . ALA A 1 339 ? -23.114 1.775 20.956 1.00 94.94 339 ALA A C 1
ATOM 2829 O O . ALA A 1 339 ? -23.411 2.847 21.464 1.00 94.94 339 ALA A O 1
ATOM 2830 N N . LEU A 1 340 ? -22.248 1.689 19.939 1.00 94.50 340 LEU A N 1
ATOM 2831 C CA . LEU A 1 340 ? -21.602 2.854 19.314 1.00 94.50 340 LEU A CA 1
ATOM 2832 C C . LEU A 1 340 ? -22.508 3.625 18.341 1.00 94.50 340 LEU A C 1
ATOM 2834 O O . LEU A 1 340 ? -22.106 4.670 17.841 1.00 94.50 340 LEU A O 1
ATOM 2838 N N . THR A 1 341 ? -23.737 3.165 18.079 1.00 91.00 341 THR A N 1
ATOM 2839 C CA . THR A 1 341 ? -24.705 3.973 17.322 1.00 91.00 341 THR A CA 1
ATOM 2840 C C . THR A 1 341 ? -25.002 5.280 18.087 1.00 91.00 341 THR A C 1
ATOM 2842 O O . THR A 1 341 ? -25.172 5.233 19.310 1.00 91.00 341 THR A O 1
ATOM 2845 N N . PRO A 1 342 ? -25.111 6.440 17.416 1.00 88.81 342 PRO A N 1
ATOM 2846 C CA . PRO A 1 342 ? -25.260 7.731 18.095 1.00 88.81 342 PRO A CA 1
ATOM 2847 C C . PRO A 1 342 ? -26.515 7.765 18.967 1.00 88.81 342 PRO A C 1
ATOM 2849 O O . PRO A 1 342 ? -27.592 7.364 18.527 1.00 88.81 342 PRO A O 1
ATOM 2852 N N . GLY A 1 343 ? -26.365 8.176 20.231 1.00 85.62 343 GLY A N 1
ATOM 2853 C CA . GLY A 1 343 ? -27.463 8.229 21.205 1.00 85.62 343 GLY A CA 1
ATOM 2854 C C . GLY A 1 343 ? -28.061 6.873 21.606 1.00 85.62 343 GLY A C 1
ATOM 2855 O O . GLY A 1 343 ? -29.091 6.842 22.273 1.00 85.62 343 GLY A O 1
ATOM 2856 N N . ARG A 1 344 ? -27.462 5.740 21.210 1.00 92.56 344 ARG A N 1
ATOM 2857 C CA . ARG A 1 344 ? -28.012 4.401 21.495 1.00 92.56 344 ARG A CA 1
ATOM 2858 C C . ARG A 1 344 ? -27.694 3.892 22.901 1.00 92.56 344 ARG A C 1
ATOM 2860 O O . ARG A 1 344 ? -28.441 3.064 23.415 1.00 92.56 344 ARG A O 1
ATOM 2867 N N . ALA A 1 345 ? -26.591 4.337 23.493 1.00 94.56 345 ALA A N 1
ATOM 2868 C CA . ALA A 1 345 ? -26.123 3.915 24.809 1.00 94.56 345 ALA A CA 1
ATOM 2869 C C . ALA A 1 345 ? -25.628 5.116 25.626 1.00 94.56 345 ALA A C 1
ATOM 2871 O O . ALA A 1 345 ? -25.388 6.186 25.071 1.00 94.56 345 ALA A O 1
ATOM 2872 N N . TYR A 1 346 ? -25.453 4.926 26.937 1.00 96.25 346 TYR A N 1
ATOM 2873 C CA . TYR A 1 346 ? -24.874 5.947 27.811 1.00 96.25 346 TYR A CA 1
ATOM 2874 C C . TYR A 1 346 ? -23.466 6.345 27.356 1.00 96.25 346 TYR A C 1
ATOM 2876 O O . TYR A 1 346 ? -22.664 5.489 26.969 1.00 96.25 346 TYR A O 1
ATOM 2884 N N . GLU A 1 347 ? -23.158 7.638 27.473 1.00 95.75 347 GLU A N 1
ATOM 2885 C CA . GLU A 1 347 ? -21.876 8.229 27.073 1.00 95.75 347 GLU A CA 1
ATOM 2886 C C . GLU A 1 347 ? -20.677 7.476 27.662 1.00 95.75 347 GLU A C 1
ATOM 2888 O O . GLU A 1 347 ? -19.756 7.113 26.931 1.00 95.75 347 GLU A O 1
ATOM 2893 N N . GLU A 1 348 ? -20.724 7.151 28.955 1.00 96.19 348 GLU A N 1
ATOM 2894 C CA . GLU A 1 348 ? -19.655 6.425 29.650 1.00 96.19 348 GLU A CA 1
ATOM 2895 C C . GLU A 1 348 ? -19.368 5.049 29.036 1.00 96.19 348 GLU A C 1
ATOM 2897 O O . GLU A 1 348 ? -18.208 4.652 28.881 1.00 96.19 348 GLU A O 1
ATOM 2902 N N . LEU A 1 349 ? -20.412 4.326 28.613 1.00 95.69 349 LEU A N 1
ATOM 2903 C CA . LEU A 1 349 ? -20.242 3.040 27.940 1.00 95.69 349 LEU A CA 1
ATOM 2904 C C . LEU A 1 349 ? -19.612 3.234 26.556 1.00 95.69 349 LEU A C 1
ATOM 2906 O O . LEU A 1 349 ? -18.669 2.523 26.208 1.00 95.69 349 LEU A O 1
ATOM 2910 N N . GLN A 1 350 ? -20.098 4.207 25.779 1.00 96.12 350 GLN A N 1
ATOM 2911 C CA . GLN A 1 350 ? -19.561 4.499 24.446 1.00 96.12 350 GLN A CA 1
ATOM 2912 C C . GLN A 1 350 ? -18.083 4.906 24.526 1.00 96.12 350 GLN A C 1
ATOM 2914 O O . GLN A 1 350 ? -17.251 4.339 23.816 1.00 96.12 350 GLN A O 1
ATOM 2919 N N . LYS A 1 351 ? -17.723 5.803 25.451 1.00 96.50 351 LYS A N 1
ATOM 2920 C CA . LYS A 1 351 ? -16.335 6.227 25.690 1.00 96.50 351 LYS A CA 1
ATOM 2921 C C . LYS A 1 351 ? -15.441 5.094 26.179 1.00 96.50 351 LYS A C 1
ATOM 2923 O O . LYS A 1 351 ? -14.291 5.006 25.749 1.00 96.50 351 LYS A O 1
ATOM 2928 N N . THR A 1 352 ? -15.955 4.190 27.011 1.00 96.69 352 THR A N 1
ATOM 2929 C CA . THR A 1 352 ? -15.213 2.993 27.439 1.00 96.69 352 THR A CA 1
ATOM 2930 C C . THR A 1 352 ? -14.915 2.068 26.259 1.00 96.69 352 THR A C 1
ATOM 2932 O O . THR A 1 352 ? -13.772 1.640 26.086 1.00 96.69 352 THR A O 1
ATOM 2935 N N . ILE A 1 353 ? -15.908 1.804 25.401 1.00 97.00 353 ILE A N 1
ATOM 2936 C CA . ILE A 1 353 ? -15.706 1.014 24.177 1.00 97.00 353 ILE A CA 1
ATOM 2937 C C . ILE A 1 353 ? -14.660 1.692 23.284 1.00 97.00 353 ILE A C 1
ATOM 2939 O O . ILE A 1 353 ? -13.720 1.030 22.852 1.00 97.00 353 ILE A O 1
ATOM 2943 N N . ILE A 1 354 ? -14.773 3.006 23.060 1.00 96.75 354 ILE A N 1
ATOM 2944 C CA . ILE A 1 354 ? -13.818 3.792 22.263 1.00 96.75 354 ILE A CA 1
ATOM 2945 C C . ILE A 1 354 ? -12.402 3.696 22.826 1.00 96.75 354 ILE A C 1
ATOM 2947 O O . ILE A 1 354 ? -11.473 3.390 22.082 1.00 96.75 354 ILE A O 1
ATOM 2951 N N . LYS A 1 355 ? -12.223 3.890 24.134 1.00 97.12 355 LYS A N 1
ATOM 2952 C CA . LYS A 1 355 ? -10.925 3.734 24.801 1.00 97.12 355 LYS A CA 1
ATOM 2953 C C . LYS A 1 355 ? -10.314 2.362 24.517 1.00 97.12 355 LYS A C 1
ATOM 2955 O O . LYS A 1 355 ? -9.133 2.268 24.186 1.00 97.12 355 LYS A O 1
ATOM 2960 N N . ASN A 1 356 ? -11.117 1.305 24.596 1.00 97.25 356 ASN A N 1
ATOM 2961 C CA . ASN A 1 356 ? -10.646 -0.048 24.325 1.00 97.25 356 ASN A CA 1
ATOM 2962 C C . ASN A 1 356 ? -10.318 -0.266 22.836 1.00 97.25 356 ASN A C 1
ATOM 2964 O O . ASN A 1 356 ? -9.338 -0.943 22.528 1.00 97.25 356 ASN A O 1
ATOM 2968 N N . MET A 1 357 ? -11.063 0.353 21.908 1.00 96.31 357 MET A N 1
ATOM 2969 C CA . MET A 1 357 ? -10.716 0.356 20.479 1.00 96.31 357 MET A CA 1
ATOM 2970 C C . MET A 1 357 ? -9.350 1.007 20.234 1.00 96.31 357 MET A C 1
ATOM 2972 O O . MET A 1 357 ? -8.514 0.410 19.556 1.00 96.31 357 MET A O 1
ATOM 2976 N N . LEU A 1 358 ? -9.096 2.182 20.819 1.00 95.94 358 LEU A N 1
ATOM 2977 C CA . LEU A 1 358 ? -7.825 2.905 20.679 1.00 95.94 358 LEU A CA 1
ATOM 2978 C C . LEU A 1 358 ? -6.641 2.100 21.228 1.00 95.94 358 LEU A C 1
ATOM 2980 O O . LEU A 1 358 ? -5.585 2.045 20.603 1.00 95.94 358 LEU A O 1
ATOM 2984 N N . ASN A 1 359 ? -6.844 1.401 22.345 1.00 94.94 359 ASN A N 1
ATOM 2985 C CA . ASN A 1 359 ? -5.816 0.574 22.980 1.00 94.94 359 ASN A CA 1
ATOM 2986 C C . ASN A 1 359 ? -5.654 -0.817 22.346 1.00 94.94 359 ASN A C 1
ATOM 2988 O O . ASN A 1 359 ? -4.778 -1.577 22.755 1.00 94.94 359 ASN A O 1
ATOM 2992 N N . SER A 1 360 ? -6.491 -1.177 21.368 1.00 93.94 360 SER A N 1
ATOM 2993 C CA . SER A 1 360 ? -6.488 -2.525 20.788 1.00 93.94 360 SER A CA 1
ATOM 2994 C C . SER A 1 360 ? -5.248 -2.812 19.943 1.00 93.94 360 SER A C 1
ATOM 2996 O O . SER A 1 360 ? -4.735 -3.932 19.950 1.00 93.94 360 SER A O 1
ATOM 2998 N N . ARG A 1 361 ? -4.780 -1.808 19.195 1.00 92.75 361 ARG A N 1
ATOM 2999 C CA . ARG A 1 361 ? -3.652 -1.887 18.264 1.00 92.75 361 ARG A CA 1
ATOM 3000 C C . ARG A 1 361 ? -2.969 -0.524 18.192 1.00 92.75 361 ARG A C 1
ATOM 3002 O O . ARG A 1 361 ? -3.648 0.499 18.122 1.00 92.75 361 ARG A O 1
ATOM 3009 N N . LYS A 1 362 ? -1.633 -0.505 18.152 1.00 92.25 362 LYS A N 1
ATOM 3010 C CA . LYS A 1 362 ? -0.847 0.743 18.077 1.00 92.25 362 LYS A CA 1
ATOM 3011 C C . LYS A 1 362 ? -1.209 1.564 16.839 1.00 92.25 362 LYS A C 1
ATOM 3013 O O . LYS A 1 362 ? -1.253 2.786 16.897 1.00 92.25 362 LYS A O 1
ATOM 3018 N N . GLU A 1 363 ? -1.499 0.879 15.741 1.00 90.88 363 GLU A N 1
ATOM 3019 C CA . GLU A 1 363 ? -1.889 1.460 14.462 1.00 90.88 363 GLU A CA 1
ATOM 3020 C C . GLU A 1 363 ? -3.215 2.212 14.554 1.00 90.88 363 GLU A C 1
ATOM 3022 O O . GLU A 1 363 ? -3.339 3.272 13.954 1.00 90.88 363 GLU A O 1
ATOM 3027 N N . VAL A 1 364 ? -4.172 1.712 15.346 1.00 92.31 364 VAL A N 1
ATOM 3028 C CA . VAL A 1 364 ? -5.466 2.378 15.553 1.00 92.31 364 VAL A CA 1
ATOM 3029 C C . VAL A 1 364 ? -5.274 3.680 16.322 1.00 92.31 364 VAL A C 1
ATOM 3031 O O . VAL A 1 364 ? -5.734 4.723 15.867 1.00 92.31 364 VAL A O 1
ATOM 3034 N N . SER A 1 365 ? -4.563 3.647 17.456 1.00 93.94 365 SER A N 1
ATOM 3035 C CA . SER A 1 365 ? -4.272 4.871 18.218 1.00 93.94 365 SER A CA 1
ATOM 3036 C C . SER A 1 365 ? -3.537 5.891 17.353 1.00 93.94 365 SER A C 1
ATOM 3038 O O . SER A 1 365 ? -3.974 7.032 17.245 1.00 93.94 365 SER A O 1
ATOM 3040 N N . ARG A 1 366 ? -2.469 5.455 16.669 1.00 92.56 366 ARG A N 1
ATOM 3041 C CA . ARG A 1 366 ? -1.669 6.304 15.779 1.00 92.56 366 ARG A CA 1
ATOM 3042 C C . ARG A 1 366 ? -2.522 6.917 14.672 1.00 92.56 366 ARG A C 1
ATOM 3044 O O . ARG A 1 366 ? -2.417 8.112 14.425 1.00 92.56 366 ARG A O 1
ATOM 3051 N N . PHE A 1 367 ? -3.385 6.128 14.034 1.00 91.94 367 PHE A N 1
ATOM 3052 C CA . PHE A 1 367 ? -4.307 6.617 13.013 1.00 91.94 367 PHE A CA 1
ATOM 3053 C C . PHE A 1 367 ? -5.227 7.710 13.558 1.00 91.94 367 PHE A C 1
ATOM 3055 O O . PHE A 1 367 ? -5.335 8.778 12.957 1.00 91.94 367 PHE A O 1
ATOM 3062 N N . VAL A 1 368 ? -5.858 7.475 14.711 1.00 92.44 368 VAL A N 1
ATOM 3063 C CA . VAL A 1 368 ? -6.755 8.465 15.315 1.00 92.44 368 VAL A CA 1
ATOM 3064 C C . VAL A 1 368 ? -5.999 9.735 15.682 1.00 92.44 368 VAL A C 1
ATOM 3066 O O . VAL A 1 368 ? -6.484 10.822 15.387 1.00 92.44 368 VAL A O 1
ATOM 3069 N N . ASP A 1 369 ? -4.796 9.621 16.241 1.00 92.38 369 ASP A N 1
ATOM 3070 C CA . ASP A 1 369 ? -3.969 10.776 16.593 1.00 92.38 369 ASP A CA 1
ATOM 3071 C C . ASP A 1 369 ? -3.548 11.597 15.361 1.00 92.38 369 ASP A C 1
ATOM 3073 O O . ASP A 1 369 ? -3.487 12.823 15.439 1.00 92.38 369 ASP A O 1
ATOM 3077 N N . LEU A 1 370 ? -3.323 10.948 14.212 1.00 90.38 370 LEU A N 1
ATOM 3078 C CA . LEU A 1 370 ? -3.029 11.615 12.937 1.00 90.38 370 LEU A CA 1
ATOM 3079 C C . LEU A 1 370 ? -4.239 12.359 12.351 1.00 90.38 370 LEU A C 1
ATOM 3081 O O . LEU A 1 370 ? -4.062 13.377 11.680 1.00 90.38 370 LEU A O 1
ATOM 3085 N N . MET A 1 371 ? -5.454 11.846 12.565 1.00 89.12 371 MET A N 1
ATOM 3086 C CA . MET A 1 371 ? -6.691 12.449 12.044 1.00 89.12 371 MET A CA 1
ATOM 3087 C C . MET A 1 371 ? -7.278 13.504 12.978 1.00 89.12 371 MET A C 1
ATOM 3089 O O . MET A 1 371 ? -7.957 14.425 12.522 1.00 89.12 371 MET A O 1
ATOM 3093 N N . LYS A 1 372 ? -7.018 13.373 14.279 1.00 90.75 372 LYS A N 1
ATOM 3094 C CA . LYS A 1 372 ? -7.565 14.225 15.327 1.00 90.75 372 LYS A CA 1
ATOM 3095 C C . LYS A 1 372 ? -7.173 15.693 15.114 1.00 90.75 372 LYS A C 1
ATOM 3097 O O . LYS A 1 372 ? -5.984 16.026 15.144 1.00 90.75 372 LYS A O 1
ATOM 3102 N N . PRO A 1 373 ? -8.149 16.607 14.974 1.00 87.81 373 PRO A N 1
ATOM 3103 C CA . PRO A 1 373 ? -7.868 18.034 14.936 1.00 87.81 373 PRO A CA 1
ATOM 3104 C C . PRO A 1 373 ? -7.222 18.508 16.244 1.00 87.81 373 PRO A C 1
ATOM 3106 O O . PRO A 1 373 ? -7.551 18.022 17.327 1.00 87.81 373 PRO A O 1
ATOM 3109 N N . LYS A 1 374 ? -6.328 19.503 16.160 1.00 88.00 374 LYS A N 1
ATOM 3110 C CA . LYS A 1 374 ? -5.557 20.008 17.315 1.00 88.00 374 LYS A CA 1
ATOM 3111 C C . LYS A 1 374 ? -6.426 20.533 18.467 1.00 88.00 374 LYS A C 1
ATOM 3113 O O . LYS A 1 374 ? -5.964 20.562 19.602 1.00 88.00 374 LYS A O 1
ATOM 3118 N N . GLU A 1 375 ? -7.662 20.938 18.186 1.00 90.00 375 GLU A N 1
ATOM 3119 C CA . GLU A 1 375 ? -8.636 21.396 19.186 1.00 90.00 375 GLU A CA 1
ATOM 3120 C C . GLU A 1 375 ? -9.093 20.284 20.148 1.00 90.00 375 GLU A C 1
ATOM 3122 O O . GLU A 1 375 ? -9.453 20.565 21.292 1.00 90.00 375 GLU A O 1
ATOM 3127 N N . PHE A 1 376 ? -9.023 19.012 19.739 1.00 89.25 376 PHE A N 1
ATOM 3128 C CA . PHE A 1 376 ? -9.354 17.888 20.610 1.00 89.25 376 PHE A CA 1
ATOM 3129 C C . PHE A 1 376 ? -8.150 17.483 21.455 1.00 89.25 376 PHE A C 1
ATOM 3131 O O . PHE A 1 376 ? -7.182 16.888 20.969 1.00 89.25 376 PHE A O 1
ATOM 3138 N N . LYS A 1 377 ? -8.238 17.713 22.768 1.00 87.56 377 LYS A N 1
ATOM 3139 C CA . LYS A 1 377 ? -7.228 17.234 23.727 1.00 87.56 377 LYS A CA 1
ATOM 3140 C C . LYS A 1 377 ? -7.239 15.706 23.857 1.00 87.56 377 LYS A C 1
ATOM 3142 O O . LYS A 1 377 ? -6.182 15.091 23.936 1.00 87.56 377 LYS A O 1
ATOM 3147 N N . SER A 1 378 ? -8.416 15.092 23.783 1.00 94.50 378 SER A N 1
ATOM 3148 C CA . SER A 1 378 ? -8.633 13.656 23.983 1.00 94.50 378 SER A CA 1
ATOM 3149 C C . SER A 1 378 ? -9.043 12.963 22.684 1.00 94.50 378 SER A C 1
ATOM 3151 O O . SER A 1 378 ? -9.983 13.389 22.013 1.00 94.50 378 SER A O 1
ATOM 3153 N N . SER A 1 379 ? -8.350 11.875 22.340 1.00 94.94 379 SER A N 1
ATOM 3154 C CA . SER A 1 379 ? -8.691 11.034 21.183 1.00 94.94 379 SER A CA 1
ATOM 3155 C C . SER A 1 379 ? -10.004 10.273 21.395 1.00 94.94 379 SER A C 1
ATOM 3157 O O . SER A 1 379 ? -10.727 10.024 20.435 1.00 94.94 379 SER A O 1
ATOM 3159 N N . ILE A 1 380 ? -10.369 9.997 22.653 1.00 96.00 380 ILE A N 1
ATOM 3160 C CA . ILE A 1 380 ? -11.663 9.399 23.007 1.00 96.00 380 ILE A CA 1
ATOM 3161 C C . ILE A 1 380 ? -12.796 10.381 22.709 1.00 96.00 380 ILE A C 1
ATOM 3163 O O . ILE A 1 380 ? -13.766 10.007 22.057 1.00 96.00 380 ILE A O 1
ATOM 3167 N N . ASP A 1 381 ? -12.664 11.638 23.142 1.00 93.81 381 ASP A N 1
ATOM 3168 C CA . ASP A 1 381 ? -13.711 12.646 22.936 1.00 93.81 381 ASP A CA 1
ATOM 3169 C C . ASP A 1 381 ? -13.852 13.024 21.460 1.00 93.81 381 ASP A C 1
ATOM 3171 O O . ASP A 1 381 ? -14.964 13.250 20.989 1.00 93.81 381 ASP A O 1
ATOM 3175 N N . TYR A 1 382 ? -12.740 13.043 20.717 1.00 93.81 382 TYR A N 1
ATOM 3176 C CA . TYR A 1 382 ? -12.771 13.218 19.268 1.00 93.81 382 TYR A CA 1
ATOM 3177 C C . TYR A 1 382 ? -13.589 12.114 18.591 1.00 93.81 382 TYR A C 1
ATOM 3179 O O . TYR A 1 382 ? -14.570 12.416 17.918 1.00 93.81 382 TYR A O 1
ATOM 3187 N N . VAL A 1 383 ? -13.239 10.844 18.822 1.00 93.25 383 VAL A N 1
ATOM 3188 C CA . VAL A 1 383 ? -13.958 9.705 18.231 1.00 93.25 383 VAL A CA 1
ATOM 3189 C C . VAL A 1 383 ? -15.423 9.684 18.668 1.00 93.25 383 VAL A C 1
ATOM 3191 O O . VAL A 1 383 ? -16.303 9.482 17.839 1.00 93.25 383 VAL A O 1
ATOM 3194 N N . TYR A 1 384 ? -15.703 9.952 19.945 1.00 93.50 384 TYR A N 1
ATOM 3195 C CA . TYR A 1 384 ? -17.068 10.029 20.462 1.00 93.50 384 TYR A CA 1
ATOM 3196 C C . TYR A 1 384 ? -17.884 11.121 19.763 1.00 93.50 384 TYR A C 1
ATOM 3198 O O . TYR A 1 384 ? -19.041 10.897 19.411 1.00 93.50 384 TYR A O 1
ATOM 3206 N N . LYS A 1 385 ? -17.282 12.289 19.509 1.00 90.81 385 LYS A N 1
ATOM 3207 C CA . LYS A 1 385 ? -17.941 13.357 18.755 1.00 90.81 385 LYS A CA 1
ATOM 3208 C C . LYS A 1 385 ? -18.208 12.948 17.308 1.00 90.81 385 LYS A C 1
ATOM 3210 O O . LYS A 1 385 ? -19.255 13.318 16.808 1.00 90.81 385 LYS A O 1
ATOM 3215 N N . MET A 1 386 ? -17.316 12.181 16.676 1.00 88.44 386 MET A N 1
ATOM 3216 C CA . MET A 1 386 ? -17.507 11.664 15.309 1.00 88.44 386 MET A CA 1
ATOM 3217 C C . MET A 1 386 ? -18.582 10.573 15.206 1.00 88.44 386 MET A C 1
ATOM 3219 O O . MET A 1 386 ? -18.954 10.199 14.100 1.00 88.44 386 MET A O 1
ATOM 3223 N N . LEU A 1 387 ? -19.087 10.044 16.329 1.00 86.00 387 LEU A N 1
ATOM 3224 C CA . LEU A 1 387 ? -20.299 9.229 16.283 1.00 86.00 387 LEU A CA 1
ATOM 3225 C C . LEU A 1 387 ? -21.504 10.103 15.907 1.00 86.00 387 LEU A C 1
ATOM 3227 O O . LEU A 1 387 ? -22.321 9.676 15.103 1.00 86.00 387 LEU A O 1
ATOM 3231 N N . LYS A 1 388 ? -21.613 11.300 16.495 1.00 74.88 388 LYS A N 1
ATOM 3232 C CA . LYS A 1 388 ? -22.736 12.228 16.291 1.00 74.88 388 LYS A CA 1
ATOM 3233 C C . LYS A 1 388 ? -22.725 12.800 14.880 1.00 74.88 388 LYS A C 1
ATOM 3235 O O . LYS A 1 388 ? -23.843 12.937 14.338 1.00 74.88 388 LYS A O 1
#